Protein 7V8N (pdb70)

GO terms:
  GO:0005634 nucleus (C, TAS)
  GO:0003677 DNA binding (F, IDA)
  GO:0045892 negative regulation of DNA-templated transcription (P, IDA)
  GO:0005634 nucleus (C, IDA)
  GO:0017053 transcription repressor complex (C, IDA)
  GO:0005654 nucleoplasm (C, TAS)
  GO:0005654 nucleoplasm (C, IDA)
  GO:0005634 nucleus (C, EXP)

Foldseek 3Di:
DVVLVVLFQFFFWFQDPVDRVDIFTWGFFDPQLAPVDDEDPQWTWIATLPQRAIDIGHVVGGPGSHPPPDDPVVCPPPVSSVQSVCCVPPNDHDPNLFADLVVVPDPPDPCVVLLSVVVRNLQSSCVNSPNHDDDQDDALNHRQSLVLLLQLQVVCPHLVNDDDLVSQQVSLVVSVNDDDDPCRSVRSNVVCVRRPNSVVRGCVSNVNDTDPRPDHDPPD/DVVLVVLQQWWFWFADPPDRVDTAIWGFFDPQLAPPADEDPQWTWTQGPPQRAIDIDGVVRTDGTHCVPPVVVVQVVCCVPPVPHDPNLFDDLVVVPVDPCVVLLSVVVRNLQSSCVRSPNHDDDQDDALNHGDSVVLLVQLCVVCVHLVSDDDLVSQQVSLVVSVNPDDDPCRSVRSNVVCVRRPNSVVRGCVRNVNDTDVRPDHDD

Nearest PDB structures (foldseek):
  7v8n-assembly1_A  TM=1.005E+00  e=4.493E-43  Homo sapiens
  7v8n-assembly2_B  TM=9.840E-01  e=1.938E-36  Homo sapiens
  6l87-assembly1_A  TM=6.735E-01  e=9.938E-26  Homo sapiens
  2yrv-assembly1_A  TM=7.173E-01  e=3.276E-12  Homo sapiens
  5ciu-assembly2_B  TM=6.967E-01  e=3.796E-02  Homo sapiens

Organism: Homo sapiens (NCBI:txid9606)

InterPro domains:
  IPR000953 Chromo/chromo shadow domain [SM00298] (588-640)
  IPR001606 ARID DNA-binding domain [PF01388] (311-397)
  IPR001606 ARID DNA-binding domain [PS51011] (309-401)
  IPR001606 ARID DNA-binding domain [SM00501] (310-402)
  IPR002999 Tudor domain [SM00333] (58-114)
  IPR012603 ARID4A/B, PWWP domain [PF08169] (170-262)
  IPR016197 Chromo-like domain superfamily [SSF54160] (564-669)
  IPR025995 RNA binding activity-knot of a chromodomain [PF11717] (576-628)
  IPR036431 ARID DNA-binding domain superfamily [G3DSA:1.10.150.60] (290-410)
  IPR036431 ARID DNA-binding domain superfamily [SSF46774] (303-415)
  IPR047472 ARID4A, first Tudor domain [cd20459] (4-61)
  IPR047473 ARID4A, chromo barrel domain [cd18641] (577-635)
  IPR051232 AT-rich Interactive Domain/SWI1 Chromatin Remodeling [PTHR13964] (3-1253)

CATH classification: 2.30.30.140

Radius of gyration: 26.17 Å; Cα contacts (8 Å, |Δi|>4): 664; chains: 2; bounding box: 59×62×67 Å

Structure (mmCIF, N/CA/C/O backbone):
data_7V8N
#
_entry.id   7V8N
#
_cell.length_a   54.668
_cell.length_b   54.818
_cell.length_c   180.755
_cell.angle_alpha   90.000
_cell.angle_beta   90.000
_cell.angle_gamma   90.000
#
_symmetry.space_group_name_H-M   'P 21 21 21'
#
loop_
_entity.id
_entity.type
_entity.pdbx_description
1 polymer 'AT-rich interactive domain-containing protein 4A'
2 water water
#
loop_
_atom_site.group_PDB
_atom_site.id
_atom_site.type_symbol
_atom_site.label_atom_id
_atom_site.label_alt_id
_atom_site.label_comp_id
_atom_site.label_asym_id
_atom_site.label_entity_id
_atom_site.label_seq_id
_atom_site.pdbx_PDB_ins_code
_atom_site.Cartn_x
_atom_site.Cartn_y
_atom_site.Cartn_z
_atom_site.occupancy
_atom_site.B_iso_or_equiv
_atom_site.auth_seq_id
_atom_site.auth_comp_id
_atom_site.auth_asym_id
_atom_site.auth_atom_id
_atom_site.pdbx_PDB_model_num
ATOM 1 N N . SER A 1 4 ? 34.545 56.906 -9.204 1.00 48.27 168 SER A N 1
ATOM 2 C CA . SER A 1 4 ? 33.299 56.280 -9.643 1.00 50.90 168 SER A CA 1
ATOM 3 C C . SER A 1 4 ? 33.479 54.856 -10.227 1.00 49.70 168 SER A C 1
ATOM 4 O O . SER A 1 4 ? 32.659 53.988 -9.943 1.00 46.35 168 SER A O 1
ATOM 7 N N . ARG A 1 5 ? 34.505 54.592 -11.049 1.00 45.24 169 ARG A N 1
ATOM 8 C CA . ARG A 1 5 ? 34.980 53.209 -11.100 1.00 42.27 169 ARG A CA 1
ATOM 9 C C . ARG A 1 5 ? 35.687 52.868 -9.798 1.00 38.57 169 ARG A C 1
ATOM 10 O O . ARG A 1 5 ? 35.574 51.746 -9.290 1.00 41.24 169 ARG A O 1
ATOM 12 N N . LEU A 1 6 ? 36.398 53.847 -9.232 1.00 39.56 170 LEU A N 1
ATOM 13 C CA . LEU A 1 6 ? 36.839 53.742 -7.851 1.00 40.03 170 LEU A CA 1
ATOM 14 C C . LEU A 1 6 ? 35.649 53.514 -6.925 1.00 38.92 170 LEU A C 1
ATOM 15 O O . LEU A 1 6 ? 35.739 52.700 -5.995 1.00 33.05 170 LEU A O 1
ATOM 20 N N . ASN A 1 7 ? 34.549 54.238 -7.100 1.00 36.99 171 ASN A N 1
ATOM 21 C CA . ASN A 1 7 ? 33.351 54.020 -6.242 1.00 38.72 171 ASN A CA 1
ATOM 22 C C . ASN A 1 7 ? 32.893 52.558 -6.352 1.00 34.54 171 ASN A C 1
ATOM 23 O O . ASN A 1 7 ? 32.629 51.960 -5.333 1.00 34.88 171 ASN A O 1
ATOM 28 N N . ASP A 1 8 ? 32.817 52.025 -7.558 1.00 32.39 172 ASP A N 1
ATOM 29 C CA . ASP A 1 8 ? 32.390 50.639 -7.744 1.00 36.22 172 ASP A CA 1
ATOM 30 C C . ASP A 1 8 ? 33.352 49.650 -7.100 1.00 33.85 172 ASP A C 1
ATOM 31 O O . ASP A 1 8 ? 32.923 48.627 -6.550 1.00 35.86 172 ASP A O 1
ATOM 36 N N . GLU A 1 9 ? 34.659 49.911 -7.186 1.00 35.44 173 GLU A N 1
ATOM 37 C CA . GLU A 1 9 ? 35.617 48.970 -6.612 1.00 35.81 173 GLU A CA 1
ATOM 38 C C . GLU A 1 9 ? 35.462 48.894 -5.095 1.00 32.81 173 GLU A C 1
ATOM 39 O O . GLU A 1 9 ? 35.615 47.817 -4.503 1.00 31.80 173 GLU A O 1
ATOM 45 N N . LEU A 1 10 ? 35.153 50.025 -4.456 1.00 28.84 174 LEU A N 1
ATOM 46 C CA . LEU A 1 10 ? 35.137 50.138 -3.006 1.00 29.37 174 LEU A CA 1
ATOM 47 C C . LEU A 1 10 ? 33.735 50.044 -2.429 1.00 28.56 174 LEU A C 1
ATOM 48 O O . LEU A 1 10 ? 33.554 50.252 -1.226 1.00 25.94 174 LEU A O 1
ATOM 53 N N . LEU A 1 11 ? 32.749 49.699 -3.248 1.00 26.89 175 LEU A N 1
ATOM 54 C CA . LEU A 1 11 ? 31.363 49.742 -2.809 1.00 28.20 175 LEU A CA 1
ATOM 55 C C . LEU A 1 11 ? 31.159 48.872 -1.571 1.00 24.05 175 LEU A C 1
ATOM 56 O O . LEU A 1 11 ? 31.602 47.724 -1.533 1.00 23.47 175 LEU A O 1
ATOM 61 N N . GLY A 1 12 ? 30.511 49.431 -0.547 1.00 26.96 176 GLY A N 1
ATOM 62 C CA . GLY A 1 12 ? 30.201 48.700 0.680 1.00 21.97 176 GLY A CA 1
ATOM 63 C C . GLY A 1 12 ? 31.339 48.549 1.670 1.00 27.43 176 GLY A C 1
ATOM 64 O O . GLY A 1 12 ? 31.146 47.932 2.735 1.00 23.14 176 GLY A O 1
ATOM 65 N N . LYS A 1 13 ? 32.513 49.095 1.371 1.00 25.28 177 LYS A N 1
ATOM 66 C CA . LYS A 1 13 ? 33.637 49.006 2.290 1.00 27.40 177 LYS A CA 1
ATOM 67 C C . LYS A 1 13 ? 33.542 50.059 3.382 1.00 26.91 177 LYS A C 1
ATOM 68 O O . LYS A 1 13 ? 33.112 51.200 3.152 1.00 24.45 177 LYS A O 1
ATOM 74 N N . VAL A 1 14 ? 33.960 49.668 4.580 1.00 27.29 178 VAL A N 1
ATOM 75 C CA . VAL A 1 14 ? 34.139 50.600 5.680 1.00 25.49 178 VAL A CA 1
ATOM 76 C C . VAL A 1 14 ? 35.580 51.091 5.613 1.00 27.80 178 VAL A C 1
ATOM 77 O O . VAL A 1 14 ? 36.523 50.297 5.730 1.00 26.44 178 VAL A O 1
ATOM 81 N N . VAL A 1 15 ? 35.759 52.393 5.401 1.00 26.90 179 VAL A N 1
ATOM 82 C CA . VAL A 1 15 ? 37.066 52.932 5.067 1.00 29.54 179 VAL A CA 1
ATOM 83 C C . VAL A 1 15 ? 37.422 54.016 6.072 1.00 29.45 179 VAL A C 1
ATOM 84 O O . VAL A 1 15 ? 36.599 54.445 6.888 1.00 28.63 179 VAL A O 1
ATOM 88 N N . SER A 1 16 ? 38.686 54.431 6.012 1.00 28.03 180 SER A N 1
ATOM 89 C CA . SER A 1 16 ? 39.242 55.490 6.843 1.00 34.90 180 SER A CA 1
ATOM 90 C C . SER A 1 16 ? 39.461 56.694 5.943 1.00 33.17 180 SER A C 1
ATOM 91 O O . SER A 1 16 ? 40.158 56.578 4.930 1.00 31.40 180 SER A O 1
ATOM 94 N N . VAL A 1 17 ? 38.873 57.832 6.307 1.00 32.86 181 VAL A N 1
ATOM 95 C CA . VAL A 1 17 ? 38.877 59.032 5.476 1.00 34.36 181 VAL A CA 1
ATOM 96 C C . VAL A 1 17 ? 39.638 60.131 6.200 1.00 40.31 181 VAL A C 1
ATOM 97 O O . VAL A 1 17 ? 39.361 60.409 7.374 1.00 40.51 181 VAL A O 1
ATOM 101 N N . VAL A 1 18 ? 40.572 60.775 5.492 1.00 41.36 182 VAL A N 1
ATOM 102 C CA . VAL A 1 18 ? 41.267 61.933 6.047 1.00 41.59 182 VAL A CA 1
ATOM 103 C C . VAL A 1 18 ? 40.261 63.044 6.307 1.00 44.38 182 VAL A C 1
ATOM 104 O O . VAL A 1 18 ? 39.411 63.338 5.462 1.00 47.32 182 VAL A O 1
ATOM 108 N N . SER A 1 19 ? 40.341 63.657 7.483 1.00 45.48 183 SER A N 1
ATOM 109 C CA . SER A 1 19 ? 39.455 64.767 7.802 1.00 52.31 183 SER A CA 1
ATOM 110 C C . SER A 1 19 ? 39.765 65.971 6.920 1.00 57.87 183 SER A C 1
ATOM 111 O O . SER A 1 19 ? 40.923 66.239 6.591 1.00 57.04 183 SER A O 1
ATOM 114 N N . ALA A 1 20 ? 38.717 66.703 6.533 1.00 62.70 184 ALA A N 1
ATOM 115 C CA . ALA A 1 20 ? 38.914 67.904 5.729 1.00 64.93 184 ALA A CA 1
ATOM 116 C C . ALA A 1 20 ? 39.338 69.094 6.579 1.00 67.77 184 ALA A C 1
ATOM 117 O O . ALA A 1 20 ? 40.023 69.994 6.080 1.00 73.04 184 ALA A O 1
ATOM 119 N N . THR A 1 21 ? 38.951 69.113 7.855 1.00 68.89 185 THR A N 1
ATOM 120 C CA . THR A 1 21 ? 39.268 70.231 8.735 1.00 73.68 185 THR A CA 1
ATOM 121 C C . THR A 1 21 ? 40.591 70.057 9.466 1.00 73.42 185 THR A C 1
ATOM 122 O O . THR A 1 21 ? 41.174 71.051 9.910 1.00 72.85 185 THR A O 1
ATOM 126 N N . GLU A 1 22 ? 41.077 68.826 9.601 1.00 72.72 186 GLU A N 1
ATOM 127 C CA . GLU A 1 22 ? 42.347 68.562 10.271 1.00 72.05 186 GLU A CA 1
ATOM 128 C C . GLU A 1 22 ? 43.059 67.427 9.542 1.00 71.00 186 GLU A C 1
ATOM 129 O O . GLU A 1 22 ? 42.614 66.274 9.593 1.00 68.61 186 GLU A O 1
ATOM 135 N N . ARG A 1 23 ? 44.171 67.752 8.871 1.00 71.03 187 ARG A N 1
ATOM 136 C CA . ARG A 1 23 ? 44.869 66.804 8.008 1.00 68.05 187 ARG A CA 1
ATOM 137 C C . ARG A 1 23 ? 45.504 65.644 8.764 1.00 65.90 187 ARG A C 1
ATOM 138 O O . ARG A 1 23 ? 45.978 64.703 8.118 1.00 67.65 187 ARG A O 1
ATOM 140 N N . THR A 1 24 ? 45.543 65.690 10.099 1.00 67.32 188 THR A N 1
ATOM 141 C CA . THR A 1 24 ? 46.077 64.591 10.899 1.00 71.02 188 THR A CA 1
ATOM 142 C C . THR A 1 24 ? 44.998 63.701 11.506 1.00 68.05 188 THR A C 1
ATOM 143 O O . THR A 1 24 ? 45.300 62.565 11.890 1.00 67.04 188 THR A O 1
ATOM 147 N N . GLU A 1 25 ? 43.765 64.189 11.612 1.00 64.98 189 GLU A N 1
ATOM 148 C CA . GLU A 1 25 ? 42.642 63.394 12.079 1.00 59.33 189 GLU A CA 1
ATOM 149 C C . GLU A 1 25 ? 41.977 62.661 10.913 1.00 53.21 189 GLU A C 1
ATOM 150 O O . GLU A 1 25 ? 42.203 62.965 9.740 1.00 51.07 189 GLU A O 1
ATOM 156 N N . TRP A 1 26 ? 41.144 61.682 11.253 1.00 52.32 190 TRP A N 1
ATOM 157 C CA . TRP A 1 26 ? 40.472 60.880 10.243 1.00 45.53 190 TRP A CA 1
ATOM 158 C C . TRP A 1 26 ? 39.163 60.358 10.808 1.00 44.24 190 TRP A C 1
ATOM 159 O O . TRP A 1 26 ? 38.954 60.341 12.023 1.00 43.33 190 TRP A O 1
ATOM 170 N N . TYR A 1 27 ? 38.284 59.914 9.915 1.00 39.44 191 TYR A N 1
ATOM 171 C CA . TYR A 1 27 ? 37.006 59.405 10.381 1.00 36.38 191 TYR A CA 1
ATOM 172 C C . TYR A 1 27 ? 36.610 58.161 9.615 1.00 35.16 191 TYR A C 1
ATOM 173 O O . TYR A 1 27 ? 37.019 57.963 8.461 1.00 33.75 191 TYR A O 1
ATOM 182 N N . PRO A 1 28 ? 35.852 57.264 10.239 1.00 32.98 192 PRO A N 1
ATOM 183 C CA . PRO A 1 28 ? 35.401 56.062 9.532 1.00 27.50 192 PRO A CA 1
ATOM 184 C C . PRO A 1 28 ? 34.147 56.377 8.724 1.00 26.44 192 PRO A C 1
ATOM 185 O O . PRO A 1 28 ? 33.299 57.169 9.138 1.00 27.77 192 PRO A O 1
ATOM 189 N N . ALA A 1 29 ? 34.056 55.774 7.544 1.00 26.27 193 ALA A N 1
ATOM 190 C CA . ALA A 1 29 ? 32.993 56.090 6.610 1.00 23.27 193 ALA A CA 1
ATOM 191 C C . ALA A 1 29 ? 32.647 54.836 5.823 1.00 25.27 193 ALA A C 1
ATOM 192 O O . ALA A 1 29 ? 33.478 53.935 5.660 1.00 25.40 193 ALA A O 1
ATOM 194 N N . LEU A 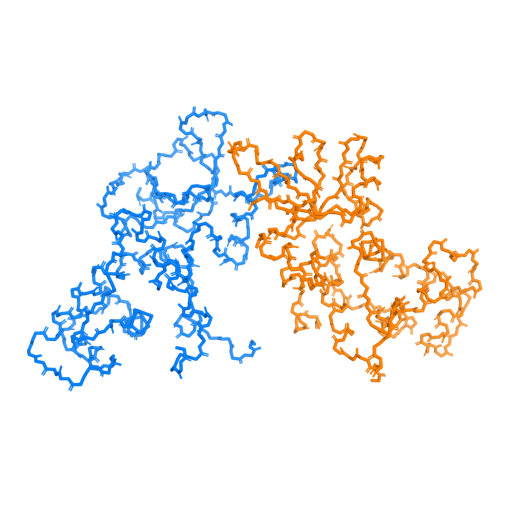1 30 ? 31.416 54.791 5.318 1.00 22.91 194 LEU A N 1
ATOM 195 C CA . LEU A 1 30 ? 30.930 53.670 4.520 1.00 20.75 194 LEU A CA 1
ATOM 196 C C . LEU A 1 30 ? 30.762 54.108 3.069 1.00 23.17 194 LEU A C 1
ATOM 197 O O . LEU A 1 30 ? 30.064 55.085 2.798 1.00 23.09 194 LEU A O 1
ATOM 202 N N . VAL A 1 31 ? 31.373 53.371 2.141 1.00 22.46 195 VAL A N 1
ATOM 203 C CA . VAL A 1 31 ? 31.249 53.660 0.712 1.00 22.22 195 VAL A CA 1
ATOM 204 C C . VAL A 1 31 ? 29.927 53.119 0.187 1.00 24.71 195 VAL A C 1
ATOM 205 O O . VAL A 1 31 ? 29.623 51.922 0.329 1.00 21.25 195 VAL A O 1
ATOM 209 N N . ILE A 1 32 ? 29.198 54.002 -0.473 1.00 21.04 196 ILE A N 1
ATOM 210 C CA . ILE A 1 32 ? 27.839 53.664 -0.954 1.00 24.41 196 ILE A CA 1
ATOM 211 C C . ILE A 1 32 ? 27.626 54.143 -2.397 1.00 27.92 196 ILE A C 1
ATOM 212 O O . ILE A 1 32 ? 28.448 54.901 -2.901 1.00 29.69 196 ILE A O 1
ATOM 217 N N . SER A 1 33 ? 26.529 53.716 -3.004 1.00 21.37 197 SER A N 1
ATOM 218 C CA . SER A 1 33 ? 26.259 54.051 -4.415 1.00 26.62 197 SER A CA 1
ATOM 219 C C . SER A 1 33 ? 25.863 55.517 -4.606 1.00 27.97 197 SER A C 1
ATOM 220 O O . SER A 1 33 ? 24.989 55.980 -3.900 1.00 27.92 197 SER A O 1
ATOM 223 N N . PRO A 1 34 ? 26.480 56.234 -5.568 1.00 28.03 198 PRO A N 1
ATOM 224 C CA . PRO A 1 34 ? 26.037 57.590 -5.925 1.00 29.77 198 PRO A CA 1
ATOM 225 C C . PRO A 1 34 ? 24.542 57.642 -6.290 1.00 30.23 198 PRO A C 1
ATOM 226 O O . PRO A 1 34 ? 23.959 58.660 -6.095 1.00 28.85 198 PRO A O 1
ATOM 230 N N . SER A 1 35 ? 23.966 56.530 -6.748 1.00 30.68 199 SER A N 1
ATOM 231 C CA . SER A 1 35 ? 22.522 56.405 -7.092 1.00 30.56 199 SER A CA 1
ATOM 232 C C . SER A 1 35 ? 21.579 56.614 -5.894 1.00 31.49 199 SER A C 1
ATOM 233 O O . SER A 1 35 ? 20.404 56.800 -6.130 1.00 34.96 199 SER A O 1
ATOM 236 N N . CYS A 1 36 ? 22.079 56.579 -4.665 1.00 29.92 200 CYS A N 1
ATOM 237 C CA . CYS A 1 36 ? 21.272 56.812 -3.439 1.00 29.70 200 CYS A CA 1
ATOM 238 C C . CYS A 1 36 ? 21.117 58.306 -3.104 1.00 32.39 200 CYS A C 1
ATOM 239 O O . CYS A 1 36 ? 20.332 58.596 -2.234 1.00 30.20 200 CYS A O 1
ATOM 242 N N . ASN A 1 37 ? 21.864 59.194 -3.754 1.00 32.63 201 ASN A N 1
ATOM 243 C CA . ASN A 1 37 ? 21.837 60.649 -3.451 1.00 35.58 201 ASN A CA 1
ATOM 244 C C . ASN A 1 37 ? 21.932 61.457 -4.745 1.00 42.05 201 ASN A C 1
ATOM 245 O O . ASN A 1 37 ? 22.988 61.479 -5.365 1.00 37.57 201 ASN A O 1
ATOM 250 N N . ASP A 1 38 ? 20.869 62.173 -5.066 1.00 48.29 202 ASP A N 1
ATOM 251 C CA . ASP A 1 38 ? 20.866 62.986 -6.280 1.00 52.83 202 ASP A CA 1
ATOM 252 C C . ASP A 1 38 ? 21.504 64.359 -6.091 1.00 52.32 202 ASP A C 1
ATOM 253 O O . ASP A 1 38 ? 21.850 65.006 -7.085 1.00 51.45 202 ASP A O 1
ATOM 258 N N . ASP A 1 39 ? 21.696 64.801 -4.855 1.00 53.21 203 ASP A N 1
ATOM 259 C CA . ASP A 1 39 ? 22.122 66.163 -4.571 1.00 53.44 203 ASP A CA 1
ATOM 260 C C . ASP A 1 39 ? 23.631 66.302 -4.409 1.00 56.97 203 ASP A C 1
ATOM 261 O O . ASP A 1 39 ? 24.108 67.402 -4.110 1.00 61.76 203 ASP A O 1
ATOM 266 N N . ILE A 1 40 ? 24.385 65.222 -4.599 1.00 49.49 204 ILE A N 1
ATOM 267 C CA . ILE A 1 40 ? 25.838 65.227 -4.509 1.00 47.88 204 ILE A CA 1
ATOM 268 C C . ILE A 1 40 ? 26.345 64.570 -5.778 1.00 52.25 204 ILE A C 1
ATOM 269 O O . ILE A 1 40 ? 25.902 63.468 -6.122 1.00 54.72 204 ILE A O 1
ATOM 274 N N . THR A 1 41 ? 27.246 65.236 -6.488 1.00 50.09 205 THR A N 1
ATOM 275 C CA . THR A 1 41 ? 27.823 64.644 -7.686 1.00 52.64 205 THR A CA 1
ATOM 276 C C . THR A 1 41 ? 29.159 63.987 -7.346 1.00 51.98 205 THR A C 1
ATOM 277 O O . THR A 1 41 ? 29.875 64.421 -6.437 1.00 51.62 205 THR A O 1
ATOM 281 N N . VAL A 1 42 ? 29.420 62.877 -8.031 1.00 48.82 206 VAL A N 1
ATOM 282 C CA . VAL A 1 42 ? 30.643 62.082 -7.787 1.00 50.46 206 VAL A CA 1
ATOM 283 C C . VAL A 1 42 ? 31.342 61.864 -9.130 1.00 52.30 206 VAL A C 1
ATOM 284 O O . VAL A 1 42 ? 30.739 61.267 -10.020 1.00 54.90 206 VAL A O 1
ATOM 288 N N . LYS A 1 43 ? 32.582 62.311 -9.242 1.00 54.28 207 LYS A N 1
ATOM 289 C CA . LYS A 1 43 ? 33.362 62.175 -10.457 1.00 54.57 207 LYS A CA 1
ATOM 290 C C . LYS A 1 43 ? 34.300 60.973 -10.351 1.00 56.93 207 LYS A C 1
ATOM 291 O O . LYS A 1 43 ? 34.308 60.229 -9.360 1.00 54.09 207 LYS A O 1
ATOM 297 N N . LYS A 1 44 ? 35.107 60.785 -11.392 1.00 56.54 208 LYS A N 1
ATOM 298 C CA . LYS A 1 44 ? 36.057 59.685 -11.406 1.00 56.03 208 LYS A CA 1
ATOM 299 C C . LYS A 1 44 ? 37.103 59.896 -10.319 1.00 52.96 208 LYS A C 1
ATOM 300 O O . LYS A 1 44 ? 37.507 61.027 -10.028 1.00 53.96 208 LYS A O 1
ATOM 302 N N . ASP A 1 45 ? 37.531 58.789 -9.715 1.00 53.99 209 ASP A N 1
ATOM 303 C CA . ASP A 1 45 ? 38.426 58.793 -8.558 1.00 54.95 209 ASP A CA 1
ATOM 304 C C . ASP A 1 45 ? 37.843 59.594 -7.403 1.00 47.22 209 ASP A C 1
ATOM 305 O O . ASP A 1 45 ? 38.583 60.164 -6.599 1.00 46.37 209 ASP A O 1
ATOM 310 N N . GLN A 1 46 ? 36.510 59.630 -7.330 1.00 44.36 210 GLN A N 1
ATOM 311 C CA . GLN A 1 46 ? 35.778 60.079 -6.158 1.00 41.83 210 GLN A CA 1
ATOM 312 C C . GLN A 1 46 ? 34.801 58.997 -5.707 1.00 44.65 210 GLN A C 1
ATOM 313 O O . GLN A 1 46 ? 34.280 58.224 -6.527 1.00 36.33 210 GLN A O 1
ATOM 319 N N . CYS A 1 47 ? 34.536 58.967 -4.393 1.00 36.69 211 CYS A N 1
ATOM 320 C CA . CYS A 1 47 ? 33.577 58.046 -3.796 1.00 36.45 211 CYS A CA 1
ATOM 321 C C . CYS A 1 47 ? 32.537 58.815 -3.003 1.00 31.85 211 CYS A C 1
ATOM 322 O O . CYS A 1 47 ? 32.851 59.826 -2.382 1.00 35.95 211 CYS A O 1
ATOM 325 N N . LEU A 1 48 ? 31.335 58.263 -2.951 1.00 27.81 212 LEU A N 1
ATOM 326 C CA . LEU A 1 48 ? 30.308 58.780 -2.034 1.00 27.42 212 LEU A CA 1
ATOM 327 C C . LEU A 1 48 ? 30.405 57.936 -0.754 1.00 25.91 212 LEU A C 1
ATOM 328 O O . LEU A 1 48 ? 30.401 56.719 -0.859 1.00 25.38 212 LEU A O 1
ATOM 333 N N . VAL A 1 49 ? 30.509 58.584 0.393 1.00 27.57 213 VAL A N 1
ATOM 334 C CA . VAL A 1 49 ? 30.573 57.851 1.651 1.00 27.50 213 VAL A CA 1
ATOM 335 C C . VAL A 1 49 ? 29.540 58.441 2.595 1.00 25.25 213 VAL A C 1
ATOM 336 O O . VAL A 1 49 ? 29.057 59.555 2.395 1.00 25.28 213 VAL A O 1
ATOM 340 N N . ARG A 1 50 ? 29.199 57.667 3.629 1.00 24.91 214 ARG A N 1
ATOM 341 C CA . ARG A 1 50 ? 28.429 58.167 4.761 1.00 26.15 214 ARG A CA 1
ATOM 342 C C . ARG A 1 50 ? 29.276 58.049 6.017 1.00 23.77 214 ARG A C 1
ATOM 343 O O . ARG A 1 50 ? 29.837 56.988 6.293 1.00 24.68 214 ARG A O 1
ATOM 351 N N . SER A 1 51 ? 29.349 59.129 6.781 1.00 26.63 215 SER A N 1
ATOM 352 C CA . SER A 1 51 ? 30.249 59.200 7.925 1.00 27.03 215 SER A CA 1
ATOM 353 C C . SER A 1 51 ? 29.673 58.468 9.141 1.00 27.15 215 SER A C 1
ATOM 354 O O . SER A 1 51 ? 28.502 58.636 9.492 1.00 25.91 215 SER A O 1
ATOM 357 N N . PHE A 1 52 ? 30.499 57.656 9.789 1.00 25.12 216 PHE A N 1
ATOM 358 C CA . PHE A 1 52 ? 30.040 57.065 11.038 1.00 25.04 216 PHE A CA 1
ATOM 359 C C . PHE A 1 52 ? 30.031 58.078 12.164 1.00 30.86 216 PHE A C 1
ATOM 360 O O . PHE A 1 52 ? 29.453 57.797 13.216 1.00 31.00 216 PHE A O 1
ATOM 368 N N . ILE A 1 53 ? 30.643 59.250 11.964 1.00 29.92 217 ILE A N 1
ATOM 369 C CA . ILE A 1 53 ? 30.688 60.278 12.995 1.00 30.97 217 ILE A CA 1
ATOM 370 C C . ILE A 1 53 ? 29.433 61.137 12.954 1.00 29.77 217 ILE A C 1
ATOM 371 O O . ILE A 1 53 ? 28.691 61.200 13.934 1.00 33.31 217 ILE A O 1
ATOM 376 N N . ASP A 1 54 ? 29.177 61.822 11.841 1.00 32.46 218 ASP A N 1
ATOM 377 C CA . ASP A 1 54 ? 28.065 62.760 11.830 1.00 29.43 218 ASP A CA 1
ATOM 378 C C . ASP A 1 54 ? 26.863 62.281 11.029 1.00 30.21 218 ASP A C 1
ATOM 379 O O . ASP A 1 54 ? 25.889 63.028 10.928 1.00 31.21 218 ASP A O 1
ATOM 384 N N . SER A 1 55 ? 26.906 61.077 10.444 1.00 31.27 219 SER A N 1
ATOM 385 C CA . SER A 1 55 ? 25.827 60.465 9.666 1.00 30.13 219 SER A CA 1
ATOM 386 C C . SER A 1 55 ? 25.637 61.105 8.284 1.00 30.22 219 SER A C 1
ATOM 387 O O . SER A 1 55 ? 24.750 60.669 7.535 1.00 28.29 219 SER A O 1
ATOM 390 N N . LYS A 1 56 ? 26.423 62.122 7.922 1.00 28.11 220 LYS A N 1
ATOM 391 C CA . LYS A 1 56 ? 26.222 62.868 6.683 1.00 28.10 220 LYS A CA 1
ATOM 392 C C . LYS A 1 56 ? 26.942 62.204 5.515 1.00 26.34 220 LYS A C 1
ATOM 393 O O . LYS A 1 56 ? 27.840 61.390 5.697 1.00 27.04 220 LYS A O 1
ATOM 399 N N . PHE A 1 57 ? 26.564 62.601 4.305 1.00 26.25 221 PHE A N 1
ATOM 400 C CA . PHE A 1 57 ? 27.154 62.083 3.077 1.00 30.46 221 PHE A CA 1
ATOM 401 C C . PHE A 1 57 ? 28.223 63.030 2.537 1.00 31.90 221 PHE A C 1
ATOM 402 O O . PHE A 1 57 ? 28.029 64.243 2.504 1.00 28.92 221 PHE A O 1
ATOM 410 N N . TYR A 1 58 ? 29.338 62.471 2.076 1.00 32.41 222 TYR A N 1
ATOM 411 C CA . TYR A 1 58 ? 30.418 63.280 1.537 1.00 32.30 222 TYR A CA 1
ATOM 412 C C . TYR A 1 58 ? 30.972 62.613 0.289 1.00 34.23 222 TYR A C 1
ATOM 413 O O . TYR A 1 58 ? 31.040 61.385 0.214 1.00 31.24 222 TYR A O 1
ATOM 422 N N . SER A 1 59 ? 31.335 63.434 -0.700 1.00 34.85 223 SER A N 1
ATOM 423 C CA . SER A 1 59 ? 32.061 62.985 -1.880 1.00 35.25 223 SER A CA 1
ATOM 424 C C . SER A 1 59 ? 33.542 63.233 -1.626 1.00 35.97 223 SER A C 1
ATOM 425 O O . SER A 1 59 ? 33.923 64.353 -1.301 1.00 36.18 223 SER A O 1
ATOM 428 N N . ILE A 1 60 ? 34.367 62.187 -1.740 1.00 37.63 224 ILE A N 1
ATOM 429 C CA . ILE A 1 60 ? 35.764 62.273 -1.335 1.00 36.56 224 ILE A CA 1
ATOM 430 C C . ILE A 1 60 ? 36.641 61.744 -2.463 1.00 38.75 224 ILE A C 1
ATOM 431 O O . ILE A 1 60 ? 36.261 60.816 -3.183 1.00 39.71 224 ILE A O 1
ATOM 436 N N . ALA A 1 61 ? 37.823 62.340 -2.611 1.00 35.94 225 ALA A N 1
ATOM 437 C CA . ALA A 1 61 ? 38.795 61.948 -3.625 1.00 39.54 225 ALA A CA 1
ATOM 438 C C . ALA A 1 61 ? 39.705 60.835 -3.104 1.00 36.34 225 ALA A C 1
ATOM 439 O O . ALA A 1 61 ? 39.804 60.598 -1.900 1.00 37.46 225 ALA A O 1
ATOM 441 N N . ARG A 1 62 ? 40.392 60.161 -4.031 1.00 36.91 226 ARG A N 1
ATOM 442 C CA . ARG A 1 62 ? 41.270 59.063 -3.623 1.00 43.60 226 ARG A CA 1
ATOM 443 C C . ARG A 1 62 ? 42.344 59.541 -2.654 1.00 40.61 226 ARG A C 1
ATOM 444 O O . ARG A 1 62 ? 42.775 58.781 -1.780 1.00 40.23 226 ARG A O 1
ATOM 452 N N . LYS A 1 63 ? 42.771 60.796 -2.776 1.00 40.88 227 LYS A N 1
ATOM 453 C CA . LYS A 1 63 ? 43.806 61.320 -1.893 1.00 43.85 227 LYS A CA 1
ATOM 454 C C . LYS A 1 63 ? 43.359 61.389 -0.440 1.00 41.47 227 LYS A C 1
ATOM 455 O O . LYS A 1 63 ? 44.215 61.450 0.451 1.00 44.08 227 LYS A O 1
ATOM 461 N N . ASP A 1 64 ? 42.052 61.377 -0.176 1.00 38.47 228 ASP A N 1
ATOM 462 C CA . ASP A 1 64 ? 41.532 61.451 1.185 1.00 38.30 228 ASP A CA 1
ATOM 463 C C . ASP A 1 64 ? 41.215 60.087 1.777 1.00 40.10 228 ASP A C 1
ATOM 464 O O . ASP A 1 64 ? 40.752 60.023 2.918 1.00 38.80 228 ASP A O 1
ATOM 469 N N . ILE A 1 65 ? 41.419 59.010 1.021 1.00 34.20 229 ILE A N 1
ATOM 470 C CA . ILE A 1 65 ? 41.195 57.654 1.516 1.00 38.96 229 ILE A CA 1
ATOM 471 C C . ILE A 1 65 ? 42.478 57.211 2.212 1.00 39.71 229 ILE A C 1
ATOM 472 O O . ILE A 1 65 ? 43.437 56.787 1.566 1.00 41.01 229 ILE A O 1
ATOM 477 N N . LYS A 1 66 ? 42.491 57.313 3.537 1.00 38.75 230 LYS A N 1
ATOM 478 C CA . LYS A 1 66 ? 43.655 56.912 4.315 1.00 37.77 230 LYS A CA 1
ATOM 479 C C . LYS A 1 66 ? 43.855 55.397 4.273 1.00 43.27 230 LYS A C 1
ATOM 480 O O . LYS A 1 66 ? 44.982 54.921 4.086 1.00 44.11 230 LYS A O 1
ATOM 486 N N . GLU A 1 67 ? 42.774 54.618 4.421 1.00 40.04 231 GLU A N 1
ATOM 487 C CA . GLU A 1 67 ? 42.822 53.163 4.264 1.00 32.86 231 GLU A CA 1
ATOM 488 C C . GLU A 1 67 ? 41.524 52.682 3.630 1.00 33.68 231 GLU A C 1
ATOM 489 O O . GLU A 1 67 ? 40.463 53.287 3.814 1.00 35.66 231 GLU A O 1
ATOM 495 N N . VAL A 1 68 ? 41.602 51.558 2.926 1.00 30.09 232 VAL A N 1
ATOM 496 C CA . VAL A 1 68 ? 40.411 50.935 2.350 1.00 32.86 232 VAL A CA 1
ATOM 497 C C . VAL A 1 68 ? 39.714 50.053 3.384 1.00 31.40 232 VAL A C 1
ATOM 498 O O . VAL A 1 68 ? 38.837 49.255 3.034 1.00 30.26 232 VAL A O 1
ATOM 502 N N . ASP A 1 69 ? 40.088 50.188 4.658 1.00 30.71 233 ASP A N 1
ATOM 503 C CA . ASP A 1 69 ? 39.526 49.347 5.712 1.00 32.19 233 ASP A CA 1
ATOM 504 C C . ASP A 1 69 ? 39.822 49.992 7.055 1.00 32.33 233 ASP A C 1
ATOM 505 O O . ASP A 1 69 ? 40.600 50.941 7.143 1.00 32.57 233 ASP A O 1
ATOM 510 N N . ILE A 1 70 ? 39.204 49.444 8.105 1.00 28.34 234 ILE A N 1
ATOM 511 C CA . ILE A 1 70 ? 39.476 49.836 9.485 1.00 32.12 234 ILE A CA 1
ATOM 512 C C . ILE A 1 70 ? 39.942 48.611 10.265 1.00 32.86 234 ILE A C 1
ATOM 513 O O . ILE A 1 70 ? 39.673 48.488 11.461 1.00 32.43 234 ILE A O 1
ATOM 518 N N . LEU A 1 71 ? 40.638 47.699 9.600 1.00 34.00 235 LEU A N 1
ATOM 519 C CA . LEU A 1 71 ? 41.022 46.448 10.231 1.00 36.94 235 LEU A CA 1
ATOM 520 C C . LEU A 1 71 ? 42.280 46.632 11.071 1.00 40.04 235 LEU A C 1
ATOM 521 O O . LEU A 1 71 ? 43.114 47.495 10.788 1.00 37.84 235 LEU A O 1
ATOM 526 N N . ASN A 1 72 ? 42.409 45.801 12.113 1.00 42.06 236 ASN A N 1
ATOM 527 C CA . ASN A 1 72 ? 43.658 45.672 12.880 1.00 48.46 236 ASN A CA 1
ATOM 528 C C . ASN A 1 72 ? 44.078 47.002 13.504 1.00 47.86 236 ASN A C 1
ATOM 529 O O . ASN A 1 72 ? 45.255 47.375 13.481 1.00 46.79 236 ASN A O 1
ATOM 534 N N . LEU A 1 73 ? 43.134 47.715 14.029 1.00 42.51 237 LEU A N 1
ATOM 535 C CA . LEU A 1 73 ? 43.621 48.936 14.642 1.00 48.14 237 LEU A CA 1
ATOM 536 C C . LEU A 1 73 ? 43.883 48.699 16.131 1.00 50.82 237 LEU A C 1
ATOM 537 O O . LEU A 1 73 ? 43.241 47.846 16.752 1.00 50.34 237 LEU A O 1
ATOM 542 N N . PRO A 1 74 ? 44.805 49.443 16.738 1.00 54.71 238 PRO A N 1
ATOM 543 C CA . PRO A 1 74 ? 45.161 49.180 18.137 1.00 51.42 238 PRO A CA 1
ATOM 544 C C . PRO A 1 74 ? 44.006 49.477 19.085 1.00 51.75 238 PRO A C 1
ATOM 545 O O . PRO A 1 74 ? 43.151 50.326 18.814 1.00 48.15 238 PRO A O 1
ATOM 549 N N . GLU A 1 75 ? 44.009 48.782 20.229 1.00 47.14 239 GLU A N 1
ATOM 550 C CA . GLU A 1 75 ? 42.956 48.980 21.218 1.00 43.82 239 GLU A CA 1
ATOM 551 C C . GLU A 1 75 ? 42.905 50.420 21.700 1.00 44.39 239 GLU A C 1
ATOM 552 O O . GLU A 1 75 ? 41.819 50.943 21.968 1.00 42.72 239 GLU A O 1
ATOM 554 N N . SER A 1 76 ? 44.063 51.077 21.809 1.00 44.25 240 SER A N 1
ATOM 555 C CA . SER A 1 76 ? 44.086 52.475 22.218 1.00 45.77 240 SER A CA 1
ATOM 556 C C . SER A 1 76 ? 43.363 53.360 21.216 1.00 46.65 240 SER A C 1
ATOM 557 O O . SER A 1 76 ? 42.786 54.386 21.593 1.00 46.38 240 SER A O 1
ATOM 560 N N . GLU A 1 77 ? 43.374 52.986 19.939 1.00 47.15 241 GLU A N 1
ATOM 561 C CA . GLU A 1 77 ? 42.660 53.789 18.959 1.00 41.35 241 GLU A CA 1
ATOM 562 C C . GLU A 1 77 ? 41.153 53.750 19.201 1.00 39.64 241 GLU A C 1
ATOM 563 O O . GLU A 1 77 ? 40.483 54.786 19.128 1.00 33.81 241 GLU A O 1
ATOM 569 N N . LEU A 1 78 ? 40.594 52.571 19.510 1.00 34.19 242 LEU A N 1
ATOM 570 C CA . LEU A 1 78 ? 39.144 52.496 19.667 1.00 28.01 242 LEU A CA 1
ATOM 571 C C . LEU A 1 78 ? 38.662 52.987 21.024 1.00 26.84 242 LEU A C 1
ATOM 572 O O . LEU A 1 78 ? 37.489 53.343 21.146 1.00 26.30 242 LEU A O 1
ATOM 577 N N . SER A 1 79 ? 39.529 53.010 22.041 1.00 26.08 243 SER A N 1
ATOM 578 C CA . SER A 1 79 ? 39.061 53.233 23.407 1.00 27.24 243 SER A CA 1
ATOM 579 C C . SER A 1 79 ? 38.334 54.568 23.565 1.00 28.49 243 SER A C 1
ATOM 580 O O . SER A 1 79 ? 37.370 54.655 24.335 1.00 27.69 243 SER A O 1
ATOM 583 N N . THR A 1 80 ? 38.742 55.608 22.828 1.00 26.64 244 THR A N 1
ATOM 584 C CA . THR A 1 80 ? 38.111 56.923 22.937 1.00 29.16 244 THR A CA 1
ATOM 585 C C . THR A 1 80 ? 37.497 57.381 21.618 1.00 32.45 244 THR A C 1
ATOM 586 O O . THR A 1 80 ? 37.463 58.574 21.317 1.00 34.31 244 THR A O 1
ATOM 590 N N . LYS A 1 81 ? 36.991 56.452 20.825 1.00 28.71 245 LYS A N 1
ATOM 591 C CA . LYS A 1 81 ? 36.476 56.761 19.496 1.00 26.39 245 LYS A CA 1
ATOM 592 C C . LYS A 1 81 ? 35.201 55.981 19.297 1.00 27.38 245 LYS A C 1
ATOM 593 O O . LYS A 1 81 ? 35.201 54.920 18.661 1.00 27.70 245 LYS A O 1
ATOM 599 N N . PRO A 1 82 ? 34.087 56.441 19.865 1.00 26.86 246 PRO A N 1
ATOM 600 C CA . PRO A 1 82 ? 32.858 55.643 19.751 1.00 26.81 246 PRO A CA 1
ATOM 601 C C . PRO A 1 82 ? 32.417 55.460 18.313 1.00 31.24 246 PRO A C 1
ATOM 602 O O . PRO A 1 82 ? 31.840 54.415 17.985 1.00 25.78 246 PRO A O 1
ATOM 606 N N . GLY A 1 83 ? 32.697 56.437 17.439 1.00 27.45 247 GLY A N 1
ATOM 607 C CA . GLY A 1 83 ? 32.362 56.271 16.037 1.00 24.79 247 GLY A CA 1
ATOM 608 C C . GLY A 1 8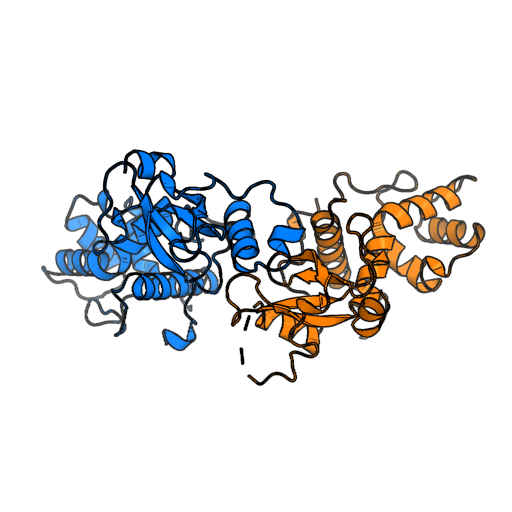3 ? 33.107 55.109 15.412 1.00 25.82 247 GLY A C 1
ATOM 609 O O . GLY A 1 83 ? 32.562 54.382 14.582 1.00 24.78 247 GLY A O 1
ATOM 610 N N . LEU A 1 84 ? 34.367 54.919 15.805 1.00 23.71 248 LEU A N 1
ATOM 611 C CA . LEU A 1 84 ? 35.147 53.830 15.261 1.00 23.16 248 LEU A CA 1
ATOM 612 C C . LEU A 1 84 ? 34.711 52.480 15.834 1.00 27.35 248 LEU A C 1
ATOM 613 O O . LEU A 1 84 ? 34.783 51.461 15.133 1.00 26.03 248 LEU A O 1
ATOM 618 N N . GLN A 1 85 ? 34.267 52.448 17.095 1.00 24.15 249 GLN A N 1
ATOM 619 C CA . GLN A 1 85 ? 33.664 51.226 17.631 1.00 23.16 249 GLN A CA 1
ATOM 620 C C . GLN A 1 85 ? 32.400 50.865 16.869 1.00 24.45 249 GLN A C 1
ATOM 621 O O . GLN A 1 85 ? 32.186 49.702 16.516 1.00 24.46 249 GLN A O 1
ATOM 627 N N . LYS A 1 86 ? 31.543 51.857 16.610 1.00 22.60 250 LYS A N 1
ATOM 628 C CA . LYS A 1 86 ? 30.318 51.590 15.868 1.00 23.72 250 LYS A CA 1
ATOM 629 C C . LYS A 1 86 ? 30.625 51.097 14.461 1.00 25.56 250 LYS A C 1
ATOM 630 O O . LYS A 1 86 ? 29.955 50.192 13.959 1.00 23.39 250 LYS A O 1
ATOM 636 N N . ALA A 1 87 ? 31.623 51.703 13.809 1.00 23.68 251 ALA A N 1
ATOM 637 C CA . ALA A 1 87 ? 31.991 51.299 12.459 1.00 25.31 251 ALA A CA 1
ATOM 638 C C . ALA A 1 87 ? 32.506 49.868 12.435 1.00 23.17 251 ALA A C 1
ATOM 639 O O . ALA A 1 87 ? 32.211 49.114 11.502 1.00 24.73 251 ALA A O 1
ATOM 641 N N . SER A 1 88 ? 33.310 49.491 13.434 1.00 22.06 252 SER A N 1
ATOM 642 C CA . SER A 1 88 ? 33.811 48.124 13.517 1.00 26.42 252 SER A CA 1
ATOM 643 C C . SER A 1 88 ? 32.662 47.135 13.703 1.00 23.91 252 SER A C 1
ATOM 644 O O . SER A 1 88 ? 32.644 46.075 13.080 1.00 26.12 252 SER A O 1
ATOM 647 N N . ILE A 1 89 ? 31.673 47.455 14.521 1.00 27.75 253 ILE A N 1
ATOM 648 C CA . ILE A 1 89 ? 30.456 46.604 14.711 1.00 27.75 253 ILE A CA 1
ATOM 649 C C . ILE A 1 89 ? 29.703 46.469 13.379 1.00 24.92 253 ILE A C 1
ATOM 650 O O . ILE A 1 89 ? 29.277 45.374 13.049 1.00 25.86 253 ILE A O 1
ATOM 655 N N . PHE A 1 90 ? 29.592 47.562 12.642 1.00 25.20 254 PHE A N 1
ATOM 656 C CA . PHE A 1 90 ? 28.943 47.528 11.307 1.00 24.53 254 PHE A CA 1
ATOM 657 C C . PHE A 1 90 ? 29.665 46.534 10.388 1.00 23.53 254 PHE A C 1
ATOM 658 O O . PHE A 1 90 ? 29.018 45.715 9.806 1.00 22.82 254 PHE A O 1
ATOM 666 N N . LEU A 1 91 ? 30.976 46.635 10.299 1.00 20.12 255 LEU A N 1
ATOM 667 C CA . LEU A 1 91 ? 31.749 45.735 9.422 1.00 22.42 255 LEU A CA 1
ATOM 668 C C . LEU A 1 91 ? 31.526 44.274 9.810 1.00 25.30 255 LEU A C 1
ATOM 669 O O . LEU A 1 91 ? 31.199 43.497 8.928 1.00 26.24 255 LEU A O 1
ATOM 674 N N . LYS A 1 92 ? 31.684 43.948 11.083 1.00 23.48 256 LYS A N 1
ATOM 675 C CA . LYS A 1 92 ? 31.664 42.535 11.527 1.00 24.07 256 LYS A CA 1
ATOM 676 C C . LYS A 1 92 ? 30.252 41.924 11.615 1.00 22.56 256 LYS A C 1
ATOM 677 O O . LYS A 1 92 ? 30.119 40.800 11.197 1.00 22.00 256 LYS A O 1
ATOM 683 N N . THR A 1 93 ? 29.254 42.667 12.074 1.00 23.71 257 THR A N 1
ATOM 684 C CA . THR A 1 93 ? 27.907 42.099 12.350 1.00 24.64 257 THR A CA 1
ATOM 685 C C . THR A 1 93 ? 26.765 42.877 11.676 1.00 26.38 257 THR A C 1
ATOM 686 O O . THR A 1 93 ? 25.626 42.476 11.863 1.00 27.95 257 THR A O 1
ATOM 690 N N . ARG A 1 94 ? 27.056 43.955 10.958 1.00 24.91 258 ARG A N 1
ATOM 691 C CA . ARG A 1 94 ? 26.058 44.788 10.233 1.00 26.55 258 ARG A CA 1
ATOM 692 C C . ARG A 1 94 ? 25.029 45.456 11.170 1.00 27.87 258 ARG A C 1
ATOM 693 O O . ARG A 1 94 ? 23.914 45.680 10.746 1.00 27.80 258 ARG A O 1
ATOM 701 N N . VAL A 1 95 ? 25.415 45.749 12.399 1.00 30.03 259 VAL A N 1
ATOM 702 C CA . VAL A 1 95 ? 24.513 46.533 13.283 1.00 29.41 259 VAL A CA 1
ATOM 703 C C . VAL A 1 95 ? 24.650 47.998 12.870 1.00 26.72 259 VAL A C 1
ATOM 704 O O . VAL A 1 95 ? 25.752 48.515 12.874 1.00 27.15 259 VAL A O 1
ATOM 708 N N . VAL A 1 96 ? 23.537 48.578 12.469 1.00 27.73 260 VAL A N 1
ATOM 709 C CA . VAL A 1 96 ? 23.514 49.996 12.044 1.00 28.34 260 VAL A CA 1
ATOM 710 C C . VAL A 1 96 ? 23.598 50.870 13.297 1.00 28.92 260 VAL A C 1
ATOM 711 O O . VAL A 1 96 ? 22.879 50.605 14.245 1.00 29.19 260 VAL A O 1
ATOM 715 N N . PRO A 1 97 ? 24.514 51.859 13.326 1.00 29.38 261 PRO A N 1
ATOM 716 C CA . PRO A 1 97 ? 24.653 52.721 14.510 1.00 28.98 261 PRO A CA 1
ATOM 717 C C . PRO A 1 97 ? 23.375 53.470 14.853 1.00 28.39 261 PRO A C 1
ATOM 718 O O . PRO A 1 97 ? 22.584 53.831 13.981 1.00 29.16 261 PRO A O 1
ATOM 722 N N . ASP A 1 98 ? 23.232 53.775 16.149 1.00 33.12 262 ASP A N 1
ATOM 723 C CA . ASP A 1 98 ? 22.102 54.566 16.638 1.00 33.74 262 ASP A CA 1
ATOM 724 C C . ASP A 1 98 ? 21.991 55.923 15.940 1.00 31.42 262 ASP A C 1
ATOM 725 O O . ASP A 1 98 ? 20.878 56.370 15.615 1.00 30.54 262 ASP A O 1
ATOM 730 N N . ASN A 1 99 ? 23.122 56.584 15.668 1.00 30.73 263 ASN A N 1
ATOM 731 C CA . ASN A 1 99 ? 23.031 57.914 15.054 1.00 29.40 263 ASN A CA 1
ATOM 732 C C . ASN A 1 99 ? 22.655 57.859 13.581 1.00 30.42 263 ASN A C 1
ATOM 733 O O . ASN A 1 99 ? 22.388 58.912 12.988 1.00 24.95 263 ASN A O 1
ATOM 738 N N . TRP A 1 100 ? 22.599 56.667 12.978 1.00 29.08 264 TRP A N 1
ATOM 739 C CA . TRP A 1 100 ? 22.021 56.513 11.650 1.00 28.70 264 TRP A CA 1
ATOM 740 C C . TRP A 1 100 ? 20.536 56.164 11.702 1.00 32.91 264 TRP A C 1
ATOM 741 O 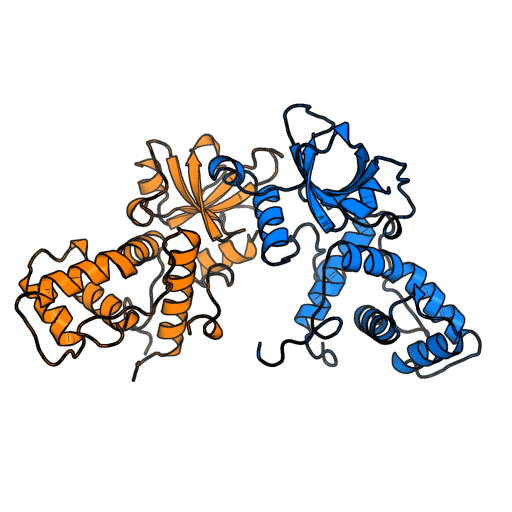O . TRP A 1 100 ? 19.963 55.769 10.678 1.00 30.16 264 TRP A O 1
ATOM 752 N N . LYS A 1 101 ? 19.912 56.279 12.877 1.00 29.65 265 LYS A N 1
ATOM 753 C CA . LYS A 1 101 ? 18.525 55.895 13.089 1.00 29.24 265 LYS A CA 1
ATOM 754 C C . LYS A 1 101 ? 17.760 57.022 13.776 1.00 35.63 265 LYS A C 1
ATOM 755 O O . LYS A 1 101 ? 18.275 57.659 14.696 1.00 32.64 265 LYS A O 1
ATOM 761 N N . MET A 1 102 ? 16.538 57.277 13.321 1.00 35.84 266 MET A N 1
ATOM 762 C CA . MET A 1 102 ? 15.685 58.274 13.958 1.00 39.60 266 MET A CA 1
ATOM 763 C C . MET A 1 102 ? 14.822 57.583 15.002 1.00 44.05 266 MET A C 1
ATOM 764 O O . MET A 1 102 ? 14.467 56.414 14.855 1.00 38.74 266 MET A O 1
ATOM 769 N N . ASP A 1 103 ? 14.508 58.297 16.078 1.00 46.83 267 ASP A N 1
ATOM 770 C CA . ASP A 1 103 ? 13.712 57.677 17.128 1.00 50.44 267 ASP A CA 1
ATOM 771 C C . ASP A 1 103 ? 12.319 57.358 16.609 1.00 50.12 267 ASP A C 1
ATOM 772 O O . ASP A 1 103 ? 11.730 58.134 15.855 1.00 48.46 267 ASP A O 1
ATOM 777 N N . ILE A 1 104 ? 11.810 56.182 16.988 1.00 52.77 268 ILE A N 1
ATOM 778 C CA . ILE A 1 104 ? 10.512 55.747 16.485 1.00 55.47 268 ILE A CA 1
ATOM 779 C C . ILE A 1 104 ? 9.418 56.714 16.923 1.00 62.22 268 ILE A C 1
ATOM 780 O O . ILE A 1 104 ? 8.377 56.823 16.260 1.00 64.18 268 ILE A O 1
ATOM 785 N N . SER A 1 105 ? 9.663 57.468 18.001 1.00 62.38 269 SER A N 1
ATOM 786 C CA . SER A 1 105 ? 8.723 58.479 18.467 1.00 64.01 269 SER A CA 1
ATOM 787 C C . SER A 1 105 ? 8.768 59.727 17.598 1.00 68.21 269 SER A C 1
ATOM 788 O O . SER A 1 105 ? 7.727 60.342 17.341 1.00 70.39 269 SER A O 1
ATOM 791 N N . GLU A 1 106 ? 9.964 60.128 17.155 1.00 66.72 270 GLU A N 1
ATOM 792 C CA . GLU A 1 106 ? 10.073 61.279 16.263 1.00 66.52 270 GLU A CA 1
ATOM 793 C C . GLU A 1 106 ? 9.398 61.017 14.924 1.00 65.22 270 GLU A C 1
ATOM 794 O O . GLU A 1 106 ? 8.978 61.961 14.245 1.00 70.15 270 GLU A O 1
ATOM 800 N N . ILE A 1 107 ? 9.287 59.750 14.524 1.00 65.47 271 ILE A N 1
ATOM 801 C CA . ILE A 1 107 ? 8.544 59.439 13.309 1.00 65.57 271 ILE A CA 1
ATOM 802 C C . ILE A 1 107 ? 7.044 59.575 13.562 1.00 71.31 271 ILE A C 1
ATOM 803 O O . ILE A 1 107 ? 6.283 59.952 12.659 1.00 74.43 271 ILE A O 1
ATOM 808 N N . LEU A 1 108 ? 6.600 59.314 14.792 1.00 72.61 272 LEU A N 1
ATOM 809 C CA . LEU A 1 108 ? 5.170 59.312 15.121 1.00 74.08 272 LEU A CA 1
ATOM 810 C C . LEU A 1 108 ? 4.805 60.394 16.142 1.00 75.21 272 LEU A C 1
ATOM 811 O O . LEU A 1 108 ? 4.662 61.570 15.794 1.00 77.49 272 LEU A O 1
ATOM 816 N N . PRO A 1 139 ? 2.103 46.764 13.365 1.00 66.76 303 PRO A N 1
ATOM 817 C CA . PRO A 1 139 ? 2.701 45.640 14.103 1.00 61.36 303 PRO A CA 1
ATOM 818 C C . PRO A 1 139 ? 1.730 44.469 14.263 1.00 67.45 303 PRO A C 1
ATOM 819 O O . PRO A 1 139 ? 2.149 43.361 14.617 1.00 63.44 303 PRO A O 1
ATOM 823 N N . GLU A 1 140 ? 0.439 44.725 14.015 1.00 69.88 304 GLU A N 1
ATOM 824 C CA . GLU A 1 140 ? -0.556 43.657 14.047 1.00 71.63 304 GLU A CA 1
ATOM 825 C C . GLU A 1 140 ? -0.443 42.736 12.837 1.00 67.78 304 GLU A C 1
ATOM 826 O O . GLU A 1 140 ? -0.861 41.576 12.913 1.00 68.00 304 GLU A O 1
ATOM 828 N N . GLU A 1 141 ? 0.122 43.225 11.727 1.00 63.91 305 GLU A N 1
ATOM 829 C CA . GLU A 1 141 ? 0.243 42.442 10.508 1.00 59.19 305 GLU A CA 1
ATOM 830 C C . GLU A 1 141 ? 1.668 42.013 10.188 1.00 54.49 305 GLU A C 1
ATOM 831 O O . GLU A 1 141 ? 1.846 41.014 9.483 1.00 52.84 305 GLU A O 1
ATOM 833 N N . GLU A 1 142 ? 2.679 42.723 10.689 1.00 49.47 306 GLU A N 1
ATOM 834 C CA . GLU A 1 142 ? 4.059 42.413 10.349 1.00 42.76 306 GLU A CA 1
ATOM 835 C C . GLU A 1 142 ? 4.538 41.215 11.155 1.00 45.72 306 GLU A C 1
ATOM 836 O O . GLU A 1 142 ? 4.310 41.129 12.361 1.00 48.46 306 GLU A O 1
ATOM 842 N N . LEU A 1 143 ? 5.218 40.292 10.484 1.00 40.11 307 LEU A N 1
ATOM 843 C CA . LEU A 1 143 ? 5.744 39.121 11.168 1.00 42.85 307 LEU A CA 1
ATOM 844 C C . LEU A 1 143 ? 6.911 39.473 12.087 1.00 44.57 307 LEU A C 1
ATOM 845 O O . LEU A 1 143 ? 7.176 38.737 13.049 1.00 40.62 307 LEU A O 1
ATOM 850 N N . ASP A 1 144 ? 7.596 40.588 11.824 1.00 42.75 308 ASP A N 1
ATOM 851 C CA . ASP A 1 144 ? 8.745 41.025 12.621 1.00 39.81 308 ASP A CA 1
ATOM 852 C C . ASP A 1 144 ? 8.600 42.523 12.859 1.00 38.90 308 ASP A C 1
ATOM 853 O O . ASP A 1 144 ? 9.187 43.352 12.149 1.00 37.44 308 ASP A O 1
ATOM 858 N N . PRO A 1 145 ? 7.779 42.914 13.844 1.00 41.64 309 PRO A N 1
ATOM 859 C CA . PRO A 1 145 ? 7.506 44.351 14.033 1.00 40.54 309 PRO A CA 1
ATOM 860 C C . PRO A 1 145 ? 8.727 45.135 14.473 1.00 34.96 309 PRO A C 1
ATOM 861 O O . PRO A 1 145 ? 8.838 46.327 14.161 1.00 35.78 309 PRO A O 1
ATOM 865 N N . GLU A 1 146 ? 9.654 44.487 15.167 1.00 34.57 310 GLU A N 1
ATOM 866 C CA . GLU A 1 146 ? 10.937 45.103 15.471 1.00 39.75 310 GLU A CA 1
ATOM 867 C C . GLU A 1 146 ? 11.738 45.411 14.204 1.00 34.77 310 GLU A C 1
ATOM 868 O O . GLU A 1 146 ? 12.317 46.505 14.089 1.00 30.92 310 GLU A O 1
ATOM 874 N N . GLU A 1 147 ? 11.822 44.449 13.253 1.00 30.75 311 GLU A N 1
ATOM 875 C CA . GLU A 1 147 ? 12.571 44.757 12.037 1.00 29.77 311 GLU A CA 1
ATOM 876 C C . GLU A 1 147 ? 11.896 45.905 11.297 1.00 29.03 311 GLU A C 1
ATOM 877 O O . GLU A 1 147 ? 12.568 46.761 10.722 1.00 29.30 311 GLU A O 1
ATOM 883 N N . ARG A 1 148 ? 10.554 45.918 11.271 1.00 30.73 312 ARG A N 1
ATOM 884 C CA . ARG A 1 148 ? 9.827 47.019 10.639 1.00 28.69 312 ARG A CA 1
ATOM 885 C C . ARG A 1 148 ? 10.207 48.363 11.249 1.00 31.23 312 ARG A C 1
ATOM 886 O O . ARG A 1 148 ? 10.394 49.347 10.529 1.00 27.81 312 ARG A O 1
ATOM 894 N N . ASP A 1 149 ? 10.297 48.438 12.578 1.00 31.81 313 ASP A N 1
ATOM 895 C CA . ASP A 1 149 ? 10.692 49.695 13.212 1.00 31.43 313 ASP A CA 1
ATOM 896 C C . ASP A 1 149 ? 12.115 50.071 12.825 1.00 27.95 313 ASP A C 1
ATOM 897 O O . ASP A 1 149 ? 12.389 51.221 12.465 1.00 28.74 313 ASP A O 1
ATOM 902 N N . ASN A 1 150 ? 13.038 49.109 12.934 1.00 29.44 314 ASN A N 1
ATOM 903 C CA . ASN A 1 150 ? 14.411 49.292 12.466 1.00 30.36 314 ASN A CA 1
ATOM 904 C C . ASN A 1 150 ? 14.444 49.880 11.054 1.00 25.65 314 ASN A C 1
ATOM 905 O O . ASN A 1 150 ? 15.061 50.925 10.816 1.00 27.56 314 ASN A O 1
ATOM 910 N N . PHE A 1 151 ? 13.746 49.233 10.113 1.00 27.56 315 PHE A N 1
ATOM 911 C CA . PHE A 1 151 ? 13.660 49.741 8.745 1.00 28.75 315 PHE A CA 1
ATOM 912 C C . PHE A 1 151 ? 13.241 51.205 8.717 1.00 27.08 315 PHE A C 1
ATOM 913 O O . PHE A 1 151 ? 13.883 52.038 8.062 1.00 27.47 315 PHE A O 1
ATOM 921 N N . LEU A 1 152 ? 12.172 51.548 9.443 1.00 27.60 316 LEU A N 1
ATOM 922 C CA . LEU A 1 152 ? 11.630 52.908 9.354 1.00 28.57 316 LEU A CA 1
ATOM 923 C C . LEU A 1 152 ? 12.588 53.924 9.969 1.00 26.46 316 LEU A C 1
ATOM 924 O O . LEU A 1 152 ? 12.777 55.021 9.432 1.00 28.29 316 LEU A O 1
ATOM 929 N N . GLN A 1 153 ? 13.207 53.563 11.085 1.00 27.14 317 GLN A N 1
ATOM 930 C CA . GLN A 1 153 ? 14.147 54.468 11.729 1.00 33.09 317 GLN A CA 1
ATOM 931 C C . GLN A 1 153 ? 15.331 54.770 10.827 1.00 29.62 317 GLN A C 1
ATOM 932 O O . GLN A 1 153 ? 15.802 55.917 10.765 1.00 27.41 317 GLN A O 1
ATOM 938 N N . GLN A 1 154 ? 15.815 53.749 10.110 1.00 26.95 318 GLN A N 1
ATOM 939 C CA . GLN A 1 154 ? 16.935 53.947 9.202 1.00 23.59 318 GLN A CA 1
ATOM 940 C C . GLN A 1 154 ? 16.511 54.752 7.985 1.00 28.49 318 GLN A C 1
ATOM 941 O O . GLN A 1 154 ? 17.248 55.638 7.533 1.00 27.86 318 GLN A O 1
ATOM 947 N N . LEU A 1 155 ? 15.329 54.452 7.428 1.00 27.88 319 LEU A N 1
ATOM 948 C CA . LEU A 1 155 ? 14.862 55.187 6.258 1.00 24.57 319 LEU A CA 1
ATOM 949 C C . LEU A 1 155 ? 14.688 56.670 6.577 1.00 29.34 319 LEU A C 1
ATOM 950 O O . LEU A 1 155 ? 15.120 57.540 5.808 1.00 27.51 319 LEU A O 1
ATOM 955 N N . TYR A 1 156 ? 14.055 56.979 7.715 1.00 28.37 320 TYR A N 1
ATOM 956 C CA . TYR A 1 156 ? 13.809 58.384 8.052 1.00 32.42 320 TYR A CA 1
ATOM 957 C C . TYR A 1 156 ? 15.110 59.139 8.314 1.00 30.38 320 TYR A C 1
ATOM 958 O O . TYR A 1 156 ? 15.276 60.273 7.849 1.00 31.92 320 TYR A O 1
ATOM 967 N N . LYS A 1 157 ? 16.048 58.544 9.059 1.00 29.21 321 LYS A N 1
ATOM 968 C CA . LYS A 1 157 ? 17.332 59.223 9.247 1.00 30.52 321 LYS A CA 1
ATOM 969 C C . LYS A 1 157 ? 18.069 59.386 7.922 1.00 31.99 321 LYS A C 1
ATOM 970 O O . LYS A 1 157 ? 18.629 60.451 7.642 1.00 29.71 321 LYS A O 1
ATOM 976 N N . PHE A 1 158 ? 18.081 58.338 7.088 1.00 28.38 322 PHE A N 1
ATOM 977 C CA . PHE A 1 158 ? 18.707 58.457 5.771 1.00 28.40 322 PHE A CA 1
ATOM 978 C C . PHE A 1 158 ? 18.132 59.629 4.991 1.00 29.72 322 PHE A C 1
ATOM 979 O O . PHE A 1 158 ? 18.874 60.412 4.387 1.00 28.87 322 PHE A O 1
ATOM 987 N N . MET A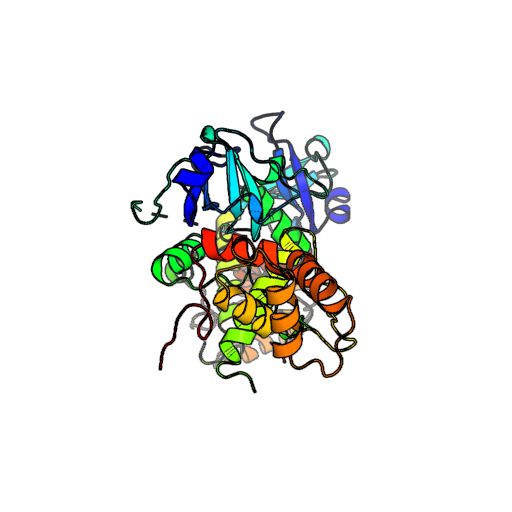 1 159 ? 16.795 59.712 4.933 1.00 26.87 323 MET A N 1
ATOM 988 C CA . MET A 1 159 ? 16.122 60.761 4.176 1.00 30.32 323 MET A CA 1
ATOM 989 C C . MET A 1 159 ? 16.485 62.145 4.716 1.00 29.28 323 MET A C 1
ATOM 990 O O . MET A 1 159 ? 16.752 63.068 3.947 1.00 30.67 323 MET A O 1
ATOM 995 N N . GLU A 1 160 ? 16.545 62.286 6.036 1.00 28.69 324 GLU A N 1
ATOM 996 C CA . GLU A 1 160 ? 16.955 63.550 6.644 1.00 35.82 324 GLU A CA 1
ATOM 997 C C . GLU A 1 160 ? 18.386 63.911 6.255 1.00 37.42 324 GLU A C 1
ATOM 998 O O . GLU A 1 160 ? 18.654 65.007 5.737 1.00 32.83 324 GLU A O 1
ATOM 1004 N N . ASP A 1 161 ? 19.317 62.975 6.466 1.00 33.85 325 ASP A N 1
ATOM 1005 C CA . ASP A 1 161 ? 20.729 63.238 6.223 1.00 31.92 325 ASP A CA 1
ATOM 1006 C C . ASP A 1 161 ? 21.007 63.510 4.759 1.00 33.39 325 ASP A C 1
ATOM 1007 O O . ASP A 1 161 ? 21.944 64.243 4.427 1.00 33.91 325 ASP A O 1
ATOM 1012 N N . ARG A 1 162 ? 20.211 62.935 3.872 1.00 29.23 326 ARG A N 1
ATOM 1013 C CA . ARG A 1 162 ? 20.360 63.199 2.451 1.00 32.33 326 ARG A CA 1
ATOM 1014 C C . ARG A 1 162 ? 19.819 64.577 2.054 1.00 32.92 326 ARG A C 1
ATOM 1015 O O . ARG A 1 162 ? 20.195 65.115 1.004 1.00 32.56 326 ARG A O 1
ATOM 1023 N N . GLY A 1 163 ? 18.936 65.148 2.851 1.00 31.27 327 GLY A N 1
ATOM 1024 C CA . GLY A 1 163 ? 18.333 66.420 2.509 1.00 37.06 327 GLY A CA 1
ATOM 1025 C C . GLY A 1 163 ? 16.977 66.335 1.849 1.00 39.49 327 GLY A C 1
ATOM 1026 O O . GLY A 1 163 ? 16.477 67.362 1.380 1.00 40.41 327 GLY A O 1
ATOM 1027 N N . THR A 1 164 ? 16.358 65.153 1.805 1.00 35.72 328 THR A N 1
ATOM 1028 C CA . THR A 1 164 ? 14.980 64.995 1.343 1.00 31.19 328 THR A CA 1
ATOM 1029 C C . THR A 1 164 ? 14.131 64.441 2.481 1.00 33.04 328 THR A C 1
ATOM 1030 O O . THR A 1 164 ? 13.540 63.361 2.356 1.00 34.58 328 THR A O 1
ATOM 1034 N N . PRO A 1 165 ? 14.047 65.155 3.602 1.00 33.66 329 PRO A N 1
ATOM 1035 C CA . PRO A 1 165 ? 13.428 64.562 4.790 1.00 35.85 329 PRO A CA 1
ATOM 1036 C C . PRO A 1 165 ? 11.953 64.281 4.556 1.00 37.98 329 PRO A C 1
ATOM 1037 O O . PRO A 1 165 ? 11.301 64.910 3.717 1.00 39.29 329 PRO A O 1
ATOM 1041 N N . ILE A 1 166 ? 11.441 63.287 5.276 1.00 36.75 330 ILE A N 1
ATOM 1042 C CA . ILE A 1 166 ? 10.019 62.959 5.249 1.00 40.65 330 ILE A CA 1
ATOM 1043 C C . ILE A 1 166 ? 9.362 63.822 6.323 1.00 44.34 330 ILE A C 1
ATOM 1044 O O . ILE A 1 166 ? 9.498 63.551 7.515 1.00 44.43 330 ILE A O 1
ATOM 1049 N N . ASN A 1 167 ? 8.656 64.874 5.896 1.00 45.01 331 ASN A N 1
ATOM 1050 C CA . ASN A 1 167 ? 7.984 65.781 6.826 1.00 50.40 331 ASN A CA 1
ATOM 1051 C C . ASN A 1 167 ? 6.573 65.317 7.168 1.00 55.24 331 ASN A C 1
ATOM 1052 O O . ASN A 1 167 ? 6.176 65.335 8.338 1.00 59.54 331 ASN A O 1
ATOM 1057 N N . LYS A 1 168 ? 5.806 64.908 6.162 1.00 50.53 332 LYS A N 1
ATOM 1058 C CA . LYS A 1 168 ? 4.443 64.452 6.369 1.00 52.37 332 LYS A CA 1
ATOM 1059 C C . LYS A 1 168 ? 4.349 62.951 6.122 1.00 49.37 332 LYS A C 1
ATOM 1060 O O . LYS A 1 168 ? 5.020 62.439 5.220 1.00 47.45 332 LYS A O 1
ATOM 1062 N N . PRO A 1 169 ? 3.540 62.224 6.889 1.00 48.57 333 PRO A N 1
ATOM 1063 C CA . PRO A 1 169 ? 3.371 60.782 6.635 1.00 49.64 333 PRO A CA 1
ATOM 1064 C C . PRO A 1 169 ? 2.987 60.540 5.192 1.00 42.90 333 PRO A C 1
ATOM 1065 O O . PRO A 1 169 ? 2.023 61.134 4.687 1.00 40.99 333 PRO A O 1
ATOM 1069 N N . PRO A 1 170 ? 3.752 59.729 4.470 1.00 41.35 334 PRO A N 1
ATOM 1070 C CA . PRO A 1 170 ? 3.445 59.481 3.059 1.00 37.31 334 PRO A CA 1
ATOM 1071 C C . PRO A 1 170 ? 2.094 58.803 2.891 1.00 32.95 334 PRO A C 1
ATOM 1072 O O . PRO A 1 170 ? 1.634 58.057 3.750 1.00 32.71 334 PRO A O 1
ATOM 1076 N N . VAL A 1 171 ? 1.428 59.114 1.783 1.00 34.49 335 VAL A N 1
ATOM 1077 C CA . VAL A 1 171 ? 0.079 58.621 1.537 1.00 34.11 335 VAL A CA 1
ATOM 1078 C C . VAL A 1 171 ? -0.005 58.075 0.124 1.00 30.61 335 VAL A C 1
ATOM 1079 O O . VAL A 1 171 ? 0.635 58.583 -0.800 1.00 33.18 335 VAL A O 1
ATOM 1083 N N . LEU A 1 172 ? -0.808 57.030 -0.034 1.00 27.44 336 LEU A N 1
ATOM 1084 C CA . LEU A 1 172 ? -1.042 56.411 -1.331 1.00 32.44 336 LEU A CA 1
ATOM 1085 C C . LEU A 1 172 ? -2.434 55.805 -1.310 1.00 32.11 336 LEU A C 1
ATOM 1086 O O . LEU A 1 172 ? -2.777 55.076 -0.374 1.00 32.25 336 LEU A O 1
ATOM 1091 N N . GLY A 1 173 ? -3.230 56.099 -2.332 1.00 35.05 337 GLY A N 1
ATOM 1092 C CA . GLY A 1 173 ? -4.608 55.643 -2.292 1.00 39.78 337 GLY A CA 1
ATOM 1093 C C . GLY A 1 173 ? -5.369 56.215 -1.118 1.00 37.86 337 GLY A C 1
ATOM 1094 O O . GLY A 1 173 ? -6.189 55.515 -0.518 1.00 35.65 337 GLY A O 1
ATOM 1095 N N . TYR A 1 174 ? -5.089 57.470 -0.761 1.00 34.89 338 TYR A N 1
ATOM 1096 C CA . TYR A 1 174 ? -5.810 58.198 0.292 1.00 43.50 338 TYR A CA 1
ATOM 1097 C C . TYR A 1 174 ? -5.777 57.431 1.612 1.00 42.99 338 TYR A C 1
ATOM 1098 O O . TYR A 1 174 ? -6.748 57.403 2.373 1.00 40.36 338 TYR A O 1
ATOM 1107 N N . LYS A 1 175 ? -4.623 56.825 1.888 1.00 40.71 339 LYS A N 1
ATOM 1108 C CA . LYS A 1 175 ? -4.357 56.097 3.117 1.00 39.18 339 LYS A CA 1
ATOM 1109 C C . LYS A 1 175 ? -2.852 56.149 3.363 1.00 37.27 339 LYS A C 1
ATOM 1110 O O . LYS A 1 175 ? -2.058 56.240 2.415 1.00 32.38 339 LYS A O 1
ATOM 1116 N N . ASP A 1 176 ? -2.463 56.142 4.637 1.00 35.74 340 ASP A N 1
ATOM 1117 C CA . ASP A 1 176 ? -1.046 56.153 4.975 1.00 37.11 340 ASP A CA 1
ATOM 1118 C C . ASP A 1 176 ? -0.328 55.020 4.244 1.00 32.93 340 ASP A C 1
ATOM 1119 O O . ASP A 1 176 ? -0.810 53.887 4.210 1.00 32.45 340 ASP A O 1
ATOM 1124 N N . LEU A 1 177 ? 0.800 55.347 3.616 1.00 31.94 341 LEU A N 1
ATOM 1125 C CA . LEU A 1 177 ? 1.583 54.373 2.858 1.00 31.04 341 LEU A CA 1
ATOM 1126 C C . LEU A 1 177 ? 2.392 53.474 3.799 1.00 29.50 341 LEU A C 1
ATOM 1127 O O . LEU A 1 177 ? 3.161 53.961 4.629 1.00 30.13 341 LEU A O 1
ATOM 1132 N N . ASN A 1 178 ? 2.221 52.158 3.673 1.00 28.40 342 ASN A N 1
ATOM 1133 C CA . ASN A 1 178 ? 3.002 51.183 4.430 1.00 26.98 342 ASN A CA 1
ATOM 1134 C C . ASN A 1 178 ? 4.359 51.014 3.742 1.00 27.37 342 ASN A C 1
ATOM 1135 O O . ASN A 1 178 ? 4.524 50.200 2.834 1.00 23.96 342 ASN A O 1
ATOM 1140 N N . LEU A 1 179 ? 5.353 51.774 4.210 1.00 28.22 343 LEU A N 1
ATOM 1141 C CA . LEU A 1 179 ? 6.625 51.867 3.492 1.00 25.96 343 LEU A CA 1
ATOM 1142 C C . LEU A 1 179 ? 7.372 50.539 3.488 1.00 25.76 343 LEU A C 1
ATOM 1143 O O . LEU A 1 179 ? 7.914 50.137 2.449 1.00 23.35 343 LEU A O 1
ATOM 1148 N N . PHE A 1 180 ? 7.409 49.848 4.636 1.00 22.88 344 PHE A N 1
ATOM 1149 C CA . PHE A 1 180 ? 8.105 48.569 4.729 1.00 25.17 344 PHE A CA 1
ATOM 1150 C C . PHE A 1 180 ? 7.475 47.545 3.790 1.00 25.18 344 PHE A C 1
ATOM 1151 O O . PHE A 1 180 ? 8.181 46.840 3.068 1.00 24.92 344 PHE A O 1
ATOM 1159 N N . LYS A 1 181 ? 6.134 47.479 3.763 1.00 24.71 345 LYS A N 1
ATOM 1160 C CA . LYS A 1 181 ? 5.456 46.526 2.879 1.00 24.98 345 LYS A CA 1
ATOM 1161 C C . LYS A 1 181 ? 5.743 46.828 1.412 1.00 22.70 345 LYS A C 1
ATOM 1162 O O . LYS A 1 181 ? 5.998 45.908 0.624 1.00 21.93 345 LYS A O 1
ATOM 1168 N N . LEU A 1 182 ? 5.680 48.111 1.019 1.00 19.76 346 LEU A N 1
ATOM 1169 C CA . LEU A 1 182 ? 6.018 48.490 -0.356 1.00 20.30 346 LEU A CA 1
ATOM 1170 C C . LEU A 1 182 ? 7.445 48.073 -0.707 1.00 21.67 346 LEU A C 1
ATOM 1171 O O . LEU A 1 182 ? 7.705 47.513 -1.782 1.00 21.70 346 LEU A O 1
ATOM 1176 N N . PHE A 1 183 ? 8.389 48.371 0.178 1.00 24.15 347 PHE A N 1
ATOM 1177 C CA . PHE A 1 183 ? 9.775 47.961 -0.032 1.00 22.21 347 PHE A CA 1
ATOM 1178 C C . PHE A 1 183 ? 9.860 46.454 -0.271 1.00 21.82 347 PHE A C 1
ATOM 1179 O O . PHE A 1 183 ? 10.513 45.997 -1.219 1.00 22.10 347 PHE A O 1
ATOM 1187 N N . ARG A 1 184 ? 9.163 45.669 0.559 1.00 21.65 348 ARG A N 1
ATOM 1188 C CA . ARG A 1 184 ? 9.168 44.212 0.403 1.00 21.97 348 ARG A CA 1
ATOM 1189 C C . ARG A 1 184 ? 8.576 43.789 -0.933 1.00 22.63 348 ARG A C 1
ATOM 1190 O O . ARG A 1 184 ? 9.139 42.924 -1.628 1.00 19.94 348 ARG A O 1
ATOM 1198 N N . LEU A 1 185 ? 7.417 44.365 -1.294 1.00 21.48 349 LEU A N 1
ATOM 1199 C CA . LEU A 1 185 ? 6.776 44.032 -2.567 1.00 23.37 349 LEU A CA 1
ATOM 1200 C C . LEU A 1 185 ? 7.708 44.301 -3.746 1.00 20.65 349 LEU A C 1
ATOM 1201 O O . LEU A 1 185 ? 7.808 43.482 -4.670 1.00 22.39 349 LEU A O 1
ATOM 1206 N N . VAL A 1 186 ? 8.379 45.452 -3.744 1.00 21.45 350 VAL A N 1
ATOM 1207 C CA . VAL A 1 186 ? 9.277 45.796 -4.853 1.00 19.66 350 VAL A CA 1
ATOM 1208 C C . VAL A 1 186 ? 10.503 44.884 -4.845 1.00 22.29 350 VAL A C 1
ATOM 1209 O O . VAL A 1 186 ? 10.996 44.473 -5.900 1.00 20.70 350 VAL A O 1
ATOM 1213 N N . TYR A 1 187 ? 10.991 44.510 -3.662 1.00 21.43 351 TYR A N 1
ATOM 1214 C CA . TYR A 1 187 ? 12.119 43.580 -3.626 1.00 22.47 351 TYR A CA 1
ATOM 1215 C C . TYR A 1 187 ? 11.747 42.242 -4.270 1.00 23.75 351 TYR A C 1
ATOM 1216 O O . TYR A 1 187 ? 12.494 41.712 -5.101 1.00 24.68 351 TYR A O 1
ATOM 1225 N N . HIS A 1 188 ? 10.572 41.699 -3.933 1.00 19.88 352 HIS A N 1
ATOM 1226 C CA . HIS A 1 188 ? 10.162 40.402 -4.469 1.00 21.06 352 HIS A CA 1
ATOM 1227 C C . HIS A 1 188 ? 9.915 40.419 -5.971 1.00 22.59 352 HIS A C 1
ATOM 1228 O O . HIS A 1 188 ? 9.794 39.344 -6.571 1.00 22.06 352 HIS A O 1
ATOM 1235 N N . GLN A 1 189 ? 9.783 41.596 -6.576 1.00 23.10 353 GLN A N 1
ATOM 1236 C CA . GLN A 1 189 ? 9.711 41.744 -8.026 1.00 25.29 353 GLN A CA 1
ATOM 1237 C C . GLN A 1 189 ? 11.082 41.947 -8.655 1.00 28.59 353 GLN A C 1
ATOM 1238 O O . GLN A 1 189 ? 11.160 42.192 -9.865 1.00 30.01 353 GLN A O 1
ATOM 1244 N N . GLY A 1 190 ? 12.159 41.879 -7.865 1.00 29.31 354 GLY A N 1
ATOM 1245 C CA . GLY A 1 190 ? 13.506 42.046 -8.375 1.00 25.19 354 GLY A CA 1
ATOM 1246 C C . GLY A 1 190 ? 14.138 43.400 -8.145 1.00 28.40 354 GLY A C 1
ATOM 1247 O O . GLY A 1 190 ? 15.249 43.635 -8.637 1.00 27.10 354 GLY A O 1
ATOM 1248 N N . GLY A 1 191 ? 13.496 44.287 -7.390 1.00 26.37 355 GLY A N 1
ATOM 1249 C CA . GLY A 1 191 ? 14.015 45.625 -7.208 1.00 24.87 355 GLY A CA 1
ATOM 1250 C C . GLY A 1 191 ? 13.472 46.578 -8.254 1.00 26.57 355 GLY A C 1
ATOM 1251 O O . GLY A 1 191 ? 13.032 46.179 -9.331 1.00 27.63 355 GLY A O 1
ATOM 1252 N N . CYS A 1 192 ? 13.501 47.874 -7.908 1.00 26.08 356 CYS A N 1
ATOM 1253 C CA . CYS A 1 192 ? 12.817 48.882 -8.717 1.00 29.21 356 CYS A CA 1
ATOM 1254 C C . CYS A 1 192 ? 13.272 48.853 -10.168 1.00 34.28 356 CYS A C 1
ATOM 1255 O O . CYS A 1 192 ? 12.455 48.984 -11.085 1.00 33.78 356 CYS A O 1
ATOM 1258 N N . ASP A 1 193 ? 14.573 48.690 -10.399 1.00 35.68 357 ASP A N 1
ATOM 1259 C CA . ASP A 1 193 ? 15.099 48.751 -11.756 1.00 32.41 357 ASP A CA 1
ATOM 1260 C C . ASP A 1 193 ? 14.796 47.501 -12.570 1.00 33.16 357 ASP A C 1
ATOM 1261 O O . ASP A 1 193 ? 14.921 47.548 -13.792 1.00 35.05 357 ASP A O 1
ATOM 1266 N N . ASN A 1 194 ? 14.406 46.395 -11.937 1.00 31.98 358 ASN A N 1
ATOM 1267 C CA . ASN A 1 194 ? 13.979 45.187 -12.638 1.00 33.07 358 ASN A CA 1
ATOM 1268 C C . ASN A 1 194 ? 12.523 45.226 -13.068 1.00 33.90 358 ASN A C 1
ATOM 1269 O O . ASN A 1 194 ? 12.066 44.290 -13.732 1.00 38.33 358 ASN A O 1
ATOM 1274 N N . ILE A 1 195 ? 11.771 46.249 -12.677 1.00 33.16 359 ILE A N 1
ATOM 1275 C CA . ILE A 1 195 ? 10.345 46.320 -12.978 1.00 34.98 359 ILE A CA 1
ATOM 1276 C C . ILE A 1 195 ? 10.178 46.972 -14.342 1.00 37.27 359 ILE A C 1
ATOM 1277 O O . ILE A 1 195 ? 10.490 48.151 -14.525 1.00 35.27 359 ILE A O 1
ATOM 1282 N N . ASP A 1 196 ? 9.663 46.202 -15.296 1.00 43.59 360 ASP A N 1
ATOM 1283 C CA . ASP A 1 196 ? 9.590 46.645 -16.679 1.00 50.75 360 ASP A CA 1
ATOM 1284 C C . ASP A 1 196 ? 8.171 46.903 -17.168 1.00 48.56 360 ASP A C 1
ATOM 1285 O O . ASP A 1 196 ? 7.998 47.247 -18.340 1.00 53.10 360 ASP A O 1
ATOM 1290 N N . SER A 1 197 ? 7.157 46.764 -16.314 1.00 40.52 361 SER A N 1
ATOM 1291 C CA . SER A 1 197 ? 5.770 46.806 -16.759 1.00 37.65 361 SER A CA 1
ATOM 1292 C C . SER A 1 197 ? 4.928 47.622 -15.794 1.00 34.95 361 SER A C 1
ATOM 1293 O O . SER A 1 197 ? 5.061 47.474 -14.579 1.00 30.89 361 SER A O 1
ATOM 1296 N N . GLY A 1 198 ? 4.050 48.472 -16.336 1.00 33.38 362 GLY A N 1
ATOM 1297 C CA . GLY A 1 198 ? 3.088 49.156 -15.484 1.00 29.68 362 GLY A CA 1
ATOM 1298 C C . GLY A 1 198 ? 2.148 48.192 -14.785 1.00 29.17 362 GLY A C 1
ATOM 1299 O O . GLY A 1 198 ? 1.660 48.476 -13.687 1.00 30.72 362 GLY A O 1
ATOM 1300 N N . ALA A 1 199 ? 1.922 47.019 -15.383 1.00 27.85 363 ALA A N 1
ATOM 1301 C CA . ALA A 1 199 ? 1.033 46.044 -14.770 1.00 27.81 363 ALA A CA 1
ATOM 1302 C C . ALA A 1 199 ? 1.658 45.418 -13.524 1.00 27.47 363 ALA A C 1
ATOM 1303 O O . ALA A 1 199 ? 0.940 45.050 -12.588 1.00 25.10 363 ALA A O 1
ATOM 1305 N N . VAL A 1 200 ? 2.984 45.283 -13.487 1.00 25.39 364 VAL A N 1
ATOM 1306 C CA . VAL A 1 200 ? 3.637 44.888 -12.245 1.00 24.53 364 VAL A CA 1
ATOM 1307 C C . VAL A 1 200 ? 3.382 45.930 -11.162 1.00 25.89 364 VAL A C 1
ATOM 1308 O O . VAL A 1 200 ? 3.008 45.595 -10.030 1.00 21.37 364 VAL A O 1
ATOM 1312 N N . TRP A 1 201 ? 3.545 47.218 -11.502 1.00 24.39 365 TRP A N 1
ATOM 1313 C CA . TRP A 1 201 ? 3.300 48.258 -10.506 1.00 23.77 365 TRP A CA 1
ATOM 1314 C C . TRP A 1 201 ? 1.830 48.288 -10.078 1.00 22.57 365 TRP A C 1
ATOM 1315 O O . TRP A 1 201 ? 1.520 48.549 -8.910 1.00 21.80 365 TRP A O 1
ATOM 1326 N N . LYS A 1 202 ? 0.907 48.038 -11.006 1.00 24.14 366 LYS A N 1
ATOM 1327 C CA . LYS A 1 202 ? -0.507 48.043 -10.626 1.00 21.15 366 LYS A CA 1
ATOM 1328 C C . LYS A 1 202 ? -0.798 46.955 -9.611 1.00 21.28 366 LYS A C 1
ATOM 1329 O O . LYS A 1 202 ? -1.568 47.167 -8.669 1.00 22.27 366 LYS A O 1
ATOM 1335 N N . GLN A 1 203 ? -0.180 45.776 -9.787 1.00 21.51 367 GLN A N 1
ATOM 1336 C CA . GLN A 1 203 ? -0.410 44.669 -8.869 1.00 23.32 367 GLN A CA 1
ATOM 1337 C C . GLN A 1 203 ? 0.260 44.905 -7.520 1.00 23.07 367 GLN A C 1
ATOM 1338 O O . GLN A 1 203 ? -0.257 44.446 -6.495 1.00 24.00 367 GLN A O 1
ATOM 1344 N N . ILE A 1 204 ? 1.415 45.581 -7.497 1.00 22.51 368 ILE A N 1
ATOM 1345 C CA . ILE A 1 204 ? 1.999 46.031 -6.227 1.00 20.18 368 ILE A CA 1
ATOM 1346 C C . ILE A 1 204 ? 1.029 46.949 -5.492 1.00 21.96 368 ILE A C 1
ATOM 1347 O O . ILE A 1 204 ? 0.855 46.859 -4.267 1.00 20.24 368 ILE A O 1
ATOM 1352 N N . TYR A 1 205 ? 0.398 47.867 -6.225 1.00 22.61 369 TYR A N 1
ATOM 1353 C CA . TYR A 1 205 ? -0.603 48.746 -5.627 1.00 23.14 369 TYR A CA 1
ATOM 1354 C C . TYR A 1 205 ? -1.738 47.922 -5.022 1.00 22.81 369 TYR A C 1
ATOM 1355 O O . TYR A 1 205 ? -2.146 48.138 -3.877 1.00 24.47 369 TYR A O 1
ATOM 1364 N N . MET A 1 206 ? -2.227 46.931 -5.765 1.00 20.26 370 MET A N 1
ATOM 1365 C CA . MET A 1 206 ? -3.234 46.032 -5.205 1.00 23.47 370 MET A CA 1
ATOM 1366 C C . MET A 1 206 ? -2.679 45.221 -4.035 1.00 24.09 370 MET A C 1
ATOM 1367 O O . MET A 1 206 ? -3.383 44.984 -3.047 1.00 23.20 370 MET A O 1
ATOM 1372 N N . ASP A 1 207 ? -1.428 44.768 -4.129 1.00 23.90 371 ASP A N 1
ATOM 1373 C CA . ASP A 1 207 ? -0.872 43.954 -3.045 1.00 21.99 371 ASP A CA 1
ATOM 1374 C C . ASP A 1 207 ? -0.669 44.759 -1.765 1.00 25.24 371 ASP A C 1
ATOM 1375 O O . ASP A 1 207 ? -0.490 44.165 -0.699 1.00 25.09 371 ASP A O 1
ATOM 1380 N N . LEU A 1 208 ? -0.717 46.094 -1.838 1.00 23.62 372 LEU A N 1
ATOM 1381 C CA . LEU A 1 208 ? -0.668 46.926 -0.641 1.00 23.50 372 LEU A CA 1
ATOM 1382 C C . LEU A 1 208 ? -1.969 46.910 0.140 1.00 26.42 372 LEU A C 1
ATOM 1383 O O . LEU A 1 208 ? -1.996 47.429 1.259 1.00 32.17 372 LEU A O 1
ATOM 1388 N N . GLY A 1 209 ? -3.047 46.359 -0.418 1.00 26.36 373 GLY A N 1
ATOM 1389 C CA . GLY A 1 209 ? -4.342 46.383 0.247 1.00 25.58 373 GLY A CA 1
ATOM 1390 C C . GLY A 1 209 ? -5.169 47.636 -0.001 1.00 30.77 373 GLY A C 1
ATOM 1391 O O . GLY A 1 209 ? -6.210 47.811 0.644 1.00 30.40 373 GLY A O 1
ATOM 1392 N N . ILE A 1 210 ? -4.756 48.503 -0.920 1.00 26.95 374 ILE A N 1
ATOM 1393 C CA . ILE A 1 210 ? -5.580 49.643 -1.316 1.00 28.45 374 ILE A CA 1
ATOM 1394 C C . ILE A 1 210 ? -6.806 49.108 -2.052 1.00 29.95 374 ILE A C 1
ATOM 1395 O O . ILE A 1 210 ? -6.673 48.369 -3.044 1.00 29.04 374 ILE A O 1
ATOM 1400 N N . PRO A 1 211 ? -8.019 49.435 -1.600 1.00 29.93 375 PRO A N 1
ATOM 1401 C CA . PRO A 1 211 ? -9.201 48.722 -2.115 1.00 31.05 375 PRO A CA 1
ATOM 1402 C C . PRO A 1 211 ? -9.756 49.263 -3.429 1.00 28.24 375 PRO A C 1
ATOM 1403 O O . PRO A 1 211 ? -10.553 48.566 -4.069 1.00 29.77 375 PRO A O 1
ATOM 1407 N N . ILE A 1 212 ? -9.391 50.468 -3.855 1.00 28.23 376 ILE A N 1
ATOM 1408 C CA . ILE A 1 212 ? -9.925 51.049 -5.080 1.00 28.37 376 ILE A CA 1
ATOM 1409 C C . ILE A 1 212 ? -8.759 51.335 -6.020 1.00 31.43 376 ILE A C 1
ATOM 1410 O O . ILE A 1 212 ? -7.827 52.060 -5.652 1.00 31.66 376 ILE A O 1
ATOM 1415 N N . LEU A 1 213 ? -8.822 50.777 -7.229 1.00 29.37 377 LEU A N 1
ATOM 1416 C CA . LEU A 1 213 ? -7.805 50.966 -8.261 1.00 34.27 377 LEU A CA 1
ATOM 1417 C C . LEU A 1 213 ? -8.402 51.716 -9.455 1.00 34.84 377 LEU A C 1
ATOM 1418 O O . LEU A 1 213 ? -9.366 51.247 -10.070 1.00 35.10 377 LEU A O 1
ATOM 1423 N N . ASN A 1 214 ? -7.833 52.871 -9.780 1.00 38.28 378 ASN A N 1
ATOM 1424 C CA . ASN A 1 214 ? -8.157 53.592 -11.005 1.00 36.24 378 ASN A CA 1
ATOM 1425 C C . ASN A 1 214 ? -6.992 53.462 -11.985 1.00 38.49 378 ASN A C 1
ATOM 1426 O O . ASN A 1 214 ? -6.014 52.741 -11.737 1.00 35.71 378 ASN A O 1
ATOM 1431 N N . SER A 1 215 ? -7.089 54.169 -13.112 1.00 37.30 379 SER A N 1
ATOM 1432 C CA . SER A 1 215 ? -6.084 53.987 -14.149 1.00 39.45 379 SER A CA 1
ATOM 1433 C C . SER A 1 215 ? -4.755 54.632 -13.782 1.00 35.64 379 SER A C 1
ATOM 1434 O O . SER A 1 215 ? -3.728 54.268 -14.355 1.00 35.88 379 SER A O 1
ATOM 1437 N N . ALA A 1 216 ? -4.740 55.566 -12.841 1.00 30.71 380 ALA A N 1
ATOM 1438 C CA . ALA A 1 216 ? -3.484 56.178 -12.434 1.00 33.48 380 ALA A CA 1
ATOM 1439 C C . ALA A 1 216 ? -2.752 55.400 -11.348 1.00 31.26 380 ALA A C 1
ATOM 1440 O O . ALA A 1 216 ? -1.664 55.828 -10.945 1.00 30.28 380 ALA A O 1
ATOM 1442 N N . ALA A 1 217 ? -3.314 54.284 -10.860 1.00 30.09 381 ALA A N 1
ATOM 1443 C CA . ALA A 1 217 ? -2.722 53.587 -9.712 1.00 31.78 381 ALA A CA 1
ATOM 1444 C C . ALA A 1 217 ? -1.276 53.182 -9.993 1.00 27.79 381 ALA A C 1
ATOM 1445 O O . ALA A 1 217 ? -0.384 53.421 -9.175 1.00 24.03 381 ALA A O 1
ATOM 1447 N N . SER A 1 218 ? -1.033 52.563 -11.148 1.00 27.72 382 SER A N 1
ATOM 1448 C CA . SER A 1 218 ? 0.322 52.151 -11.513 1.00 29.41 382 SER A CA 1
ATOM 1449 C C . SER A 1 218 ? 1.319 53.305 -11.423 1.00 30.41 382 SER A C 1
ATOM 1450 O O . SER A 1 218 ? 2.357 53.192 -10.765 1.00 27.11 382 SER A O 1
ATOM 1453 N N . TYR A 1 219 ? 1.025 54.420 -12.103 1.00 28.88 383 TYR A N 1
ATOM 1454 C CA . TYR A 1 219 ? 1.902 55.588 -12.066 1.00 29.20 383 TYR A CA 1
ATOM 1455 C C . TYR A 1 219 ? 2.055 56.137 -10.649 1.00 27.15 383 TYR A C 1
ATOM 1456 O O . TYR A 1 219 ? 3.130 56.614 -10.272 1.00 30.32 383 TYR A O 1
ATOM 1465 N N . ASN A 1 220 ? 0.990 56.092 -9.849 1.00 25.84 384 ASN A N 1
ATOM 1466 C CA . ASN A 1 220 ? 1.059 56.670 -8.509 1.00 25.93 384 ASN A CA 1
ATOM 1467 C C . ASN A 1 220 ? 2.003 55.891 -7.586 1.00 27.59 384 ASN A C 1
ATOM 1468 O O . ASN A 1 220 ? 2.747 56.496 -6.808 1.00 27.39 384 ASN A O 1
ATOM 1473 N N . VAL A 1 221 ? 1.992 54.557 -7.638 1.00 23.69 385 VAL A N 1
ATOM 1474 C CA . VAL A 1 221 ? 2.864 53.825 -6.718 1.00 23.29 385 VAL A CA 1
ATOM 1475 C C . VAL A 1 221 ? 4.313 53.893 -7.200 1.00 24.66 385 VAL A C 1
ATOM 1476 O O . VAL A 1 221 ? 5.233 54.065 -6.396 1.00 27.18 385 VAL A O 1
ATOM 1480 N N . LYS A 1 222 ? 4.536 53.812 -8.514 1.00 23.81 386 LYS A N 1
ATOM 1481 C CA . LYS A 1 222 ? 5.884 54.014 -9.047 1.00 25.12 386 LYS A CA 1
ATOM 1482 C C . LYS A 1 222 ? 6.468 55.339 -8.579 1.00 27.97 386 LYS A C 1
ATOM 1483 O O . LYS A 1 222 ? 7.617 55.400 -8.130 1.00 26.18 386 LYS A O 1
ATOM 1489 N N . THR A 1 223 ? 5.706 56.427 -8.736 1.00 28.56 387 THR A N 1
ATOM 1490 C CA . THR A 1 223 ? 6.173 57.750 -8.324 1.00 27.69 387 THR A CA 1
ATOM 1491 C C . THR A 1 223 ? 6.428 57.813 -6.823 1.00 27.94 387 THR A C 1
ATOM 1492 O O . THR A 1 223 ? 7.462 58.325 -6.382 1.00 25.29 387 THR A O 1
ATOM 1496 N N . ALA A 1 224 ? 5.492 57.299 -6.015 1.00 24.64 388 ALA A N 1
ATOM 1497 C CA . ALA A 1 224 ? 5.710 57.261 -4.572 1.00 23.90 388 ALA A CA 1
ATOM 1498 C C . ALA A 1 224 ? 6.957 56.446 -4.210 1.00 27.51 388 ALA A C 1
ATOM 1499 O O . ALA A 1 224 ? 7.711 56.812 -3.297 1.00 26.61 388 ALA A O 1
ATOM 1501 N N . TYR A 1 225 ? 7.178 55.317 -4.892 1.00 28.36 389 TYR A N 1
ATOM 1502 C CA . TYR A 1 225 ? 8.378 54.531 -4.598 1.00 28.09 389 TYR A CA 1
ATOM 1503 C C . TYR A 1 225 ? 9.636 55.331 -4.923 1.00 28.72 389 TYR A C 1
ATOM 1504 O O . TYR A 1 225 ? 10.587 55.362 -4.138 1.00 26.85 389 TYR A O 1
ATOM 1513 N N . ARG A 1 226 ? 9.662 55.963 -6.104 1.00 29.65 390 ARG A N 1
ATOM 1514 C CA . ARG A 1 226 ? 10.826 56.746 -6.512 1.00 28.86 390 ARG A CA 1
ATOM 1515 C C . ARG A 1 226 ? 11.118 57.841 -5.511 1.00 32.15 390 ARG A C 1
ATOM 1516 O O . ARG A 1 226 ? 12.280 58.134 -5.206 1.00 33.46 390 ARG A O 1
ATOM 1524 N N . LYS A 1 227 ? 10.066 58.446 -4.971 1.00 34.07 391 LYS A N 1
ATOM 1525 C CA . LYS A 1 227 ? 10.245 59.551 -4.048 1.00 29.04 391 LYS A CA 1
ATOM 1526 C C . LYS A 1 227 ? 10.731 59.074 -2.684 1.00 29.23 391 LYS A C 1
ATOM 1527 O O . LYS A 1 227 ? 11.648 59.669 -2.103 1.00 30.35 391 LYS A O 1
ATOM 1533 N N . TYR A 1 228 ? 10.108 58.029 -2.130 1.00 28.26 392 TYR A N 1
ATOM 1534 C CA . TYR A 1 228 ? 10.355 57.706 -0.725 1.00 28.66 392 TYR A CA 1
ATOM 1535 C C . TYR A 1 228 ? 11.343 56.573 -0.509 1.00 25.68 392 TYR A C 1
ATOM 1536 O O . TYR A 1 228 ? 11.945 56.510 0.560 1.00 25.14 392 TYR A O 1
ATOM 1545 N N . LEU A 1 229 ? 11.514 55.668 -1.474 1.00 26.19 393 LEU A N 1
ATOM 1546 C CA . LEU A 1 229 ? 12.214 54.426 -1.169 1.00 26.10 393 LEU A CA 1
ATOM 1547 C C . LEU A 1 229 ? 13.365 54.104 -2.118 1.00 25.24 393 LEU A C 1
ATOM 1548 O O . LEU A 1 229 ? 14.296 53.402 -1.716 1.00 26.80 393 LEU A O 1
ATOM 1553 N N . TYR A 1 230 ? 13.322 54.577 -3.369 1.00 26.51 394 TYR A N 1
ATOM 1554 C CA . TYR A 1 230 ? 14.333 54.162 -4.346 1.00 27.43 394 TYR A CA 1
ATOM 1555 C C . TYR A 1 230 ? 15.752 54.479 -3.877 1.00 28.03 394 TYR A C 1
ATOM 1556 O O . TYR A 1 230 ? 16.651 53.630 -3.958 1.00 25.55 394 TYR A O 1
ATOM 1565 N N . GLY A 1 231 ? 15.988 55.709 -3.427 1.00 26.30 395 GLY A N 1
ATOM 1566 C CA . GLY A 1 231 ? 17.295 56.047 -2.879 1.00 26.48 395 GLY A CA 1
ATOM 1567 C C . GLY A 1 231 ? 17.704 55.120 -1.744 1.00 27.60 395 GLY A C 1
ATOM 1568 O O . GLY A 1 231 ? 18.843 54.660 -1.683 1.00 27.45 395 GLY A O 1
ATOM 1569 N N . PHE A 1 232 ? 16.771 54.818 -0.842 1.00 24.23 396 PHE A N 1
ATOM 1570 C CA . PHE A 1 232 ? 17.095 53.932 0.274 1.00 24.33 396 PHE A CA 1
ATOM 1571 C C . PHE A 1 232 ? 17.378 52.509 -0.210 1.00 24.21 396 PHE A C 1
ATOM 1572 O O . PHE A 1 232 ? 18.244 51.825 0.343 1.00 26.14 396 PHE A O 1
ATOM 1580 N N . GLU A 1 233 ? 16.673 52.049 -1.242 1.00 22.57 397 GLU A N 1
ATOM 1581 C CA . GLU A 1 233 ? 16.978 50.742 -1.826 1.00 23.99 397 GLU A CA 1
ATOM 1582 C C . GLU A 1 233 ? 18.427 50.679 -2.318 1.00 26.52 397 GLU A C 1
ATOM 1583 O O . GLU A 1 233 ? 19.182 49.767 -1.965 1.00 25.66 397 GLU A O 1
ATOM 1589 N N . GLU A 1 234 ? 18.824 51.643 -3.144 1.00 25.64 398 GLU A N 1
ATOM 1590 C CA . GLU A 1 234 ? 20.199 51.724 -3.636 1.00 25.81 398 GLU A CA 1
ATOM 1591 C C . GLU A 1 234 ? 21.195 51.805 -2.491 1.00 24.30 398 GLU A C 1
ATOM 1592 O O . GLU A 1 234 ? 22.261 51.181 -2.532 1.00 25.50 398 GLU A O 1
ATOM 1598 N N . TYR A 1 235 ? 20.890 52.619 -1.484 1.00 22.81 399 TYR A N 1
ATOM 1599 C CA . TYR A 1 235 ? 21.784 52.750 -0.337 1.00 22.43 399 TYR A CA 1
ATOM 1600 C C . TYR A 1 235 ? 21.944 51.417 0.384 1.00 23.74 399 TYR A C 1
ATOM 1601 O O . TYR A 1 235 ? 23.065 50.965 0.639 1.00 22.70 399 TYR A O 1
ATOM 1610 N N . CYS A 1 236 ? 20.830 50.771 0.727 1.00 22.49 400 CYS A N 1
ATOM 1611 C CA . CYS A 1 236 ? 20.926 49.554 1.531 1.00 21.56 400 CYS A CA 1
ATOM 1612 C C . CYS A 1 236 ? 21.660 48.460 0.768 1.00 23.90 400 CYS A C 1
ATOM 1613 O O . CYS A 1 236 ? 22.469 47.719 1.348 1.00 21.87 400 CYS A O 1
ATOM 1616 N N . ARG A 1 237 ? 21.387 48.333 -0.533 1.00 22.24 401 ARG A N 1
ATOM 1617 C CA . ARG A 1 237 ? 22.047 47.284 -1.308 1.00 23.25 401 ARG A CA 1
ATOM 1618 C C . ARG A 1 237 ? 23.552 47.511 -1.355 1.00 25.02 401 ARG A C 1
ATOM 1619 O O . ARG A 1 237 ? 24.342 46.582 -1.130 1.00 25.53 401 ARG A O 1
ATOM 1627 N N . SER A 1 238 ? 23.970 48.747 -1.649 1.00 22.05 402 SER A N 1
ATOM 1628 C CA . SER A 1 238 ? 25.400 49.038 -1.741 1.00 24.09 402 SER A CA 1
ATOM 1629 C C . SER A 1 238 ? 26.063 49.034 -0.369 1.00 25.38 402 SER A C 1
ATOM 1630 O O . SER A 1 238 ? 27.256 48.722 -0.266 1.00 26.57 402 SER A O 1
ATOM 1633 N N . ALA A 1 239 ? 25.315 49.350 0.694 1.00 21.52 403 ALA A N 1
ATOM 1634 C CA . ALA A 1 239 ? 25.824 49.240 2.062 1.00 22.51 403 ALA A CA 1
ATOM 1635 C C . ALA A 1 239 ? 25.862 47.803 2.595 1.00 24.25 403 ALA A C 1
ATOM 1636 O O . ALA A 1 239 ? 26.428 47.582 3.676 1.00 24.13 403 ALA A O 1
ATOM 1638 N N . ASN A 1 240 ? 25.234 46.860 1.905 1.00 21.94 404 ASN A N 1
ATOM 1639 C CA . ASN A 1 240 ? 25.096 45.464 2.401 1.00 23.37 404 ASN A CA 1
ATOM 1640 C C . ASN A 1 240 ? 24.192 45.446 3.655 1.00 26.57 404 ASN A C 1
ATOM 1641 O O . ASN A 1 240 ? 24.501 44.705 4.567 1.00 20.82 404 ASN A O 1
ATOM 1646 N N . ILE A 1 241 ? 23.133 46.257 3.666 1.00 22.59 405 ILE A N 1
ATOM 1647 C CA . ILE A 1 241 ? 22.154 46.253 4.754 1.00 22.71 405 ILE A CA 1
ATOM 1648 C C . ILE A 1 241 ? 20.926 45.469 4.293 1.00 21.42 405 ILE A C 1
ATOM 1649 O O . ILE A 1 241 ? 20.341 45.779 3.251 1.00 23.22 405 ILE A O 1
ATOM 1654 N N . GLN A 1 242 ? 20.538 44.451 5.056 1.00 21.30 406 GLN A N 1
ATOM 1655 C CA . GLN A 1 242 ? 19.414 43.594 4.715 1.00 25.87 406 GLN A CA 1
ATOM 1656 C C . GLN A 1 242 ? 18.400 43.583 5.853 1.00 24.50 406 GLN A C 1
ATOM 1657 O O . GLN A 1 242 ? 18.755 43.762 7.018 1.00 27.54 406 GLN A O 1
ATOM 1663 N N . PHE A 1 243 ? 17.133 43.335 5.529 1.00 23.43 407 PHE A N 1
ATOM 1664 C CA . PHE A 1 243 ? 16.101 43.266 6.555 1.00 22.41 407 PHE A CA 1
ATOM 1665 C C . PHE A 1 243 ? 15.464 41.876 6.617 1.00 24.88 407 PHE A C 1
ATOM 1666 O O . PHE A 1 243 ? 15.178 41.264 5.584 1.00 23.17 407 PHE A O 1
ATOM 1674 N N . ARG A 1 244 ? 15.282 41.359 7.832 1.00 23.55 408 ARG A N 1
ATOM 1675 C CA . ARG A 1 244 ? 14.500 40.146 8.003 1.00 27.13 408 ARG A CA 1
ATOM 1676 C C . ARG A 1 244 ? 13.098 40.341 7.442 1.00 25.12 408 ARG A C 1
ATOM 1677 O O . ARG A 1 244 ? 12.519 41.425 7.532 1.00 23.72 408 ARG A O 1
ATOM 1685 N N . THR A 1 245 ? 12.562 39.266 6.860 1.00 26.43 409 THR A N 1
ATOM 1686 C CA . THR A 1 245 ? 11.286 39.171 6.146 1.00 26.73 409 THR A CA 1
ATOM 1687 C C . THR A 1 245 ? 11.298 39.897 4.804 1.00 28.15 409 THR A C 1
ATOM 1688 O O . THR A 1 245 ? 10.288 39.865 4.098 1.00 30.17 409 THR A O 1
ATOM 1692 N N . VAL A 1 246 ? 12.400 40.539 4.417 1.00 22.19 410 VAL A N 1
ATOM 1693 C CA . VAL A 1 246 ? 12.539 41.024 3.049 1.00 23.02 410 VAL A CA 1
ATOM 1694 C C . VAL A 1 246 ? 13.633 40.232 2.349 1.00 25.76 410 VAL A C 1
ATOM 1695 O O . VAL A 1 246 ? 13.354 39.392 1.477 1.00 26.27 410 VAL A O 1
ATOM 1699 N N . HIS A 1 247 ? 14.887 40.478 2.753 1.00 24.88 411 HIS A N 1
ATOM 1700 C CA . HIS A 1 247 ? 16.044 39.888 2.080 1.00 24.20 411 HIS A CA 1
ATOM 1701 C C . HIS A 1 247 ? 16.367 38.480 2.556 1.00 24.93 411 HIS A C 1
ATOM 1702 O O . HIS A 1 247 ? 16.952 37.700 1.795 1.00 21.65 411 HIS A O 1
ATOM 1709 N N . HIS A 1 248 ? 16.035 38.153 3.802 1.00 23.42 412 HIS A N 1
ATOM 1710 C CA . HIS A 1 248 ? 16.363 36.841 4.352 1.00 27.63 412 HIS A CA 1
ATOM 1711 C C . HIS A 1 248 ? 15.405 36.535 5.495 1.00 27.36 412 HIS A C 1
ATOM 1712 O O . HIS A 1 248 ? 14.594 37.368 5.901 1.00 26.33 412 HIS A O 1
ATOM 1719 N N . HIS A 1 249 ? 15.547 35.334 6.040 1.00 28.49 413 HIS A N 1
ATOM 1720 C CA . HIS A 1 249 ? 14.583 34.792 6.988 1.00 29.92 413 HIS A CA 1
ATOM 1721 C C . HIS A 1 249 ? 15.343 34.044 8.070 1.00 31.26 413 HIS A C 1
ATOM 1722 O O . HIS A 1 249 ? 16.284 33.307 7.767 1.00 29.48 413 HIS A O 1
ATOM 1729 N N . GLU A 1 250 ? 14.958 34.266 9.326 1.00 29.62 414 GLU A N 1
ATOM 1730 C CA . GLU A 1 250 ? 15.582 33.625 10.476 1.00 37.45 414 GLU A CA 1
ATOM 1731 C C . GLU A 1 250 ? 14.494 32.885 11.248 1.00 40.27 414 GLU A C 1
ATOM 1732 O O . GLU A 1 250 ? 14.061 33.327 12.317 1.00 38.87 414 GLU A O 1
ATOM 1738 N N . PRO A 1 251 ? 14.027 31.754 10.715 1.00 41.43 415 PRO A N 1
ATOM 1739 C CA . PRO A 1 251 ? 12.880 31.074 11.341 1.00 48.03 415 PRO A CA 1
ATOM 1740 C C . PRO A 1 251 ? 13.136 30.619 12.773 1.00 46.68 415 PRO A C 1
ATOM 1741 O O . PRO A 1 251 ? 12.183 30.545 13.560 1.00 51.62 415 PRO A O 1
ATOM 1745 N N . LYS A 1 252 ? 14.389 30.349 13.148 1.00 44.55 416 LYS A N 1
ATOM 1746 C CA . LYS A 1 252 ? 14.727 29.861 14.483 1.00 54.13 416 LYS A CA 1
ATOM 1747 C C . LYS A 1 252 ? 15.304 30.955 15.389 1.00 58.71 416 LYS A C 1
ATOM 1748 O O . LYS A 1 252 ? 16.121 30.660 16.266 1.00 65.27 416 LYS A O 1
ATOM 1750 N N . VAL A 1 253 ? 14.893 32.211 15.210 1.00 54.78 417 VAL A N 1
ATOM 1751 C CA . VAL A 1 253 ? 15.462 33.298 16.009 1.00 54.80 417 VAL A CA 1
ATOM 1752 C C . VAL A 1 253 ? 14.604 33.574 17.240 1.00 58.40 417 VAL A C 1
ATOM 1753 O O . VAL A 1 253 ? 13.685 34.396 17.200 1.00 58.50 417 VAL A O 1
ATOM 1755 N N . SER B 1 4 ? 44.690 52.590 38.759 1.00 38.07 168 SER B N 1
ATOM 1756 C CA . SER B 1 4 ? 44.739 51.490 39.765 1.00 50.43 168 SER B CA 1
ATOM 1757 C C . SER B 1 4 ? 44.013 51.934 41.039 1.00 44.04 168 SER B C 1
ATOM 1758 O O . SER B 1 4 ? 43.019 51.327 41.332 1.00 43.57 168 SER B O 1
ATOM 1761 N N . ARG B 1 5 ? 44.513 52.930 41.764 1.00 44.89 169 ARG B N 1
ATOM 1762 C CA . ARG B 1 5 ? 43.708 53.514 42.870 1.00 42.63 169 ARG B CA 1
ATOM 1763 C C . ARG B 1 5 ? 42.436 54.118 42.245 1.00 40.58 169 ARG B C 1
ATOM 1764 O O . ARG B 1 5 ? 41.386 53.901 42.800 1.00 36.00 169 ARG B O 1
ATOM 1772 N N . LEU B 1 6 ? 42.562 54.814 41.107 1.00 32.89 170 LEU B N 1
ATOM 1773 C CA . LEU B 1 6 ? 41.371 55.334 40.383 1.00 36.71 170 LEU B CA 1
ATOM 1774 C C . LEU B 1 6 ? 40.453 54.170 39.999 1.00 35.12 170 LEU B C 1
ATOM 1775 O O . LEU B 1 6 ? 39.261 54.289 40.191 1.00 32.42 170 LEU B O 1
ATOM 1780 N N . ASN B 1 7 ? 41.028 53.098 39.468 1.00 35.90 171 ASN B N 1
ATOM 1781 C CA . ASN B 1 7 ? 40.251 51.883 39.102 1.00 35.68 171 ASN B CA 1
ATOM 1782 C C . ASN B 1 7 ? 39.544 51.334 40.348 1.00 32.89 171 ASN B C 1
ATOM 1783 O O . ASN B 1 7 ? 38.383 50.986 40.234 1.00 30.66 171 ASN B O 1
ATOM 1788 N N . ASP B 1 8 ? 40.242 51.275 41.475 1.00 29.76 172 ASP B N 1
ATOM 1789 C CA . ASP B 1 8 ? 39.643 50.790 42.738 1.00 34.58 172 ASP B CA 1
ATOM 1790 C C . ASP B 1 8 ? 38.471 51.695 43.142 1.00 35.45 172 ASP B C 1
ATOM 1791 O O . ASP B 1 8 ? 37.438 51.168 43.520 1.00 34.89 172 ASP B O 1
ATOM 1796 N N . GLU B 1 9 ? 38.642 53.006 43.029 1.00 33.06 173 GLU B N 1
ATOM 1797 C CA . GLU B 1 9 ? 37.582 53.963 43.428 1.00 36.05 173 GLU B CA 1
ATOM 1798 C C . GLU B 1 9 ? 36.359 53.872 42.510 1.00 35.90 173 GLU B C 1
ATOM 1799 O O . GLU B 1 9 ? 35.265 54.030 43.018 1.00 36.72 173 GLU B O 1
ATOM 1805 N N . LEU B 1 10 ? 36.550 53.637 41.218 1.00 29.01 174 LEU B N 1
ATOM 1806 C CA . LEU B 1 10 ? 35.433 53.675 40.247 1.00 29.32 174 LEU B CA 1
ATOM 1807 C C . LEU B 1 10 ? 34.895 52.276 39.903 1.00 28.52 174 LEU B C 1
ATOM 1808 O O . LEU B 1 10 ? 33.982 52.206 39.113 1.00 24.40 174 LEU B O 1
ATOM 1813 N N . LEU B 1 11 ? 35.432 51.233 40.526 1.00 26.48 175 LEU B N 1
ATOM 1814 C CA . LEU B 1 11 ? 35.053 49.830 40.238 1.00 28.16 17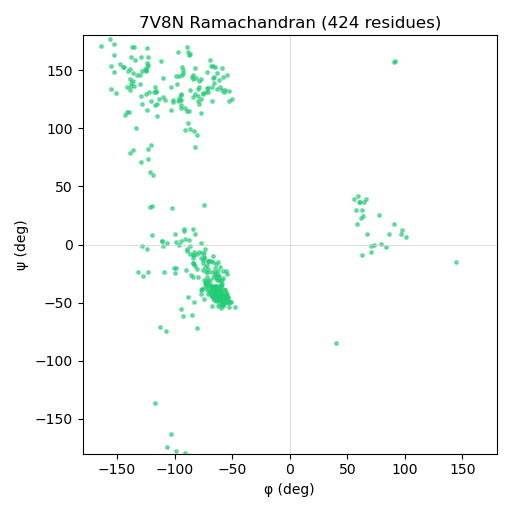5 LEU B CA 1
ATOM 1815 C C . LEU B 1 11 ? 33.540 49.672 40.267 1.00 25.93 175 LEU B C 1
ATOM 1816 O O . LEU B 1 11 ? 32.912 50.042 41.253 1.00 25.67 175 LEU B O 1
ATOM 1821 N N . GLY B 1 12 ? 33.010 49.158 39.176 1.00 23.73 176 GLY B N 1
ATOM 1822 C CA . GLY B 1 12 ? 31.584 48.908 39.073 1.00 23.82 176 GLY B CA 1
ATOM 1823 C C . GLY B 1 12 ? 30.735 50.097 38.666 1.00 29.24 176 GLY B C 1
ATOM 1824 O O . GLY B 1 12 ? 29.510 49.948 38.521 1.00 25.91 176 GLY B O 1
ATOM 1825 N N . LYS B 1 13 ? 31.325 51.267 38.482 1.00 21.99 177 LYS B N 1
ATOM 1826 C CA . LYS B 1 13 ? 30.542 52.432 38.090 1.00 28.59 177 LYS B CA 1
ATOM 1827 C C . LYS B 1 13 ? 30.524 52.557 36.573 1.00 23.30 177 LYS B C 1
ATOM 1828 O O . LYS B 1 13 ? 31.452 52.121 35.889 1.00 22.86 177 LYS B O 1
ATOM 1834 N N . VAL B 1 14 ? 29.438 53.114 36.044 1.00 23.56 178 VAL B N 1
ATOM 1835 C CA . VAL B 1 14 ? 29.340 53.396 34.617 1.00 23.45 178 VAL B CA 1
ATOM 1836 C C . VAL B 1 14 ? 29.777 54.838 34.392 1.00 28.35 178 VAL B C 1
ATOM 1837 O O . VAL B 1 14 ? 29.210 55.766 34.977 1.00 29.85 178 VAL B O 1
ATOM 1841 N N . VAL B 1 15 ? 30.824 55.019 33.599 1.00 26.56 179 VAL B N 1
ATOM 1842 C CA . VAL B 1 15 ? 31.419 56.329 33.391 1.00 27.71 179 VAL B CA 1
ATOM 1843 C C . VAL B 1 15 ? 31.168 56.759 31.954 1.00 28.08 179 VAL B C 1
ATOM 1844 O O . VAL B 1 15 ? 30.910 55.939 31.063 1.00 24.41 179 VAL B O 1
ATOM 1848 N N . SER B 1 16 ? 31.240 58.079 31.744 1.00 26.57 180 SER B N 1
ATOM 1849 C CA . SER B 1 16 ? 31.208 58.704 30.417 1.00 29.77 180 SER B CA 1
ATOM 1850 C C . SER B 1 16 ? 32.629 58.819 29.877 1.00 29.38 180 SER B C 1
ATOM 1851 O O . SER B 1 16 ? 33.428 59.595 30.409 1.00 30.65 180 SER B O 1
ATOM 1854 N N . VAL B 1 17 ? 32.936 58.104 28.796 1.00 25.28 181 VAL B N 1
ATOM 1855 C CA . VAL B 1 17 ? 34.251 58.189 28.170 1.00 26.84 181 VAL B CA 1
ATOM 1856 C C . VAL B 1 17 ? 34.205 59.214 27.037 1.00 34.21 181 VAL B C 1
ATOM 1857 O O . VAL B 1 17 ? 33.409 59.072 26.105 1.00 30.54 181 VAL B O 1
ATOM 1861 N N . VAL B 1 18 ? 35.097 60.217 27.097 1.00 31.76 182 VAL B N 1
ATOM 1862 C CA . VAL B 1 18 ? 35.022 61.382 26.214 1.00 37.73 182 VAL B CA 1
ATOM 1863 C C . VAL B 1 18 ? 35.657 61.051 24.879 1.00 37.28 182 VAL B C 1
ATOM 1864 O O . VAL B 1 18 ? 36.800 60.578 24.820 1.00 36.17 182 VAL B O 1
ATOM 1868 N N . SER B 1 19 ? 34.928 61.345 23.806 1.00 43.55 183 SER B N 1
ATOM 1869 C CA . SER B 1 19 ? 35.407 61.088 22.458 1.00 43.76 183 SER B CA 1
ATOM 1870 C C . SER B 1 19 ? 36.593 61.989 22.133 1.00 52.35 183 SER B C 1
ATOM 1871 O O . SER B 1 19 ? 36.586 63.191 22.424 1.00 52.86 183 SER B O 1
ATOM 1874 N N . ALA B 1 20 ? 37.623 61.398 21.533 1.00 48.98 184 ALA B N 1
ATOM 1875 C CA . ALA B 1 20 ? 38.791 62.161 21.114 1.00 59.21 184 ALA B CA 1
ATOM 1876 C C . ALA B 1 20 ? 38.542 62.993 19.853 1.00 66.31 184 ALA B C 1
ATOM 1877 O O . ALA B 1 20 ? 39.351 63.876 19.542 1.00 67.42 184 ALA B O 1
ATOM 1879 N N . THR B 1 21 ? 37.442 62.747 19.134 1.00 69.38 185 THR B N 1
ATOM 1880 C CA . THR B 1 21 ? 37.125 63.420 17.875 1.00 70.10 185 THR B CA 1
ATOM 1881 C C . THR B 1 21 ? 36.225 64.639 18.067 1.00 70.05 185 THR B C 1
ATOM 1882 O O . THR B 1 21 ? 36.559 65.738 17.614 1.00 72.22 185 THR B O 1
ATOM 1886 N N . GLU B 1 22 ? 35.071 64.455 18.709 1.00 69.62 186 GLU B N 1
ATOM 1887 C CA . GLU B 1 22 ? 34.113 65.528 18.959 1.00 69.08 186 GLU B CA 1
ATOM 1888 C C . GLU B 1 22 ? 34.028 65.734 20.464 1.00 68.01 186 GLU B C 1
ATOM 1889 O O . GLU B 1 22 ? 33.507 64.873 21.185 1.00 67.75 186 GLU B O 1
ATOM 1891 N N . ARG B 1 23 ? 34.545 66.872 20.935 1.00 68.17 187 ARG B N 1
ATOM 1892 C CA . ARG B 1 23 ? 34.592 67.155 22.365 1.00 71.45 187 ARG B CA 1
ATOM 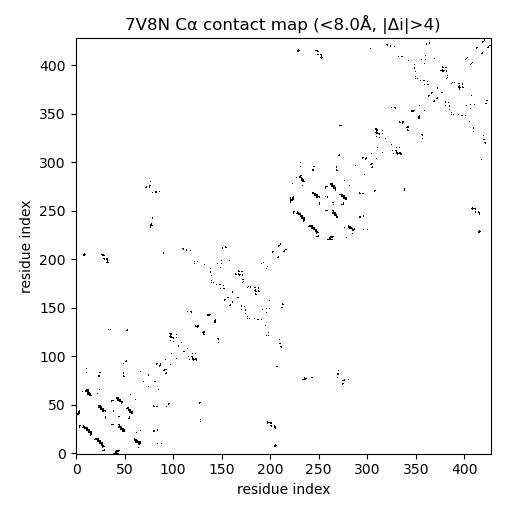1893 C C . ARG B 1 23 ? 33.225 67.055 23.025 1.00 70.17 187 ARG B C 1
ATOM 1894 O O . ARG B 1 23 ? 33.152 66.853 24.244 1.00 70.56 187 ARG B O 1
ATOM 1896 N N . THR B 1 24 ? 32.145 67.191 22.250 1.00 69.19 188 THR B N 1
ATOM 1897 C CA . THR B 1 24 ? 30.792 67.141 22.787 1.00 72.90 188 THR B CA 1
ATOM 1898 C C . THR B 1 24 ? 30.268 65.719 22.965 1.00 67.98 188 THR B C 1
ATOM 1899 O O . THR B 1 24 ? 29.288 65.529 23.695 1.00 66.75 188 THR B O 1
ATOM 1901 N N . GLU B 1 25 ? 30.895 64.728 22.336 1.00 66.22 189 GLU B N 1
ATOM 1902 C CA . GLU B 1 25 ? 30.386 63.363 22.302 1.00 58.21 189 GLU B CA 1
ATOM 1903 C C . GLU B 1 25 ? 31.086 62.489 23.345 1.00 57.33 189 GLU B C 1
ATOM 1904 O O . GLU B 1 25 ? 32.276 62.672 23.630 1.00 54.84 189 GLU B O 1
ATOM 1906 N N . TRP B 1 26 ? 30.339 61.544 23.924 1.00 52.47 190 TRP B N 1
ATOM 1907 C CA . TRP B 1 26 ? 30.893 60.601 24.891 1.00 41.54 190 TRP B CA 1
ATOM 1908 C C . TRP B 1 26 ? 30.048 59.335 24.910 1.00 40.07 190 TRP B C 1
ATOM 1909 O O . TRP B 1 26 ? 28.853 59.372 24.612 1.00 38.50 190 TRP B O 1
ATOM 1920 N N . TYR B 1 27 ? 30.672 58.215 25.295 1.00 33.10 191 TYR B N 1
ATOM 1921 C CA . TYR B 1 27 ? 29.982 56.934 25.374 1.00 31.37 191 TYR B CA 1
ATOM 1922 C C . TYR B 1 27 ? 30.146 56.300 26.749 1.00 30.89 191 TYR B C 1
ATOM 1923 O O . TYR B 1 27 ? 31.163 56.505 27.419 1.00 28.31 191 TYR B O 1
ATOM 1932 N N . PRO B 1 28 ? 29.172 55.499 27.184 1.00 29.31 192 PRO B N 1
ATOM 1933 C CA . PRO B 1 28 ? 29.258 54.907 28.520 1.00 27.99 192 PRO B CA 1
ATOM 1934 C C . PRO B 1 28 ? 30.074 53.620 28.527 1.00 26.10 192 PRO B C 1
ATOM 1935 O O . PRO B 1 28 ? 30.059 52.827 27.575 1.00 25.90 192 PRO B O 1
ATOM 1939 N N . ALA B 1 29 ? 30.816 53.430 29.614 1.00 25.76 193 ALA B N 1
ATOM 1940 C CA . ALA B 1 29 ? 31.600 52.219 29.810 1.00 22.64 193 ALA B CA 1
ATOM 1941 C C . ALA B 1 29 ? 31.589 51.842 31.285 1.00 25.09 193 ALA B C 1
ATOM 1942 O O . ALA B 1 29 ? 31.454 52.695 32.172 1.00 23.85 193 ALA B O 1
ATOM 1944 N N . LEU B 1 30 ? 31.740 50.550 31.536 1.00 24.10 194 LEU B N 1
ATOM 1945 C CA . LEU B 1 30 ? 31.656 49.994 32.877 1.00 21.87 194 LEU B CA 1
ATOM 1946 C C . LEU B 1 30 ? 33.066 49.747 33.386 1.00 20.68 194 LEU B C 1
ATOM 1947 O O . LEU B 1 30 ? 33.841 49.045 32.734 1.00 20.37 194 LEU B O 1
ATOM 1952 N N . VAL B 1 31 ? 33.384 50.349 34.521 1.00 22.40 195 VAL B N 1
ATOM 1953 C CA . VAL B 1 31 ? 34.709 50.142 35.166 1.00 21.70 195 VAL B CA 1
ATOM 1954 C C . VAL B 1 31 ? 34.733 48.767 35.841 1.00 26.38 195 VAL B C 1
ATOM 1955 O O . VAL B 1 31 ? 33.833 48.464 36.614 1.00 23.20 195 VAL B O 1
ATOM 1959 N N . ILE B 1 32 ? 35.766 47.999 35.552 1.00 23.75 196 ILE B N 1
ATOM 1960 C CA . ILE B 1 32 ? 35.896 46.631 36.108 1.00 24.81 196 ILE B CA 1
ATOM 1961 C C . ILE B 1 32 ? 37.332 46.375 36.578 1.00 27.53 196 ILE B C 1
ATOM 1962 O O . ILE B 1 32 ? 38.213 47.161 36.278 1.00 22.40 196 ILE B O 1
ATOM 1967 N N . SER B 1 33 ? 37.514 45.269 37.285 1.00 27.24 197 SER B N 1
ATOM 1968 C CA . SER B 1 33 ? 38.828 44.931 37.865 1.00 27.12 197 SER B CA 1
ATOM 1969 C C . SER B 1 33 ? 39.826 44.518 36.803 1.00 28.02 197 SER B C 1
ATOM 1970 O O . SER B 1 33 ? 39.505 43.685 35.979 1.00 34.57 197 SER B O 1
ATOM 1973 N N . PRO B 1 34 ? 41.034 45.089 36.830 1.00 30.47 198 PRO B N 1
ATOM 1974 C CA . PRO B 1 34 ? 42.088 44.648 35.938 1.00 30.84 198 PRO B CA 1
ATOM 1975 C C . PRO B 1 34 ? 42.400 43.150 36.115 1.00 33.94 198 PRO B C 1
ATOM 1976 O O . PRO B 1 34 ? 42.877 42.570 35.189 1.00 31.98 198 PRO B O 1
ATOM 1980 N N . SER B 1 35 ? 42.079 42.575 37.271 1.00 30.21 199 SER B N 1
ATOM 1981 C CA . SER B 1 35 ? 42.324 41.153 37.501 1.00 36.14 199 SER B CA 1
ATOM 1982 C C . SER B 1 35 ? 41.505 40.247 36.578 1.00 32.97 199 SER B C 1
ATOM 1983 O O . SER B 1 35 ? 41.829 39.062 36.445 1.00 39.44 199 SER B O 1
ATOM 1986 N N . CYS B 1 36 ? 40.455 40.763 35.940 1.00 30.30 200 CYS B N 1
ATOM 1987 C CA . CYS B 1 36 ? 39.662 39.942 35.036 1.00 28.61 200 CYS B CA 1
ATOM 1988 C C . CYS B 1 36 ? 40.249 39.849 33.633 1.00 33.62 200 CYS B C 1
ATOM 1989 O O . CYS B 1 36 ? 39.765 39.029 32.847 1.00 32.10 200 CYS B O 1
ATOM 1992 N N . ASN B 1 37 ? 41.279 40.634 33.299 1.00 31.46 201 ASN B N 1
ATOM 1993 C CA . ASN B 1 37 ? 41.805 40.681 31.930 1.00 36.90 201 ASN B CA 1
ATOM 1994 C C . ASN B 1 37 ? 43.326 40.742 31.992 1.00 43.78 201 ASN B C 1
ATOM 1995 O O . ASN B 1 37 ? 43.895 41.745 32.431 1.00 46.38 201 ASN B O 1
ATOM 2000 N N . ASP B 1 38 ? 43.987 39.695 31.516 1.00 47.29 202 ASP B N 1
ATOM 2001 C CA . ASP B 1 38 ? 45.437 39.599 31.599 1.00 49.59 202 ASP B CA 1
ATOM 2002 C C . ASP B 1 38 ? 46.153 40.272 30.439 1.00 53.81 202 ASP B C 1
ATOM 2003 O O . ASP B 1 38 ? 47.383 40.383 30.478 1.00 57.96 202 ASP B O 1
ATOM 2008 N N . ASP B 1 39 ? 45.429 40.720 29.416 1.00 47.69 203 ASP B N 1
ATOM 2009 C CA . ASP B 1 39 ? 46.044 41.162 28.175 1.00 49.59 203 ASP B CA 1
ATOM 2010 C C . ASP B 1 39 ? 45.955 42.666 27.949 1.00 54.46 203 ASP B C 1
ATOM 2011 O O . ASP B 1 39 ? 46.476 43.156 26.942 1.00 55.83 203 ASP B O 1
ATOM 2016 N N . ILE B 1 40 ? 45.323 43.413 28.848 1.00 51.79 204 ILE B N 1
ATOM 2017 C CA . ILE B 1 40 ? 45.320 44.869 28.793 1.00 49.09 204 ILE B CA 1
ATOM 2018 C C . ILE B 1 40 ? 46.030 45.383 30.034 1.00 52.09 204 ILE B C 1
ATOM 2019 O O . ILE B 1 40 ? 45.756 44.928 31.151 1.00 50.92 204 ILE B O 1
ATOM 2024 N N . THR B 1 41 ? 46.948 46.320 29.834 1.00 54.50 205 THR B N 1
ATOM 2025 C CA . THR B 1 41 ? 47.782 46.820 30.916 1.00 55.67 205 THR B CA 1
ATOM 2026 C C . THR B 1 41 ? 47.139 48.078 31.484 1.00 51.79 205 THR B C 1
ATOM 2027 O O . THR B 1 41 ? 46.756 48.982 30.731 1.00 53.04 205 THR B O 1
ATOM 2031 N N . VAL B 1 42 ? 46.985 48.117 32.803 1.00 51.92 206 VAL B N 1
ATOM 2032 C CA . VAL B 1 42 ? 46.325 49.223 33.482 1.00 51.44 206 VAL B CA 1
ATOM 2033 C C . VAL B 1 42 ? 47.297 49.779 34.516 1.00 55.17 206 VAL B C 1
ATOM 2034 O O . VAL B 1 42 ? 47.669 49.081 35.470 1.00 50.51 206 VAL B O 1
ATOM 2038 N N . LYS B 1 43 ? 47.701 51.032 34.326 1.00 52.77 207 LYS B N 1
ATOM 2039 C CA . LYS B 1 43 ? 48.682 51.672 35.178 1.00 53.45 207 LYS B CA 1
ATOM 2040 C C . LYS B 1 43 ? 47.966 52.623 36.135 1.00 57.16 207 LYS B C 1
ATOM 2041 O O . LYS B 1 43 ? 46.749 52.522 36.333 1.00 59.22 207 LYS B O 1
ATOM 2047 N N . LYS B 1 44 ? 48.714 53.548 36.737 1.00 57.62 208 LYS B N 1
ATOM 2048 C CA . LYS B 1 44 ? 48.144 54.498 37.680 1.00 54.33 208 LYS B CA 1
ATOM 2049 C C . LYS B 1 44 ? 47.393 55.597 36.937 1.00 51.17 208 LYS B C 1
ATOM 2050 O O . LYS B 1 44 ? 47.821 56.056 35.874 1.00 50.77 208 LYS B O 1
ATOM 2052 N N . ASP B 1 45 ? 46.268 56.021 37.514 1.00 49.49 209 ASP B N 1
ATOM 2053 C CA . ASP B 1 45 ? 45.354 56.965 36.871 1.00 52.55 209 ASP B CA 1
ATOM 2054 C C . ASP B 1 45 ? 44.785 56.389 35.575 1.00 46.22 209 ASP B C 1
ATOM 2055 O O . ASP B 1 45 ? 44.410 57.140 34.664 1.00 46.55 209 ASP B O 1
ATOM 2057 N N . GLN B 1 46 ? 44.796 55.057 35.482 1.00 43.36 210 GLN B N 1
ATOM 2058 C CA . GLN B 1 46 ? 44.158 54.362 34.340 1.00 38.74 210 GLN B CA 1
ATOM 2059 C C . GLN B 1 46 ? 43.109 53.374 34.864 1.00 40.79 210 GLN B C 1
ATOM 2060 O O . GLN B 1 46 ? 43.241 52.919 36.002 1.00 37.77 210 GLN B O 1
ATOM 2066 N N . CYS B 1 47 ? 42.109 53.069 34.047 1.00 35.17 211 CYS B N 1
ATOM 2067 C CA . CYS B 1 47 ? 40.989 52.191 34.437 1.00 31.54 211 CYS B CA 1
ATOM 2068 C C . CYS B 1 47 ? 40.663 51.200 33.319 1.00 30.35 211 CYS B C 1
ATOM 2069 O O . CYS B 1 47 ? 40.761 51.585 32.165 1.00 27.55 211 CYS B O 1
ATOM 2072 N N . LEU B 1 48 ? 40.357 49.958 33.674 1.00 26.13 212 LEU B N 1
ATOM 2073 C CA . LEU B 1 48 ? 39.846 48.977 32.695 1.00 25.72 212 LEU B CA 1
ATOM 2074 C C . LEU B 1 48 ? 38.332 49.148 32.608 1.00 23.81 212 LEU B C 1
ATOM 2075 O O . LEU B 1 48 ? 37.683 49.201 33.647 1.00 23.96 212 LEU B O 1
ATOM 2080 N N . VAL B 1 49 ? 37.829 49.206 31.389 1.00 22.18 213 VAL B N 1
ATOM 2081 C CA . VAL B 1 49 ? 36.395 49.364 31.209 1.00 20.18 213 VAL B CA 1
ATOM 2082 C C . VAL B 1 49 ? 35.923 48.380 30.149 1.00 23.49 213 VAL B C 1
ATOM 2083 O O . VAL B 1 49 ? 36.697 47.895 29.325 1.00 24.87 213 VAL B O 1
ATOM 2087 N N . ARG B 1 50 ? 34.629 48.085 30.176 1.00 22.07 214 ARG B N 1
ATOM 2088 C CA . ARG B 1 50 ? 33.978 47.382 29.078 1.00 23.72 214 ARG B CA 1
ATOM 2089 C C . ARG B 1 50 ? 32.988 48.328 28.411 1.00 21.62 214 ARG B C 1
ATOM 2090 O O . ARG B 1 50 ? 32.103 48.872 29.072 1.00 22.39 214 ARG B O 1
ATOM 2098 N N . SER B 1 51 ? 33.134 48.508 27.106 1.00 23.22 215 SER B N 1
ATOM 2099 C CA . SER B 1 51 ? 32.303 49.453 26.371 1.00 22.92 215 SER B CA 1
ATOM 2100 C C . SER B 1 51 ? 30.874 48.955 26.216 1.00 24.31 215 SER B C 1
ATOM 2101 O O . SER B 1 51 ? 30.643 47.809 25.829 1.00 25.14 215 SER B O 1
ATOM 2104 N N . PHE B 1 52 ? 29.905 49.827 26.465 1.00 27.85 216 PHE B N 1
ATOM 2105 C CA . PHE B 1 52 ? 28.530 49.451 26.167 1.00 27.22 216 PHE B CA 1
ATOM 2106 C C . PHE B 1 52 ? 28.217 49.532 24.683 1.00 29.53 216 PHE B C 1
ATOM 2107 O O . PHE B 1 52 ? 27.080 49.238 24.293 1.00 30.94 216 PHE B O 1
ATOM 2115 N N . ILE B 1 53 ? 29.193 49.900 23.855 1.00 25.62 217 ILE B N 1
ATOM 2116 C CA . ILE B 1 53 ? 28.980 50.005 22.415 1.00 29.02 217 ILE B CA 1
ATOM 2117 C C . ILE B 1 53 ? 29.349 48.698 21.744 1.00 28.51 217 ILE B C 1
ATOM 2118 O O . ILE B 1 53 ? 28.506 48.074 21.093 1.00 26.49 217 ILE B O 1
ATOM 2123 N N . ASP B 1 54 ? 30.614 48.295 21.866 1.00 25.85 218 ASP B N 1
ATOM 2124 C CA . ASP B 1 54 ? 31.106 47.123 21.165 1.00 28.00 218 ASP B CA 1
ATOM 2125 C C . ASP B 1 54 ? 31.432 45.946 22.081 1.00 25.15 218 ASP B C 1
ATOM 2126 O O . ASP B 1 54 ? 31.984 44.966 21.602 1.00 24.91 218 ASP B O 1
ATOM 2131 N N . SER B 1 55 ? 31.192 46.065 23.391 1.00 29.63 219 SER B N 1
ATOM 2132 C CA . SER B 1 55 ? 31.391 45.042 24.421 1.00 27.28 219 SER B CA 1
ATOM 2133 C C . SER B 1 55 ? 32.853 44.677 24.655 1.00 27.81 219 SER B C 1
ATOM 2134 O O . SER B 1 55 ? 33.129 43.676 25.350 1.00 27.67 219 SER B O 1
ATOM 2137 N N . LYS B 1 56 ? 33.792 45.417 24.081 1.00 21.52 220 LYS B N 1
ATOM 2138 C CA . LYS B 1 56 ? 35.205 45.113 24.210 1.00 24.61 220 LYS B CA 1
ATOM 2139 C C . LYS B 1 56 ? 35.805 45.807 25.429 1.00 26.78 220 LYS B C 1
ATOM 2140 O O . LYS B 1 56 ? 35.207 46.705 26.035 1.00 27.81 220 LYS B O 1
ATOM 2146 N N . PHE B 1 57 ? 37.038 45.427 25.739 1.00 25.32 221 PHE B N 1
ATOM 2147 C CA . PHE B 1 57 ? 37.741 45.924 26.910 1.00 29.99 221 PHE B CA 1
ATOM 2148 C C . PHE B 1 57 ? 38.775 46.976 26.520 1.00 30.58 221 PHE B C 1
ATOM 2149 O O . PHE B 1 57 ? 39.532 46.780 25.567 1.00 27.82 221 PHE B O 1
ATOM 2157 N N . TYR B 1 58 ? 38.819 48.076 27.275 1.00 27.00 222 TYR B N 1
ATOM 2158 C CA . TYR B 1 58 ? 39.737 49.173 26.977 1.00 29.63 222 TYR B CA 1
ATOM 2159 C C . TYR B 1 58 ? 40.315 49.752 28.263 1.00 28.77 222 TYR B C 1
ATOM 2160 O O . TYR B 1 58 ? 39.679 49.753 29.322 1.00 27.35 222 TYR B O 1
ATOM 2169 N N . SER B 1 59 ? 41.532 50.239 28.144 1.00 30.93 223 SER B N 1
ATOM 2170 C CA . SER B 1 59 ? 42.193 51.002 29.188 1.00 35.58 223 SER B CA 1
ATOM 2171 C C . SER B 1 59 ? 42.025 52.488 28.877 1.00 37.42 223 SER B C 1
ATOM 2172 O O . SER B 1 59 ? 42.392 52.934 27.787 1.00 37.35 223 SER B O 1
ATOM 2175 N N . ILE B 1 60 ? 41.456 53.248 29.821 1.00 32.56 224 ILE B N 1
ATOM 2176 C CA . ILE B 1 60 ? 41.235 54.677 29.647 1.00 32.06 224 ILE B CA 1
ATOM 2177 C C . ILE B 1 60 ? 41.803 55.428 30.850 1.00 37.48 224 ILE B C 1
ATOM 2178 O O . ILE B 1 60 ? 41.837 54.913 31.976 1.00 34.67 224 ILE B O 1
ATOM 2183 N N . ALA B 1 61 ? 42.262 56.650 30.601 1.00 32.87 225 ALA B N 1
ATOM 2184 C CA . ALA B 1 61 ? 42.891 57.497 31.605 1.00 35.13 225 ALA B CA 1
ATOM 2185 C C . ALA B 1 61 ? 41.880 58.474 32.195 1.00 34.35 225 ALA B C 1
ATOM 2186 O O . ALA B 1 61 ? 40.792 58.684 31.651 1.00 32.55 225 ALA B O 1
ATOM 2188 N N . ARG B 1 62 ? 42.259 59.093 33.323 1.00 33.68 226 ARG B N 1
ATOM 2189 C CA . ARG B 1 62 ? 41.353 60.032 33.985 1.00 30.55 226 ARG B CA 1
ATOM 2190 C C . ARG B 1 62 ? 40.923 61.152 33.041 1.00 30.94 226 ARG B C 1
ATOM 2191 O O . ARG B 1 62 ? 39.762 61.583 33.071 1.00 29.38 226 ARG B O 1
ATOM 2199 N N . LYS B 1 63 ? 41.844 61.642 32.204 1.00 30.69 227 LYS B N 1
ATOM 2200 C CA . LYS B 1 63 ? 41.519 62.719 31.267 1.00 33.86 227 LYS B CA 1
ATOM 2201 C C . LYS B 1 63 ? 40.416 62.328 30.290 1.00 35.67 227 LYS B C 1
ATOM 2202 O O . LYS B 1 63 ? 39.776 63.216 29.710 1.00 32.32 227 LYS B O 1
ATOM 2208 N N . ASP B 1 64 ? 40.164 61.028 30.119 1.00 30.33 228 ASP B N 1
ATOM 2209 C CA . ASP B 1 64 ? 39.122 60.535 29.228 1.00 32.99 228 ASP B CA 1
ATOM 2210 C C . ASP B 1 64 ? 37.771 60.382 29.901 1.00 33.69 228 ASP B C 1
ATOM 2211 O O . ASP B 1 64 ? 36.804 60.023 29.217 1.00 33.20 228 ASP B O 1
ATOM 2216 N N . ILE B 1 65 ? 37.675 60.595 31.209 1.00 28.50 229 ILE B N 1
ATOM 2217 C CA . ILE B 1 65 ? 36.430 60.387 31.942 1.00 28.97 229 ILE B CA 1
ATOM 2218 C C . ILE B 1 65 ? 35.790 61.744 32.215 1.00 33.38 229 ILE B C 1
ATOM 2219 O O . ILE B 1 65 ? 36.347 62.564 32.948 1.00 37.24 229 ILE B O 1
ATOM 2224 N N . LYS B 1 66 ? 34.610 61.974 31.646 1.00 31.50 230 LYS B N 1
ATOM 2225 C CA . LYS B 1 66 ? 33.882 63.219 31.860 1.00 32.08 230 LYS B CA 1
ATOM 2226 C C . LYS B 1 66 ? 33.079 63.175 33.150 1.00 31.53 230 LYS B C 1
ATOM 2227 O O . LYS B 1 66 ? 33.126 64.112 33.956 1.00 37.76 230 LYS B O 1
ATOM 2233 N N . GLU B 1 67 ? 32.304 62.108 33.336 1.00 33.90 231 GLU B N 1
ATOM 2234 C CA . GLU B 1 67 ? 31.411 61.939 34.475 1.00 35.17 231 GLU B CA 1
ATOM 2235 C C . GLU B 1 67 ? 31.527 60.502 34.951 1.00 34.25 231 GLU B C 1
ATOM 2236 O O . GLU B 1 67 ? 31.962 59.625 34.201 1.00 30.25 231 GLU B O 1
ATOM 2242 N N . VAL B 1 68 ? 31.104 60.248 36.187 1.00 29.87 232 VAL B N 1
ATOM 2243 C CA . VAL B 1 68 ? 31.213 58.902 36.739 1.00 34.23 232 VAL B CA 1
ATOM 2244 C C . VAL B 1 68 ? 29.886 58.327 37.208 1.00 37.76 232 VAL B C 1
ATOM 2245 O O . VAL B 1 68 ? 29.761 57.097 37.301 1.00 41.69 232 VAL B O 1
ATOM 2249 N N . ASP B 1 69 ? 28.884 59.127 37.538 1.00 42.44 233 ASP B N 1
ATOM 2250 C CA . ASP B 1 69 ? 27.611 58.540 37.957 1.00 45.90 233 ASP B CA 1
ATOM 2251 C C . ASP B 1 69 ? 26.559 59.050 36.986 1.00 39.25 233 ASP B C 1
ATOM 2252 O O . ASP B 1 69 ? 25.890 60.049 37.246 1.00 44.36 233 ASP B O 1
ATOM 2257 N N . ILE B 1 70 ? 26.410 58.350 35.860 1.00 38.94 234 ILE B N 1
ATOM 2258 C CA . ILE B 1 70 ? 25.678 58.929 34.742 1.00 40.70 234 ILE B CA 1
ATOM 2259 C C . ILE B 1 70 ? 24.195 59.094 35.035 1.00 41.52 234 ILE B C 1
ATOM 2260 O O . ILE B 1 70 ? 23.543 59.933 34.411 1.00 44.62 234 ILE B O 1
ATOM 2265 N N . LEU B 1 71 ? 23.622 58.323 35.963 1.00 41.42 235 LEU B N 1
ATOM 2266 C CA . LEU B 1 71 ? 22.204 58.528 36.231 1.00 37.24 235 LEU B CA 1
ATOM 2267 C C . LEU B 1 71 ? 21.967 59.846 36.946 1.00 42.38 235 LEU B C 1
ATOM 2268 O O . LEU B 1 71 ? 20.823 60.310 37.003 1.00 42.04 235 LEU B O 1
ATOM 2273 N N . ASN B 1 72 ? 23.023 60.460 37.481 1.00 44.83 236 ASN B N 1
ATOM 2274 C CA . ASN B 1 72 ? 22.949 61.811 38.014 1.00 44.29 236 ASN B CA 1
ATOM 2275 C C . ASN B 1 72 ? 23.082 62.868 36.935 1.00 45.97 236 ASN B C 1
ATOM 2276 O O . ASN B 1 72 ? 23.225 64.045 37.272 1.00 45.38 236 ASN B O 1
ATOM 2281 N N . LEU B 1 73 ? 23.053 62.469 35.634 1.00 50.46 237 LEU B N 1
ATOM 2282 C CA . LEU B 1 73 ? 23.198 63.401 34.521 1.00 53.22 237 LEU B CA 1
ATOM 2283 C C . LEU B 1 73 ? 21.835 63.862 34.021 1.00 57.58 237 LEU B C 1
ATOM 2284 O O . LEU B 1 73 ? 20.865 63.092 34.040 1.00 53.24 237 LEU B O 1
ATOM 2289 N N . PRO B 1 74 ? 21.744 65.122 33.560 1.00 65.94 238 PRO B N 1
ATOM 2290 C CA . PRO B 1 74 ? 20.493 65.645 32.999 1.00 66.05 238 PRO B CA 1
ATOM 2291 C C . PRO B 1 74 ? 20.216 65.099 31.601 1.00 61.60 238 PRO B C 1
ATOM 2292 O O . PRO B 1 74 ? 19.065 64.767 31.314 1.00 62.81 238 PRO B O 1
ATOM 2296 N N . GLY B 1 83 ? 22.583 51.937 23.920 1.00 37.17 247 GLY B N 1
ATOM 2297 C CA . GLY B 1 83 ? 23.843 52.596 24.250 1.00 39.77 247 GLY B CA 1
ATOM 2298 C C . GLY B 1 83 ? 23.736 53.157 25.657 1.00 38.56 247 GLY B C 1
ATOM 2299 O O . GLY B 1 83 ? 24.103 52.500 26.641 1.00 36.09 247 GLY B O 1
ATOM 2300 N N . LEU B 1 84 ? 23.166 54.353 25.765 1.00 31.03 248 LEU B N 1
ATOM 2301 C CA . LEU B 1 84 ? 22.852 54.882 27.083 1.00 29.99 248 LEU B CA 1
ATOM 2302 C C . LEU B 1 84 ? 21.662 54.152 27.672 1.00 33.68 248 LEU B C 1
ATOM 2303 O O . LEU B 1 84 ? 21.568 53.976 28.893 1.00 32.82 248 LEU B O 1
ATOM 2308 N N . GLN B 1 85 ? 20.708 53.758 26.820 1.00 33.17 249 GLN B N 1
ATOM 2309 C CA . GLN B 1 85 ? 19.615 52.910 27.305 1.00 39.53 249 GLN B CA 1
ATOM 2310 C C . GLN B 1 85 ? 20.144 51.630 27.934 1.00 34.05 249 GLN B C 1
ATOM 2311 O O . GLN B 1 85 ? 19.732 51.253 29.042 1.00 38.14 249 GLN B O 1
ATOM 2317 N N . LYS B 1 86 ? 21.082 50.969 27.249 1.00 29.00 250 LYS B N 1
ATOM 2318 C CA . LYS B 1 86 ? 21.668 49.732 27.749 1.00 32.66 250 LYS B CA 1
ATOM 2319 C C . LYS B 1 86 ? 22.368 49.953 29.084 1.00 31.43 250 LYS B C 1
ATOM 2320 O O . LYS B 1 86 ? 22.155 49.189 30.029 1.00 29.43 250 LYS B O 1
ATOM 2326 N N . ALA B 1 87 ? 23.204 50.995 29.175 1.00 29.37 251 ALA B N 1
ATOM 2327 C CA . ALA B 1 87 ? 23.921 51.283 30.416 1.00 27.75 251 ALA B CA 1
ATOM 2328 C C . ALA B 1 87 ? 22.952 51.626 31.541 1.00 30.43 251 ALA B C 1
ATOM 2329 O O . ALA B 1 87 ? 23.108 51.146 32.669 1.00 28.04 251 ALA B O 1
ATOM 2331 N N . SER B 1 88 ? 21.933 52.436 31.236 1.00 27.98 252 SER B N 1
ATOM 2332 C CA . SER B 1 88 ? 20.938 52.813 32.229 1.00 31.23 252 SER B CA 1
ATOM 2333 C C . SER B 1 88 ? 20.163 51.605 32.735 1.00 32.15 252 SER B C 1
ATOM 2334 O O . SER B 1 88 ? 19.918 51.466 33.941 1.00 29.19 252 SER B O 1
ATOM 2337 N N . ILE B 1 89 ? 19.796 50.684 31.860 1.00 33.44 253 ILE B N 1
ATOM 2338 C CA . ILE B 1 89 ? 19.120 49.446 32.343 1.00 30.93 253 ILE B CA 1
ATOM 2339 C C . ILE B 1 89 ? 20.087 48.636 33.224 1.00 28.32 253 ILE B C 1
ATOM 2340 O O . ILE B 1 89 ? 19.664 48.181 34.264 1.00 29.31 253 ILE B O 1
ATOM 2345 N N . PHE B 1 90 ? 21.344 48.525 32.824 1.00 27.62 254 PHE B N 1
ATOM 2346 C CA . PHE B 1 90 ? 22.349 47.780 33.617 1.00 26.36 254 PHE B CA 1
ATOM 2347 C C . PHE B 1 90 ? 22.438 48.382 35.030 1.00 28.25 254 PHE B C 1
ATOM 2348 O O . PHE B 1 90 ? 22.403 47.652 35.975 1.00 25.00 254 PHE B O 1
ATOM 2356 N N . LEU B 1 91 ? 22.571 49.695 35.133 1.00 24.81 255 LEU B N 1
ATOM 2357 C CA . LEU B 1 91 ? 22.734 50.358 36.444 1.00 24.23 255 LEU B CA 1
ATOM 2358 C C . LEU B 1 91 ? 21.503 50.152 37.329 1.00 26.22 255 LEU B C 1
ATOM 2359 O O . LEU B 1 91 ? 21.686 49.822 38.478 1.00 26.17 255 LEU B O 1
ATOM 2364 N N . LYS B 1 92 ? 20.307 50.335 36.780 1.00 25.95 256 LYS B N 1
ATOM 2365 C CA . LYS B 1 92 ? 19.058 50.288 37.569 1.00 27.01 256 LYS B CA 1
ATOM 2366 C C . LYS B 1 92 ? 18.612 48.863 37.915 1.00 29.79 256 LYS B C 1
ATOM 2367 O O . LYS B 1 92 ? 18.227 48.668 39.052 1.00 28.30 256 LYS B O 1
ATOM 2373 N N . THR B 1 93 ? 18.681 47.929 36.975 1.00 28.11 257 THR B N 1
ATOM 2374 C CA . THR B 1 93 ? 18.136 46.562 37.166 1.00 29.20 257 THR B CA 1
ATOM 2375 C C . THR B 1 93 ? 19.171 45.440 36.947 1.00 30.79 257 THR B C 1
ATOM 2376 O O . THR B 1 93 ? 18.793 44.290 37.140 1.00 27.30 257 THR B O 1
ATOM 2380 N N . ARG B 1 94 ? 20.399 45.756 36.544 1.00 26.53 258 ARG B N 1
ATOM 2381 C CA . ARG B 1 94 ? 21.488 44.756 36.321 1.00 29.28 258 ARG B CA 1
ATOM 2382 C C . ARG B 1 94 ? 21.125 43.781 35.189 1.00 29.95 258 ARG B C 1
ATOM 2383 O O . ARG B 1 94 ? 21.622 42.676 35.192 1.00 28.68 258 ARG B O 1
ATOM 2391 N N . VAL B 1 95 ? 20.255 44.200 34.280 1.00 33.37 259 VAL B N 1
ATOM 2392 C CA . VAL B 1 95 ? 20.004 43.399 33.060 1.00 31.21 259 VAL B CA 1
ATOM 2393 C C . VAL B 1 95 ? 21.198 43.657 32.149 1.00 29.28 259 VAL B C 1
ATOM 2394 O O . VAL B 1 95 ? 21.389 44.790 31.729 1.00 28.28 259 VAL B O 1
ATOM 2398 N N . VAL B 1 96 ? 21.986 42.627 31.926 1.00 28.43 260 VAL B N 1
ATOM 2399 C CA . VAL B 1 96 ? 23.191 42.705 31.070 1.00 27.51 260 VAL B CA 1
ATOM 2400 C C . VAL B 1 96 ? 22.722 42.856 29.626 1.00 32.97 260 VAL B C 1
ATOM 2401 O O . VAL B 1 96 ? 21.804 42.149 29.232 1.00 35.93 260 VAL B O 1
ATOM 2405 N N . PRO B 1 97 ? 23.303 43.760 28.820 1.00 30.45 261 PRO B N 1
ATOM 2406 C CA . PRO B 1 97 ? 22.786 44.005 27.466 1.00 32.77 261 PRO B CA 1
ATOM 2407 C C . PRO B 1 97 ? 23.036 42.823 26.536 1.00 29.86 261 PRO B C 1
ATOM 2408 O O . PRO B 1 97 ? 23.925 41.998 26.750 1.00 29.35 261 PRO B O 1
ATOM 2412 N N . ASP B 1 98 ? 22.242 42.764 25.466 1.00 33.17 262 ASP B N 1
ATOM 2413 C CA . ASP B 1 98 ? 22.312 41.613 24.560 1.00 33.63 262 ASP B CA 1
ATOM 2414 C C . ASP B 1 98 ? 23.687 41.463 23.951 1.00 31.08 262 ASP B C 1
ATOM 2415 O O . ASP B 1 98 ? 24.155 40.341 23.727 1.00 29.08 262 ASP B O 1
ATOM 2420 N N . ASN B 1 99 ? 24.355 42.581 23.662 1.00 28.49 263 ASN B N 1
ATOM 2421 C CA . ASN B 1 99 ? 25.626 42.439 22.970 1.00 31.27 263 ASN B CA 1
ATOM 2422 C C . ASN B 1 99 ? 26.731 41.969 23.896 1.00 26.59 263 ASN B C 1
ATOM 2423 O O . ASN B 1 99 ? 27.828 41.673 23.419 1.00 24.52 263 ASN B O 1
ATOM 2428 N N . TRP B 1 100 ? 26.466 41.889 25.204 1.00 26.55 264 TRP B N 1
ATOM 2429 C CA . TRP B 1 100 ? 27.382 41.261 26.140 1.00 23.82 264 TRP B CA 1
ATOM 2430 C C . TRP B 1 100 ? 27.066 39.778 26.340 1.00 27.90 264 TRP B C 1
ATOM 2431 O O . TRP B 1 100 ? 27.587 39.167 27.286 1.00 26.94 264 TRP B O 1
ATOM 2442 N N . LYS B 1 101 ? 26.218 39.201 25.474 1.00 27.27 265 LYS B N 1
ATOM 2443 C CA . LYS B 1 101 ? 25.748 37.824 25.581 1.00 29.22 265 LYS B CA 1
ATOM 2444 C C . LYS B 1 101 ? 25.789 37.129 24.224 1.00 31.24 265 LYS B C 1
ATOM 2445 O O . LYS B 1 101 ? 25.390 37.705 23.204 1.00 33.70 265 LYS B O 1
ATOM 2451 N N . MET B 1 102 ? 26.273 35.892 24.231 1.00 28.83 266 MET B N 1
ATOM 2452 C CA . MET B 1 102 ? 26.259 34.987 23.091 1.00 31.01 266 MET B CA 1
ATOM 2453 C C . MET B 1 102 ? 24.924 34.261 22.988 1.00 36.83 266 MET B C 1
ATOM 2454 O O . MET B 1 102 ? 24.298 33.927 23.995 1.00 40.21 266 MET B O 1
ATOM 2459 N N . ASP B 1 103 ? 24.495 34.003 21.757 1.00 41.04 267 ASP B N 1
ATOM 2460 C CA . ASP B 1 103 ? 23.307 33.188 21.546 1.00 42.46 267 ASP B CA 1
ATOM 2461 C C . ASP B 1 103 ? 23.518 31.824 22.179 1.00 37.14 267 ASP B C 1
ATOM 2462 O O . ASP B 1 103 ? 24.567 31.200 21.995 1.00 34.77 267 ASP B O 1
ATOM 2467 N N . ILE B 1 104 ? 22.523 31.359 22.932 1.00 40.52 268 ILE B N 1
ATOM 2468 C CA . ILE B 1 104 ? 22.667 30.034 23.529 1.00 43.21 268 ILE B CA 1
ATOM 2469 C C . ILE B 1 104 ? 22.853 28.991 22.430 1.00 44.80 268 ILE B C 1
ATOM 2470 O O . ILE B 1 104 ? 23.618 28.032 22.593 1.00 48.37 268 ILE B O 1
ATOM 2475 N N . SER B 1 105 ? 22.221 29.194 21.277 1.00 49.39 269 SER B N 1
ATOM 2476 C CA . SER B 1 105 ? 22.370 28.294 20.105 1.00 51.99 269 SER B CA 1
ATOM 2477 C C . SER B 1 105 ? 23.840 28.146 19.764 1.00 54.59 269 SER B C 1
ATOM 2478 O O . SER B 1 105 ? 24.266 27.034 19.499 1.00 56.01 269 SER B O 1
ATOM 2481 N N . GLU B 1 106 ? 24.580 29.248 19.807 1.00 53.62 270 GLU B N 1
ATOM 2482 C CA . GLU B 1 106 ? 26.015 29.240 19.444 1.00 50.27 270 GLU B CA 1
ATOM 2483 C C . GLU B 1 106 ? 26.838 28.538 20.506 1.00 52.98 270 GLU B C 1
ATOM 2484 O O . GLU B 1 106 ? 27.996 28.222 20.205 1.00 58.61 270 GLU B O 1
ATOM 2490 N N . ILE B 1 107 ? 26.302 28.357 21.710 1.00 47.81 271 ILE B N 1
ATOM 2491 C CA . ILE B 1 107 ? 27.065 27.538 22.690 1.00 50.92 271 ILE B CA 1
ATOM 2492 C C . ILE B 1 107 ? 26.724 26.086 22.332 1.00 54.56 271 ILE B C 1
ATOM 2493 O O . ILE B 1 107 ? 25.763 25.544 22.886 1.00 55.22 271 ILE B O 1
ATOM 2498 N N . LEU B 1 108 ? 27.442 25.539 21.352 1.00 61.91 272 LEU B N 1
ATOM 2499 C CA . LEU B 1 108 ? 27.201 24.170 20.826 1.00 64.34 272 LEU B CA 1
ATOM 2500 C C . LEU B 1 108 ? 28.544 23.459 20.711 1.00 63.98 272 LEU B C 1
ATOM 2501 O O . LEU B 1 108 ? 29.390 23.968 19.958 1.00 65.10 272 LEU B O 1
ATOM 2506 N N . GLU B 1 141 ? 18.606 19.221 35.330 1.00 52.91 305 GLU B N 1
ATOM 2507 C CA . GLU B 1 141 ? 18.714 19.069 36.777 1.00 58.74 305 GLU B CA 1
ATOM 2508 C C . GLU B 1 141 ? 19.085 20.394 37.457 1.00 56.64 305 GLU B C 1
ATOM 2509 O O . GLU B 1 141 ? 19.047 20.509 38.686 1.00 53.53 305 GLU B O 1
ATOM 2515 N N . GLU B 1 142 ? 19.426 21.412 36.671 1.00 50.44 306 GLU B N 1
ATOM 2516 C CA . GLU B 1 142 ? 19.624 22.716 37.275 1.00 41.73 306 GLU B CA 1
ATOM 2517 C C . GLU B 1 142 ? 18.324 23.161 37.909 1.00 44.78 306 GLU B C 1
ATOM 2518 O O . GLU B 1 142 ? 17.236 22.905 37.381 1.00 42.00 306 GLU B O 1
ATOM 2524 N N . LEU B 1 143 ? 18.446 23.805 39.067 1.00 41.67 307 LEU B N 1
ATOM 2525 C CA . LEU B 1 143 ? 17.283 24.397 39.703 1.00 43.60 307 LEU B CA 1
ATOM 2526 C C . LEU B 1 143 ? 16.723 25.536 38.857 1.00 43.71 307 LEU B C 1
ATOM 2527 O O . LEU B 1 143 ? 15.506 25.641 38.662 1.00 43.66 307 LEU B O 1
ATOM 2532 N N . ASP B 1 144 ? 17.601 26.402 38.347 1.00 39.71 308 ASP B N 1
ATOM 2533 C CA . ASP B 1 144 ? 17.224 27.547 37.526 1.00 36.60 308 ASP B CA 1
ATOM 2534 C C . ASP B 1 144 ? 17.975 27.414 36.202 1.00 35.13 308 ASP B C 1
ATOM 2535 O O . ASP B 1 144 ? 19.043 28.019 36.022 1.00 32.71 308 ASP B O 1
ATOM 2540 N N . PRO B 1 145 ? 17.458 26.613 35.260 1.00 36.67 309 PRO B N 1
ATOM 2541 C CA . PRO B 1 145 ? 18.136 26.502 33.953 1.00 33.97 309 PRO B CA 1
ATOM 2542 C C . PRO B 1 145 ? 18.161 27.808 33.179 1.00 29.11 309 PRO B C 1
ATOM 2543 O O . PRO B 1 145 ? 19.067 28.006 32.363 1.00 33.06 309 PRO B O 1
ATOM 2547 N N . GLU B 1 146 ? 17.190 28.699 33.394 1.00 32.49 310 GLU B N 1
ATOM 2548 C CA . GLU B 1 146 ? 17.228 29.980 32.697 1.00 34.15 310 GLU B CA 1
ATOM 2549 C C . GLU B 1 146 ? 18.397 30.836 33.174 1.00 36.04 310 GLU B C 1
ATOM 2550 O O . GLU B 1 146 ? 19.026 31.526 32.358 1.00 32.88 310 GLU B O 1
ATOM 2552 N N . GLU B 1 147 ? 18.726 30.788 34.478 1.00 30.61 311 GLU B N 1
ATOM 2553 C CA . GLU B 1 147 ? 19.891 31.525 34.966 1.00 27.59 311 GLU B CA 1
ATOM 2554 C C . GLU B 1 147 ? 21.185 30.861 34.546 1.00 27.35 311 GLU B C 1
ATOM 2555 O O . GLU B 1 147 ? 22.168 31.550 34.258 1.00 25.98 311 GLU B O 1
ATOM 2561 N N . ARG B 1 148 ? 21.207 29.526 34.515 1.00 27.74 312 ARG B N 1
ATOM 2562 C CA . ARG B 1 148 ? 22.357 28.816 33.972 1.00 28.27 312 ARG B CA 1
ATOM 2563 C C . ARG B 1 148 ? 22.654 29.257 32.537 1.00 26.49 312 ARG B C 1
ATOM 2564 O O . ARG B 1 148 ? 23.812 29.483 32.175 1.00 26.53 312 ARG B O 1
ATOM 2572 N N . ASP B 1 149 ? 21.623 29.335 31.694 1.00 26.17 313 ASP B N 1
ATOM 2573 C CA . ASP B 1 149 ? 21.820 29.801 30.320 1.00 29.43 313 ASP B CA 1
ATOM 2574 C C . ASP B 1 149 ? 22.353 31.233 30.298 1.00 27.55 313 ASP B C 1
ATOM 2575 O O . ASP B 1 149 ? 23.310 31.540 29.579 1.00 26.06 313 ASP B O 1
ATOM 2580 N N . ASN B 1 150 ? 21.731 32.121 31.085 1.00 26.85 314 ASN B N 1
ATOM 2581 C CA . ASN B 1 150 ? 22.213 33.503 31.203 1.00 29.16 314 ASN B CA 1
ATOM 2582 C C . ASN B 1 150 ? 23.687 33.527 31.575 1.00 25.69 314 ASN B C 1
ATOM 2583 O O . ASN B 1 150 ? 24.495 34.199 30.925 1.00 26.18 314 ASN B O 1
ATOM 2588 N N . PHE B 1 151 ? 24.066 32.714 32.567 1.00 26.90 315 PHE B N 1
ATOM 2589 C CA . PHE B 1 151 ? 25.454 32.640 33.003 1.00 22.30 315 PHE B CA 1
ATOM 2590 C C . PHE B 1 151 ? 26.373 32.227 31.857 1.00 26.98 315 PHE B C 1
ATOM 2591 O O . PHE B 1 151 ? 27.397 32.875 31.586 1.00 24.48 315 PHE B O 1
ATOM 2599 N N . LEU B 1 152 ? 26.040 31.121 31.191 1.00 24.78 316 LEU B N 1
ATOM 2600 C CA . LEU B 1 152 ? 26.878 30.652 30.091 1.00 26.43 316 LEU B CA 1
ATOM 2601 C C . LEU B 1 152 ? 26.951 31.690 28.966 1.00 21.58 316 LEU B C 1
ATOM 2602 O O . LEU B 1 152 ? 28.023 31.932 28.403 1.00 24.05 316 LEU B O 1
ATOM 2607 N N . GLN B 1 153 ? 25.814 32.273 28.590 1.00 22.92 317 GLN B N 1
ATOM 2608 C CA . GLN B 1 153 ? 25.837 33.261 27.508 1.00 27.53 317 GLN B CA 1
ATOM 2609 C C . GLN B 1 153 ? 26.779 34.418 27.833 1.00 28.68 317 GLN B C 1
ATOM 2610 O O . GLN B 1 153 ? 27.586 34.828 26.990 1.00 23.31 317 GLN B O 1
ATOM 2616 N N . GLN B 1 154 ? 26.712 34.933 29.069 1.00 26.60 318 GLN B N 1
ATOM 2617 C CA . GLN B 1 154 ? 27.608 36.014 29.479 1.00 25.52 318 GLN B CA 1
ATOM 2618 C C . GLN B 1 154 ? 29.056 35.555 29.535 1.00 25.52 318 GLN B C 1
ATOM 2619 O O . GLN B 1 154 ? 29.965 36.299 29.141 1.00 22.81 318 GLN B O 1
ATOM 2625 N N . LEU B 1 155 ? 29.289 34.339 30.042 1.00 22.03 319 LEU B N 1
ATOM 2626 C CA . LEU B 1 155 ? 30.651 33.835 30.212 1.00 24.81 319 LEU B CA 1
ATOM 2627 C C . LEU B 1 155 ? 31.346 33.644 28.874 1.00 26.16 319 LEU B C 1
ATOM 2628 O O . LEU B 1 155 ? 32.523 33.995 28.713 1.00 27.60 319 LEU B O 1
ATOM 2633 N N . TYR B 1 156 ? 30.662 32.997 27.934 1.00 28.68 320 TYR B N 1
ATOM 2634 C CA . TYR B 1 156 ? 31.258 32.752 26.624 1.00 31.72 320 TYR B CA 1
ATOM 2635 C C . TYR B 1 156 ? 31.543 34.076 25.895 1.00 26.93 320 TYR B C 1
ATOM 2636 O O . TYR B 1 156 ? 32.630 34.259 25.332 1.00 28.08 320 TYR B O 1
ATOM 2645 N N . LYS B 1 157 ? 30.583 35.012 25.910 1.00 23.80 321 LYS B N 1
ATOM 2646 C CA . LYS B 1 157 ? 30.815 36.316 25.272 1.00 25.30 321 LYS B CA 1
ATOM 2647 C C . LYS B 1 157 ? 31.968 37.069 25.929 1.00 30.26 321 LYS B C 1
ATOM 2648 O O . LYS B 1 157 ? 32.777 37.706 25.238 1.00 29.63 321 LYS B O 1
ATOM 2654 N N . PHE B 1 158 ? 32.059 37.005 27.264 1.00 25.94 322 PHE B N 1
ATOM 2655 C CA . PHE B 1 158 ? 33.170 37.620 27.987 1.00 25.18 322 PHE B CA 1
ATOM 2656 C C . PHE B 1 158 ? 34.504 37.051 27.523 1.00 30.91 322 PHE B C 1
ATOM 2657 O O . PHE B 1 158 ? 35.472 37.793 27.298 1.00 26.78 322 PHE B O 1
ATO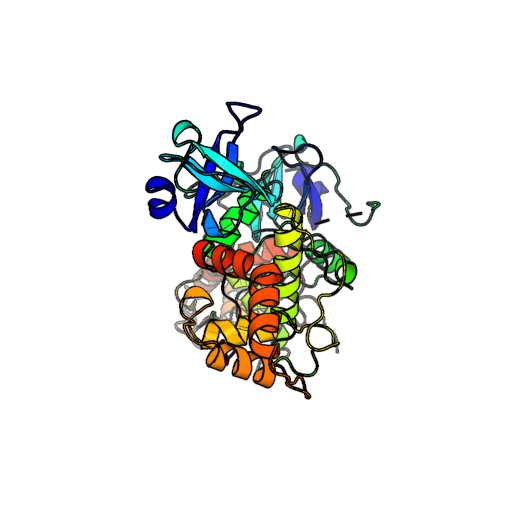M 2665 N N . MET B 1 159 ? 34.590 35.716 27.441 1.00 25.95 323 MET B N 1
ATOM 2666 C CA . MET B 1 159 ? 35.843 35.053 27.074 1.00 29.90 323 MET B CA 1
ATOM 2667 C C . MET B 1 159 ? 36.253 35.391 25.642 1.00 28.84 323 MET B C 1
ATOM 2668 O O . MET B 1 159 ? 37.444 35.560 25.339 1.00 30.54 323 MET B O 1
ATOM 2673 N N . GLU B 1 160 ? 35.272 35.439 24.748 1.00 25.92 324 GLU B N 1
ATOM 2674 C CA . GLU B 1 160 ? 35.496 35.868 23.374 1.00 33.80 324 GLU B CA 1
ATOM 2675 C C . GLU B 1 160 ? 36.028 37.299 23.343 1.00 32.48 324 GLU B C 1
ATOM 2676 O O . GLU B 1 160 ? 37.126 37.560 22.834 1.00 33.24 324 GLU B O 1
ATOM 2682 N N . ASP B 1 161 ? 35.295 38.225 23.979 1.00 33.30 325 ASP B N 1
ATOM 2683 C CA . ASP B 1 161 ? 35.636 39.647 23.909 1.00 30.09 325 ASP B CA 1
ATOM 2684 C C . ASP B 1 161 ? 37.020 39.949 24.470 1.00 30.70 325 ASP B C 1
ATOM 2685 O O . ASP B 1 161 ? 37.670 40.900 24.021 1.00 36.75 325 ASP B O 1
ATOM 2690 N N . ARG B 1 162 ? 37.495 39.189 25.443 1.00 29.50 326 ARG B N 1
ATOM 2691 C CA . ARG B 1 162 ? 38.836 39.453 25.963 1.00 28.43 326 ARG B CA 1
ATOM 2692 C C . ARG B 1 162 ? 39.920 38.693 25.210 1.00 31.45 326 ARG B C 1
ATOM 2693 O O . ARG B 1 162 ? 41.112 38.879 25.495 1.00 32.32 326 ARG B O 1
ATOM 2701 N N . GLY B 1 163 ? 39.535 37.845 24.266 1.00 27.69 327 GLY B N 1
ATOM 2702 C CA . GLY B 1 163 ? 40.498 37.159 23.437 1.00 35.60 327 GLY B CA 1
ATOM 2703 C C . GLY B 1 163 ? 40.966 35.819 23.953 1.00 38.68 327 GLY B C 1
ATOM 2704 O O . GLY B 1 163 ? 42.009 35.339 23.500 1.00 42.38 327 GLY B O 1
ATOM 2705 N N . THR B 1 164 ? 40.247 35.201 24.897 1.00 36.03 328 THR B N 1
ATOM 2706 C CA . THR B 1 164 ? 40.506 33.823 25.313 1.00 35.54 328 THR B CA 1
ATOM 2707 C C . THR B 1 164 ? 39.248 32.997 25.089 1.00 31.11 328 THR B C 1
ATOM 2708 O O . THR B 1 164 ? 38.649 32.496 26.044 1.00 30.85 328 THR B O 1
ATOM 2712 N N . PRO B 1 165 ? 38.798 32.863 23.851 1.00 31.16 329 PRO B N 1
ATOM 2713 C CA . PRO B 1 165 ? 37.492 32.251 23.625 1.00 33.87 329 PRO B CA 1
ATOM 2714 C C . PRO B 1 165 ? 37.519 30.770 23.990 1.00 35.22 329 PRO B C 1
ATOM 2715 O O . PRO B 1 165 ? 38.575 30.131 24.015 1.00 36.84 329 PRO B O 1
ATOM 2719 N N . ILE B 1 166 ? 36.349 30.247 24.345 1.00 33.02 330 ILE B N 1
ATOM 2720 C CA . ILE B 1 166 ? 36.206 28.827 24.650 1.00 40.13 330 ILE B CA 1
ATOM 2721 C C . ILE B 1 166 ? 35.839 28.151 23.336 1.00 38.09 330 ILE B C 1
ATOM 2722 O O . ILE B 1 166 ? 34.687 28.183 22.897 1.00 34.01 330 ILE B O 1
ATOM 2727 N N . ASN B 1 167 ? 36.842 27.573 22.682 1.00 38.81 331 ASN B N 1
ATOM 2728 C CA . ASN B 1 167 ? 36.597 26.850 21.435 1.00 45.73 331 ASN B CA 1
ATOM 2729 C C . ASN B 1 167 ? 36.066 25.450 21.729 1.00 53.21 331 ASN B C 1
ATOM 2730 O O . ASN B 1 167 ? 34.883 25.158 21.516 1.00 55.74 331 ASN B O 1
ATOM 2735 N N . LYS B 1 168 ? 36.931 24.579 22.232 1.00 52.59 332 LYS B N 1
ATOM 2736 C CA . LYS B 1 168 ? 36.499 23.221 22.529 1.00 52.41 332 LYS B CA 1
ATOM 2737 C C . LYS B 1 168 ? 35.733 23.197 23.856 1.00 51.26 332 LYS B C 1
ATOM 2738 O O . LYS B 1 168 ? 36.101 23.916 24.798 1.00 45.65 332 LYS B O 1
ATOM 2744 N N . PRO B 1 169 ? 34.661 22.411 23.953 1.00 52.04 333 PRO B N 1
ATOM 2745 C CA . PRO B 1 169 ? 33.939 22.288 25.233 1.00 46.41 333 PRO B CA 1
ATOM 2746 C C . PRO B 1 169 ? 34.890 21.834 26.333 1.00 42.77 333 PRO B C 1
ATOM 2747 O O . PRO B 1 169 ? 35.739 20.956 26.126 1.00 39.88 333 PRO B O 1
ATOM 2751 N N . PRO B 1 170 ? 34.832 22.495 27.480 1.00 39.67 334 PRO B N 1
ATOM 2752 C CA . PRO B 1 170 ? 35.796 22.196 28.544 1.00 36.13 334 PRO B CA 1
ATOM 2753 C C . PRO B 1 170 ? 35.500 20.849 29.163 1.00 34.34 334 PRO B C 1
ATOM 2754 O O . PRO B 1 170 ? 34.353 20.405 29.227 1.00 32.92 334 PRO B O 1
ATOM 2758 N N . VAL B 1 171 ? 36.558 20.185 29.608 1.00 35.48 335 VAL B N 1
ATOM 2759 C CA . VAL B 1 171 ? 36.441 18.828 30.118 1.00 33.39 335 VAL B CA 1
ATOM 2760 C C . VAL B 1 171 ? 37.255 18.725 31.392 1.00 34.88 335 VAL B C 1
ATOM 2761 O O . VAL B 1 171 ? 38.267 19.411 31.566 1.00 37.51 335 VAL B O 1
ATOM 2765 N N . LEU B 1 172 ? 36.777 17.888 32.305 1.00 32.51 336 LEU B N 1
ATOM 2766 C CA . LEU B 1 172 ? 37.462 17.648 33.564 1.00 37.23 336 LEU B CA 1
ATOM 2767 C C . LEU B 1 172 ? 37.038 16.273 34.062 1.00 29.73 336 LEU B C 1
ATOM 2768 O O . LEU B 1 172 ? 35.844 15.963 34.064 1.00 29.79 336 LEU B O 1
ATOM 2773 N N . GLY B 1 173 ? 38.004 15.467 34.488 1.00 29.81 337 GLY B N 1
ATOM 2774 C CA . GLY B 1 173 ? 37.662 14.094 34.846 1.00 35.47 337 GLY B CA 1
ATOM 2775 C C . GLY B 1 173 ? 37.068 13.349 33.671 1.00 36.75 337 GLY B C 1
ATOM 2776 O O . GLY B 1 173 ? 36.117 12.573 33.841 1.00 39.58 337 GLY B O 1
ATOM 2777 N N . TYR B 1 174 ? 37.571 13.623 32.463 1.00 31.93 338 TYR B N 1
ATOM 2778 C CA . TYR B 1 174 ? 37.187 12.936 31.225 1.00 36.51 338 TYR B CA 1
ATOM 2779 C C . TYR B 1 174 ? 35.696 13.047 30.941 1.00 33.67 338 TYR B C 1
ATOM 2780 O O . TYR B 1 174 ? 35.155 12.310 30.116 1.00 41.90 338 TYR B O 1
ATOM 2789 N N . LYS B 1 175 ? 35.041 14.003 31.589 1.00 37.19 339 LYS B N 1
ATOM 2790 C CA . LYS B 1 175 ? 33.646 14.354 31.364 1.00 41.06 339 LYS B CA 1
ATOM 2791 C C . LYS B 1 175 ? 33.569 15.834 31.000 1.00 38.61 339 LYS B C 1
ATOM 2792 O O . LYS B 1 175 ? 34.494 16.598 31.274 1.00 38.92 339 LYS B O 1
ATOM 2798 N N . ASP B 1 176 ? 32.450 16.240 30.400 1.00 34.10 340 ASP B N 1
ATOM 2799 C CA . ASP B 1 176 ? 32.196 17.656 30.167 1.00 38.13 340 ASP B CA 1
ATOM 2800 C C . ASP B 1 176 ? 32.160 18.417 31.491 1.00 37.27 340 ASP B C 1
ATOM 2801 O O . ASP B 1 176 ? 31.562 17.956 32.472 1.00 34.75 340 ASP B O 1
ATOM 2806 N N . LEU B 1 177 ? 32.816 19.578 31.518 1.00 34.19 341 LEU B N 1
ATOM 2807 C CA . LEU B 1 177 ? 32.879 20.408 32.717 1.00 32.33 341 LEU B CA 1
ATOM 2808 C C . LEU B 1 177 ? 31.588 21.196 32.857 1.00 32.23 341 LEU B C 1
ATOM 2809 O O . LEU B 1 177 ? 31.195 21.921 31.942 1.00 32.22 341 LEU B O 1
ATOM 2814 N N . ASN B 1 178 ? 30.922 21.044 33.996 1.00 29.21 342 ASN B N 1
ATOM 2815 C CA . ASN B 1 178 ? 29.716 21.806 34.287 1.00 25.91 342 ASN B CA 1
ATOM 2816 C C . ASN B 1 178 ? 30.162 23.157 34.838 1.00 28.13 342 ASN B C 1
ATOM 2817 O O . ASN B 1 178 ? 30.492 23.273 36.024 1.00 23.73 342 ASN B O 1
ATOM 2822 N N . LEU B 1 179 ? 30.202 24.185 33.971 1.00 25.15 343 LEU B N 1
ATOM 2823 C CA . LEU B 1 179 ? 30.814 25.459 34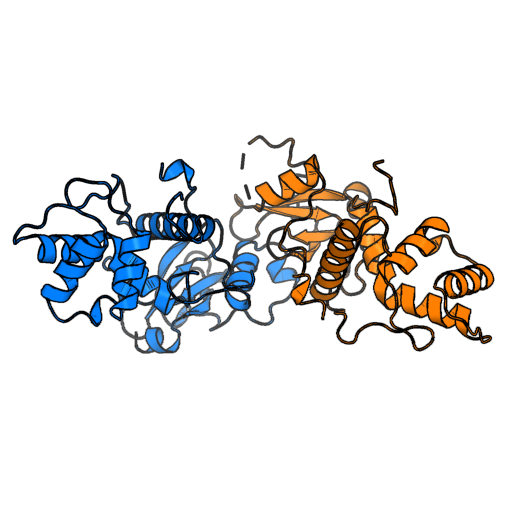.369 1.00 27.10 343 LEU B CA 1
ATOM 2824 C C . LEU B 1 179 ? 29.995 26.160 35.446 1.00 22.69 343 LEU B C 1
ATOM 2825 O O . LEU B 1 179 ? 30.554 26.659 36.425 1.00 25.96 343 LEU B O 1
ATOM 2830 N N . PHE B 1 180 ? 28.673 26.221 35.276 1.00 21.85 344 PHE B N 1
ATOM 2831 C CA . PHE B 1 180 ? 27.834 26.878 36.281 1.00 23.60 344 PHE B CA 1
ATOM 2832 C C . PHE B 1 180 ? 27.975 26.190 37.630 1.00 25.07 344 PHE B C 1
ATOM 2833 O O . PHE B 1 180 ? 28.073 26.853 38.661 1.00 23.23 344 PHE B O 1
ATOM 2841 N N . LYS B 1 181 ? 27.988 24.851 37.644 1.00 24.72 345 LYS B N 1
ATOM 2842 C CA . LYS B 1 181 ? 28.141 24.139 38.909 1.00 23.00 345 LYS B CA 1
ATOM 2843 C C . LYS B 1 181 ? 29.514 24.390 39.522 1.00 22.64 345 LYS B C 1
ATOM 2844 O O . LYS B 1 181 ? 29.628 24.599 40.733 1.00 22.75 345 LYS B O 1
ATOM 2850 N N . LEU B 1 182 ? 30.573 24.355 38.711 1.00 22.43 346 LEU B N 1
ATOM 2851 C CA . LEU B 1 182 ? 31.901 24.647 39.238 1.00 21.85 346 LEU B CA 1
ATOM 2852 C C . LEU B 1 182 ? 31.960 26.069 39.815 1.00 23.40 346 LEU B C 1
ATOM 2853 O O . LEU B 1 182 ? 32.453 26.283 40.927 1.00 25.69 346 LEU B O 1
ATOM 2858 N N . PHE B 1 183 ? 31.448 27.043 39.071 1.00 20.39 347 PHE B N 1
ATOM 2859 C CA . PHE B 1 183 ? 31.400 28.431 39.551 1.00 23.02 347 PHE B CA 1
ATOM 2860 C C . PHE B 1 183 ? 30.721 28.535 40.914 1.00 24.19 347 PHE B C 1
ATOM 2861 O O . PHE B 1 183 ? 31.257 29.150 41.846 1.00 22.64 347 PHE B O 1
ATOM 2869 N N . ARG B 1 184 ? 29.543 27.905 41.058 1.00 24.20 348 ARG B N 1
ATOM 2870 C CA . ARG B 1 184 ? 28.837 27.919 42.342 1.00 23.67 348 ARG B CA 1
ATOM 2871 C C . ARG B 1 184 ? 29.662 27.271 43.443 1.00 25.82 348 ARG B C 1
ATOM 2872 O O . ARG B 1 184 ? 29.732 27.788 44.564 1.00 26.42 348 ARG B O 1
ATOM 2880 N N . LEU B 1 185 ? 30.293 26.136 43.146 1.00 21.87 349 LEU B N 1
ATOM 2881 C CA . LEU B 1 185 ? 31.065 25.439 44.171 1.00 24.09 349 LEU B CA 1
ATOM 2882 C C . LEU B 1 185 ? 32.199 26.323 44.673 1.00 24.81 349 LEU B C 1
ATOM 2883 O O . LEU B 1 185 ? 32.467 26.393 45.881 1.00 23.35 349 LEU B O 1
ATOM 2888 N N . VAL B 1 186 ? 32.882 27.004 43.758 1.00 25.05 350 VAL B N 1
ATOM 2889 C CA . VAL B 1 186 ? 33.953 27.888 44.197 1.00 26.94 350 VAL B CA 1
ATOM 2890 C C . VAL B 1 186 ? 33.387 29.100 44.945 1.00 27.24 350 VAL B C 1
ATOM 2891 O O . VAL B 1 186 ? 33.984 29.554 45.931 1.00 26.00 350 VAL B O 1
ATOM 2895 N N . TYR B 1 187 ? 32.206 29.602 44.560 1.00 25.41 351 TYR B N 1
ATOM 2896 C CA . TYR B 1 187 ? 31.638 30.701 45.346 1.00 28.48 351 TYR B CA 1
ATOM 2897 C C . TYR B 1 187 ? 31.324 30.249 46.770 1.00 27.02 351 TYR B C 1
ATOM 2898 O O . TYR B 1 187 ? 31.506 31.016 47.719 1.00 27.80 351 TYR B O 1
ATOM 2907 N N . HIS B 1 188 ? 30.878 29.002 46.944 1.00 25.33 352 HIS B N 1
ATOM 2908 C CA . HIS B 1 188 ? 30.578 28.506 48.289 1.00 27.59 352 HIS B CA 1
ATOM 2909 C C . HIS B 1 188 ? 31.817 28.410 49.174 1.00 26.53 352 HIS B C 1
ATOM 2910 O O . HIS B 1 188 ? 31.688 28.412 50.401 1.00 29.58 352 HIS B O 1
ATOM 2917 N N . GLN B 1 189 ? 33.000 28.293 48.591 1.00 25.88 353 GLN B N 1
ATOM 2918 C CA . GLN B 1 189 ? 34.243 28.266 49.353 1.00 27.17 353 GLN B CA 1
ATOM 2919 C C . GLN B 1 189 ? 34.797 29.665 49.613 1.00 29.11 353 GLN B C 1
ATOM 2920 O O . GLN B 1 189 ? 35.891 29.788 50.177 1.00 27.65 353 GLN B O 1
ATOM 2926 N N . GLY B 1 190 ? 34.078 30.712 49.201 1.00 30.72 354 GLY B N 1
ATOM 2927 C CA . GLY B 1 190 ? 34.507 32.084 49.382 1.00 29.74 354 GLY B CA 1
ATOM 2928 C C . GLY B 1 190 ? 35.177 32.703 48.183 1.00 31.91 354 GLY B C 1
ATOM 2929 O O . GLY B 1 190 ? 35.766 33.785 48.310 1.00 31.45 354 GLY B O 1
ATOM 2930 N N . GLY B 1 191 ? 35.102 32.066 47.026 1.00 26.52 355 GLY B N 1
ATOM 2931 C CA . GLY B 1 191 ? 35.794 32.555 45.861 1.00 27.18 355 GLY B CA 1
ATOM 2932 C C . GLY B 1 191 ? 37.184 31.963 45.734 1.00 29.83 355 GLY B C 1
ATOM 2933 O O . GLY B 1 191 ? 37.789 31.501 46.700 1.00 32.02 355 GLY B O 1
ATOM 2934 N N . CYS B 1 192 ? 37.692 31.985 44.504 1.00 30.05 356 CYS B N 1
ATOM 2935 C CA . CYS B 1 192 ? 38.934 31.276 44.212 1.00 28.91 356 CYS B CA 1
ATOM 2936 C C . CYS B 1 192 ? 40.088 31.768 45.083 1.00 37.83 356 CYS B C 1
ATOM 2937 O O . CYS B 1 192 ? 40.868 30.963 45.610 1.00 33.02 356 CYS B O 1
ATOM 2940 N N . ASP B 1 193 ? 40.214 33.087 45.270 1.00 35.04 357 ASP B N 1
ATOM 2941 C CA . ASP B 1 193 ? 41.341 33.576 46.054 1.00 36.29 357 ASP B CA 1
ATOM 2942 C C . ASP B 1 193 ? 41.204 33.241 47.535 1.00 36.44 357 ASP B C 1
ATOM 2943 O O . ASP B 1 193 ? 42.189 33.343 48.269 1.00 42.13 357 ASP B O 1
ATOM 2948 N N . ASN B 1 194 ? 40.020 32.843 47.993 1.00 34.42 358 ASN B N 1
ATOM 2949 C CA . ASN B 1 194 ? 39.868 32.386 49.367 1.00 35.85 358 ASN B CA 1
ATOM 2950 C C . ASN B 1 194 ? 40.309 30.943 49.572 1.00 37.45 358 ASN B C 1
ATOM 2951 O O . ASN B 1 194 ? 40.351 30.480 50.718 1.00 39.30 358 ASN B O 1
ATOM 2956 N N . ILE B 1 195 ? 40.620 30.223 48.504 1.00 38.44 359 ILE B N 1
ATOM 2957 C CA . ILE B 1 195 ? 40.959 28.805 48.595 1.00 39.60 359 ILE B CA 1
ATOM 2958 C C . ILE B 1 195 ? 42.471 28.657 48.682 1.00 42.06 359 ILE B C 1
ATOM 2959 O O . ILE B 1 195 ? 43.197 28.990 47.738 1.00 39.48 359 ILE B O 1
ATOM 2964 N N . ASP B 1 196 ? 42.933 28.106 49.800 1.00 43.05 360 ASP B N 1
ATOM 2965 C CA . ASP B 1 196 ? 44.340 28.071 50.161 1.00 46.44 360 ASP B CA 1
ATOM 2966 C C . ASP B 1 196 ? 44.863 26.649 50.325 1.00 49.53 360 ASP B C 1
ATOM 2967 O O . ASP B 1 196 ? 45.994 26.468 50.795 1.00 47.18 360 ASP B O 1
ATOM 2972 N N . SER B 1 197 ? 44.067 25.637 49.976 1.00 44.91 361 SER B N 1
ATOM 2973 C CA . SER B 1 197 ? 44.386 24.259 50.324 1.00 44.45 361 SER B CA 1
ATOM 2974 C C . SER B 1 197 ? 44.077 23.320 49.169 1.00 37.52 361 SER B C 1
ATOM 2975 O O . SER B 1 197 ? 42.994 23.384 48.585 1.00 38.33 361 SER B O 1
ATOM 2978 N N . GLY B 1 198 ? 45.021 22.437 48.848 1.00 38.20 362 GLY B N 1
ATOM 2979 C CA . GLY B 1 198 ? 44.738 21.415 47.853 1.00 33.60 362 GLY B CA 1
ATOM 2980 C C . GLY B 1 198 ? 43.555 20.541 48.230 1.00 35.59 362 GLY B C 1
ATOM 2981 O O . GLY B 1 198 ? 42.852 20.023 47.352 1.00 32.60 362 GLY B O 1
ATOM 2982 N N . ALA B 1 199 ? 43.313 20.367 49.538 1.00 30.37 363 ALA B N 1
ATOM 2983 C CA . ALA B 1 199 ? 42.211 19.519 49.977 1.00 31.98 363 ALA B CA 1
ATOM 2984 C C . ALA B 1 199 ? 40.863 20.148 49.656 1.00 29.79 363 ALA B C 1
ATOM 2985 O O . ALA B 1 199 ? 39.893 19.426 49.400 1.00 26.70 363 ALA B O 1
ATOM 2987 N N . VAL B 1 200 ? 40.784 21.484 49.641 1.00 28.07 364 VAL B N 1
ATOM 2988 C CA . VAL B 1 200 ? 39.539 22.134 49.249 1.00 28.10 364 VAL B CA 1
ATOM 2989 C C . VAL B 1 200 ? 39.248 21.878 47.772 1.00 24.29 364 VAL B C 1
ATOM 2990 O O . VAL B 1 200 ? 38.108 21.578 47.402 1.00 27.12 364 VAL B O 1
ATOM 2994 N N . TRP B 1 201 ? 40.266 21.979 46.911 1.00 23.34 365 TRP B N 1
ATOM 2995 C CA . TRP B 1 201 ? 40.072 21.734 45.484 1.00 26.05 365 TRP B CA 1
ATOM 2996 C C . TRP B 1 201 ? 39.711 20.272 45.210 1.00 26.93 365 TRP B C 1
ATOM 2997 O O . TRP B 1 201 ? 38.903 19.974 44.323 1.00 24.18 365 TRP B O 1
ATOM 3008 N N . LYS B 1 202 ? 40.315 19.347 45.948 1.00 29.81 366 LYS B N 1
ATOM 3009 C CA . LYS B 1 202 ? 39.970 17.936 45.774 1.00 29.87 366 LYS B CA 1
ATOM 3010 C C . LYS B 1 202 ? 38.491 17.702 46.051 1.00 26.58 366 LYS B C 1
ATOM 3011 O O . LYS B 1 202 ? 37.820 16.972 45.315 1.00 25.77 366 LYS B O 1
ATOM 3017 N N . GLN B 1 203 ? 37.950 18.357 47.082 1.00 24.16 367 GLN B N 1
ATOM 3018 C CA . GLN B 1 203 ? 36.539 18.164 47.403 1.00 23.91 367 GLN B CA 1
ATOM 3019 C C . GLN B 1 203 ? 35.638 18.845 46.381 1.00 25.14 367 GLN B C 1
ATOM 3020 O O . GLN B 1 203 ? 34.557 18.329 46.077 1.00 26.11 367 GLN B O 1
ATOM 3026 N N . ILE B 1 204 ? 36.063 19.984 45.819 1.00 25.77 368 ILE B N 1
ATOM 3027 C CA . ILE B 1 204 ? 35.316 20.574 44.706 1.00 23.64 368 ILE B CA 1
ATOM 3028 C C . ILE B 1 204 ? 35.266 19.588 43.542 1.00 22.75 368 ILE B C 1
ATOM 3029 O O . ILE B 1 204 ? 34.224 19.390 42.912 1.00 22.44 368 ILE B O 1
ATOM 3034 N N . TYR B 1 205 ? 36.414 18.985 43.220 1.00 25.67 369 TYR B N 1
ATOM 3035 C CA . TYR B 1 205 ? 36.466 17.964 42.178 1.00 25.66 369 TYR B CA 1
ATOM 3036 C C . TYR B 1 205 ? 35.447 16.860 42.461 1.00 24.46 369 TYR B C 1
ATOM 3037 O O . TYR B 1 205 ? 34.681 16.464 41.578 1.00 23.75 369 TYR B O 1
ATOM 3046 N N . MET B 1 206 ? 35.378 16.404 43.718 1.00 24.48 370 MET B N 1
ATOM 3047 C CA . MET B 1 206 ? 34.435 15.343 44.075 1.00 25.94 370 MET B CA 1
ATOM 3048 C C . MET B 1 206 ? 32.991 15.814 43.963 1.00 25.15 370 MET B C 1
ATOM 3049 O O . MET B 1 206 ? 32.121 15.048 43.535 1.00 24.57 370 MET B O 1
ATOM 3054 N N . ASP B 1 207 ? 32.709 17.063 44.355 1.00 24.26 371 ASP B N 1
ATOM 3055 C CA . ASP B 1 207 ? 31.345 17.595 44.315 1.00 24.50 371 ASP B CA 1
ATOM 3056 C C . ASP B 1 207 ? 30.868 17.849 42.886 1.00 23.11 371 ASP B C 1
ATOM 3057 O O . ASP B 1 207 ? 29.674 18.090 42.677 1.00 22.78 371 ASP B O 1
ATOM 3062 N N . LEU B 1 208 ? 31.773 17.859 41.917 1.00 21.91 372 LEU B N 1
ATOM 3063 C CA . LEU B 1 208 ? 31.349 17.843 40.516 1.00 26.52 372 LEU B CA 1
ATOM 3064 C C . LEU B 1 208 ? 30.827 16.475 40.078 1.00 32.84 372 LEU B C 1
ATOM 3065 O O . LEU B 1 208 ? 30.388 16.337 38.932 1.00 34.79 372 LEU B O 1
ATOM 3070 N N . GLY B 1 209 ? 30.872 15.461 40.943 1.00 28.97 373 GLY B N 1
ATOM 3071 C CA . GLY B 1 209 ? 30.353 14.153 40.582 1.00 27.44 373 GLY B CA 1
ATOM 3072 C C . GLY B 1 209 ? 31.259 13.337 39.688 1.00 30.25 373 GLY B C 1
ATOM 3073 O O . GLY B 1 209 ? 30.767 12.511 38.931 1.00 32.11 373 GLY B O 1
ATOM 3074 N N . ILE B 1 210 ? 32.566 13.574 39.723 1.00 29.81 374 ILE B N 1
ATOM 3075 C CA . ILE B 1 210 ? 33.508 12.732 38.992 1.00 27.16 374 ILE B CA 1
ATOM 3076 C C . ILE B 1 210 ? 33.823 11.505 39.853 1.00 31.97 374 ILE B C 1
ATOM 3077 O O . ILE B 1 210 ? 34.223 11.661 41.020 1.00 28.91 374 ILE B O 1
ATOM 3082 N N . PRO B 1 211 ? 33.667 10.296 39.318 1.00 28.87 375 PRO B N 1
ATOM 3083 C CA . PRO B 1 211 ? 33.591 9.114 40.199 1.00 26.67 375 PRO B CA 1
ATOM 3084 C C . PRO B 1 211 ? 34.934 8.571 40.650 1.00 29.30 375 PRO B C 1
ATOM 3085 O O . PRO B 1 211 ? 34.973 7.777 41.604 1.00 30.62 375 PRO B O 1
ATOM 3089 N N . ILE B 1 212 ? 36.025 8.916 39.977 1.00 27.60 376 ILE B N 1
ATOM 3090 C CA . ILE B 1 212 ? 37.345 8.402 40.316 1.00 30.52 376 ILE B CA 1
ATOM 3091 C C . ILE B 1 212 ? 38.263 9.590 40.544 1.00 31.05 376 ILE B C 1
ATOM 3092 O O . ILE B 1 212 ? 38.309 10.507 39.714 1.00 30.81 376 ILE B O 1
ATOM 3097 N N . LEU B 1 213 ? 38.976 9.583 41.672 1.00 32.27 377 LEU B N 1
ATOM 3098 C CA . LEU B 1 213 ? 39.910 10.647 42.029 1.00 35.24 377 LEU B CA 1
ATOM 3099 C C . LEU B 1 213 ? 41.328 10.092 42.102 1.00 38.81 377 LEU B C 1
ATOM 3100 O O . LEU B 1 213 ? 41.600 9.175 42.886 1.00 39.74 377 LEU B O 1
ATOM 3105 N N . ASN B 1 214 ? 42.216 10.636 41.269 1.00 44.74 378 ASN B N 1
ATOM 3106 C CA . ASN B 1 214 ? 43.651 10.410 41.345 1.00 45.15 378 ASN B CA 1
ATOM 3107 C C . ASN B 1 214 ? 44.270 11.473 42.237 1.00 48.19 378 ASN B C 1
ATOM 3108 O O . ASN B 1 214 ? 43.588 12.370 42.741 1.00 44.86 378 ASN B O 1
ATOM 3113 N N . SER B 1 215 ? 45.596 11.400 42.388 1.00 49.60 379 SER B N 1
ATOM 3114 C CA . SER B 1 215 ? 46.315 12.403 43.161 1.00 46.49 379 SER B CA 1
ATOM 3115 C C . SER B 1 215 ? 46.364 13.747 42.448 1.00 45.47 379 SER B C 1
ATOM 3116 O O . SER B 1 215 ? 46.581 14.770 43.106 1.00 43.42 379 SER B O 1
ATOM 3119 N N . ALA B 1 216 ? 46.173 13.762 41.125 1.00 42.69 380 ALA B N 1
ATOM 3120 C CA . ALA B 1 216 ? 46.251 14.983 40.337 1.00 46.70 380 ALA B CA 1
ATOM 3121 C C . ALA B 1 216 ? 44.955 15.786 40.346 1.00 44.15 380 ALA B C 1
ATOM 3122 O O . ALA B 1 216 ? 44.958 16.923 39.858 1.00 39.95 380 ALA B O 1
ATOM 3124 N N . ALA B 1 217 ? 43.868 15.225 40.897 1.00 42.40 381 ALA B N 1
ATOM 3125 C CA . ALA B 1 217 ? 42.538 15.818 40.768 1.00 40.34 381 ALA B CA 1
ATOM 3126 C C . ALA B 1 217 ? 42.507 17.266 41.262 1.00 35.10 381 ALA B C 1
ATOM 3127 O O . ALA B 1 217 ? 41.952 18.145 40.594 1.00 35.61 381 ALA B O 1
ATOM 3129 N N . SER B 1 218 ? 43.116 17.527 42.420 1.00 32.92 382 SER B N 1
ATOM 3130 C CA . SER B 1 218 ? 43.126 18.865 43.004 1.00 36.76 382 SER B CA 1
ATOM 3131 C C . SER B 1 218 ? 43.790 19.867 42.064 1.00 40.46 382 SER B C 1
ATOM 3132 O O . SER B 1 218 ? 43.262 20.957 41.808 1.00 33.65 382 SER B O 1
ATOM 3135 N N . TYR B 1 219 ? 44.950 19.500 41.524 1.00 40.77 383 TYR B N 1
ATOM 3136 C CA . TYR B 1 219 ? 45.631 20.372 40.582 1.00 38.33 383 TYR B CA 1
ATOM 3137 C C . TYR B 1 219 ? 44.811 20.560 39.313 1.00 38.89 383 TYR B C 1
ATOM 3138 O O . TYR B 1 219 ? 44.795 21.653 38.735 1.00 39.19 383 TYR B O 1
ATOM 3147 N N . ASN B 1 220 ? 44.113 19.513 38.862 1.00 34.13 384 ASN B N 1
ATOM 3148 C CA . ASN B 1 220 ? 43.390 19.637 37.600 1.00 34.04 384 ASN B CA 1
ATOM 3149 C C . ASN B 1 220 ? 42.196 20.584 37.713 1.00 34.23 384 ASN B C 1
ATOM 3150 O O . ASN B 1 220 ? 41.913 21.345 36.782 1.00 30.19 384 ASN B O 1
ATOM 3155 N N . VAL B 1 221 ? 41.442 20.520 38.810 1.00 31.70 385 VAL B N 1
ATOM 3156 C CA . VAL B 1 221 ? 40.280 21.402 38.900 1.00 32.50 385 VAL B CA 1
ATOM 3157 C C . VAL B 1 221 ? 40.725 22.848 39.123 1.00 29.43 385 VAL B C 1
ATOM 3158 O O . VAL B 1 221 ? 40.152 23.769 38.550 1.00 28.32 385 VAL B O 1
ATOM 3162 N N . LYS B 1 222 ? 41.764 23.056 39.941 1.00 31.32 386 LYS B N 1
ATOM 3163 C CA . LYS B 1 222 ? 42.340 24.385 40.127 1.00 32.12 386 LYS B CA 1
ATOM 3164 C C . LYS B 1 222 ? 42.756 25.001 38.801 1.00 35.76 386 LYS B C 1
ATOM 3165 O O . LYS B 1 222 ? 42.477 26.180 38.535 1.00 32.02 386 LYS B O 1
ATOM 3171 N N . THR B 1 223 ? 43.410 24.211 37.948 1.00 32.77 387 THR B N 1
ATOM 3172 C CA . THR B 1 223 ? 43.852 24.718 36.656 1.00 34.94 387 THR B CA 1
ATOM 3173 C C . THR B 1 223 ? 42.674 24.972 35.720 1.00 33.79 387 THR B C 1
ATOM 3174 O O . THR B 1 223 ? 42.667 25.970 34.988 1.00 34.40 387 THR B O 1
ATOM 3178 N N . ALA B 1 224 ? 41.658 24.102 35.729 1.00 28.29 388 ALA B N 1
ATOM 3179 C CA . ALA B 1 224 ? 40.497 24.371 34.887 1.00 28.08 388 ALA B CA 1
ATOM 3180 C C . ALA B 1 224 ? 39.733 25.620 35.350 1.00 31.71 388 ALA B C 1
ATOM 3181 O O . ALA B 1 224 ? 39.198 26.361 34.512 1.00 30.51 388 ALA B O 1
ATOM 3183 N N . TYR B 1 225 ? 39.641 25.856 36.670 1.00 26.84 389 TYR B N 1
ATOM 3184 C CA . TYR B 1 225 ? 38.976 27.074 37.152 1.00 29.69 389 TYR B CA 1
ATOM 3185 C C . TYR B 1 225 ? 39.746 28.322 36.744 1.00 26.47 389 TYR B C 1
ATOM 3186 O O . TYR B 1 225 ? 39.153 29.313 36.307 1.00 31.32 389 TYR B O 1
ATOM 3195 N N . ARG B 1 226 ? 41.063 28.312 36.928 1.00 30.11 390 ARG B N 1
ATOM 3196 C CA . ARG B 1 226 ? 41.862 29.475 36.555 1.00 28.22 390 ARG B CA 1
ATOM 3197 C C . ARG B 1 226 ? 41.721 29.770 35.071 1.00 33.81 390 ARG B C 1
ATOM 3198 O O . ARG B 1 226 ? 41.606 30.935 34.668 1.00 34.76 390 ARG B O 1
ATOM 3200 N N . LYS B 1 227 ? 41.687 28.719 34.250 1.00 30.64 391 LYS B N 1
ATOM 3201 C CA . LYS B 1 227 ? 41.584 28.881 32.808 1.00 28.89 391 LYS B CA 1
ATOM 3202 C C . LYS B 1 227 ? 40.232 29.442 32.409 1.00 34.22 391 LYS B C 1
ATOM 3203 O O . LYS B 1 227 ? 40.154 30.449 31.691 1.00 32.71 391 LYS B O 1
ATOM 3209 N N . TYR B 1 228 ? 39.150 28.812 32.866 1.00 26.75 392 TYR B N 1
ATOM 3210 C CA . TYR B 1 228 ? 37.850 29.083 32.276 1.00 31.40 392 TYR B CA 1
ATOM 3211 C C . TYR B 1 228 ? 36.988 30.061 33.063 1.00 26.94 392 TYR B C 1
ATOM 3212 O O . TYR B 1 228 ? 36.041 30.597 32.490 1.00 29.98 392 TYR B O 1
ATOM 3221 N N . LEU B 1 229 ? 37.250 30.269 34.352 1.00 25.93 393 LEU B N 1
ATOM 3222 C CA . LEU B 1 229 ? 36.278 30.945 35.204 1.00 27.25 393 LEU B CA 1
ATOM 3223 C C . LEU B 1 229 ? 36.835 32.066 36.066 1.00 25.75 393 LEU B C 1
ATOM 3224 O O . LEU B 1 229 ? 36.047 32.916 36.494 1.00 26.79 393 LEU B O 1
ATOM 3229 N N . TYR B 1 230 ? 38.130 32.082 36.374 1.00 25.89 394 TYR B N 1
ATOM 3230 C CA . TYR B 1 230 ? 38.628 33.050 37.343 1.00 27.42 394 TYR B CA 1
ATOM 3231 C C . TYR B 1 230 ? 38.458 34.480 36.823 1.00 26.61 394 TYR B C 1
ATOM 3232 O O . TYR B 1 230 ? 37.954 35.354 37.532 1.00 27.58 394 TYR B O 1
ATOM 3241 N N . GLY B 1 231 ? 38.844 34.721 35.568 1.00 27.76 395 GLY B N 1
ATOM 3242 C CA . GLY B 1 231 ? 38.589 36.018 34.957 1.00 26.56 395 GLY B CA 1
ATOM 3243 C C . GLY B 1 231 ? 37.142 36.436 35.072 1.00 26.87 395 GLY B C 1
ATOM 3244 O O . GLY B 1 231 ? 36.835 37.541 35.537 1.00 28.76 395 GLY B O 1
ATOM 3245 N N . PHE B 1 232 ? 36.221 35.537 34.705 1.00 23.92 396 PHE B N 1
ATOM 3246 C CA . PHE B 1 232 ? 34.799 35.863 34.776 1.00 24.11 396 PHE B CA 1
ATOM 3247 C C . PHE B 1 232 ? 34.351 36.139 36.211 1.00 26.45 396 PHE B C 1
ATOM 3248 O O . PHE B 1 232 ? 33.497 37.005 36.442 1.00 28.21 396 PHE B O 1
ATOM 3256 N N . GLU B 1 233 ? 34.911 35.416 37.187 1.00 25.95 397 GLU B N 1
ATOM 3257 C CA . GLU B 1 233 ? 34.574 35.671 38.588 1.00 25.34 397 GLU B CA 1
ATOM 3258 C C . GLU B 1 233 ? 34.985 37.076 39.010 1.00 25.88 397 GLU B C 1
ATOM 3259 O O . GLU B 1 233 ? 34.232 37.771 39.701 1.00 29.29 397 GLU B O 1
ATOM 3265 N N . GLU B 1 234 ? 36.220 37.464 38.684 1.00 26.20 398 GLU B N 1
ATOM 3266 C CA . GLU B 1 234 ? 36.699 38.819 38.958 1.00 28.03 398 GLU B CA 1
ATOM 3267 C C . GLU B 1 234 ? 35.830 39.856 38.262 1.00 25.58 398 GLU B C 1
ATOM 3268 O O . GLU B 1 234 ? 35.418 40.846 38.871 1.00 30.22 398 GLU B O 1
ATOM 3274 N N . TYR B 1 235 ? 35.517 39.617 36.990 1.00 24.53 399 TYR B N 1
ATOM 3275 C CA . TYR B 1 235 ? 34.670 40.506 36.209 1.00 23.45 399 TYR B CA 1
ATOM 3276 C C . TYR B 1 235 ? 33.308 40.702 36.868 1.00 25.84 399 TYR B C 1
ATOM 3277 O O . TYR B 1 235 ? 32.849 41.838 37.048 1.00 23.47 399 TYR B O 1
ATOM 3286 N N . CYS B 1 236 ? 32.631 39.601 37.224 1.00 23.91 400 CYS B N 1
ATOM 3287 C CA . CYS B 1 236 ? 31.277 39.720 37.762 1.00 23.21 400 CYS B CA 1
ATOM 3288 C C . CYS B 1 236 ? 31.270 40.419 39.124 1.00 22.63 400 CYS B C 1
ATOM 3289 O O . CYS B 1 236 ? 30.397 41.256 39.393 1.00 20.41 400 CYS B O 1
ATOM 3292 N N . ARG B 1 237 ? 32.183 40.042 40.021 1.00 20.54 401 ARG B N 1
ATOM 3293 C CA . ARG B 1 237 ? 32.204 40.682 41.329 1.00 26.36 401 ARG B CA 1
ATOM 3294 C C . ARG B 1 237 ? 32.398 42.188 41.186 1.00 22.79 401 ARG B C 1
ATOM 3295 O O . ARG B 1 237 ? 31.669 42.976 41.797 1.00 27.98 401 ARG B O 1
ATOM 3303 N N . SER B 1 238 ? 33.361 42.600 40.357 1.00 21.59 402 SER B N 1
ATOM 3304 C CA . SER B 1 238 ? 33.661 44.030 40.221 1.00 24.20 402 SER B CA 1
ATOM 3305 C C . SER B 1 238 ? 32.577 44.769 39.444 1.00 24.39 402 SER B C 1
ATOM 3306 O O . SER B 1 238 ? 32.323 45.947 39.717 1.00 27.31 402 SER B O 1
ATOM 3309 N N . ALA B 1 239 ? 31.909 44.102 38.494 1.00 24.35 403 ALA B N 1
ATOM 3310 C CA . ALA B 1 239 ? 30.765 44.687 37.793 1.00 21.30 403 ALA B CA 1
ATOM 3311 C C . ALA B 1 239 ? 29.471 44.650 38.600 1.00 25.72 403 ALA B C 1
ATOM 3312 O O . ALA B 1 239 ? 28.459 45.184 38.131 1.00 24.29 403 ALA B O 1
ATOM 3314 N N . ASN B 1 240 ? 29.464 44.001 39.758 1.00 25.06 404 ASN B N 1
ATOM 3315 C CA . ASN B 1 240 ? 28.234 43.815 40.573 1.00 24.50 404 ASN B CA 1
ATOM 3316 C C . ASN B 1 240 ? 27.206 42.947 39.820 1.00 24.28 404 ASN B C 1
ATOM 3317 O O . ASN B 1 240 ? 26.026 43.240 39.928 1.00 24.20 404 ASN B O 1
ATOM 3322 N N . ILE B 1 241 ? 27.666 41.942 39.079 1.00 23.27 405 ILE B N 1
ATOM 3323 C CA . ILE B 1 241 ? 26.760 40.975 38.455 1.00 21.35 405 ILE B CA 1
ATOM 3324 C C . ILE B 1 241 ? 26.639 39.736 39.350 1.00 20.32 405 ILE B C 1
ATOM 3325 O O . ILE B 1 241 ? 27.645 39.117 39.715 1.00 23.99 405 ILE B O 1
ATOM 3330 N N . GLN B 1 242 ? 25.410 39.370 39.700 1.00 23.72 406 GLN B N 1
ATOM 3331 C CA . GLN B 1 242 ? 25.136 38.193 40.517 1.00 23.34 406 GLN B CA 1
ATOM 3332 C C . GLN B 1 242 ? 24.173 37.258 39.803 1.00 24.90 406 GLN B C 1
ATOM 3333 O O . GLN B 1 242 ? 23.366 37.686 38.978 1.00 22.98 406 GLN B O 1
ATOM 3339 N N . PHE B 1 243 ? 24.222 35.976 40.187 1.00 23.43 407 PHE B N 1
ATOM 3340 C CA . PHE B 1 243 ? 23.399 34.936 39.580 1.00 23.67 407 PHE B CA 1
ATOM 3341 C C . PHE B 1 243 ? 22.551 34.250 40.636 1.00 22.79 407 PHE B C 1
ATOM 3342 O O . PHE B 1 243 ? 23.060 33.868 41.696 1.00 22.17 407 PHE B O 1
ATOM 3350 N N . ARG B 1 244 ? 21.260 34.123 40.351 1.00 23.51 408 ARG B N 1
ATOM 3351 C CA . ARG B 1 244 ? 20.381 33.311 41.179 1.00 26.24 408 ARG B CA 1
ATOM 3352 C C . ARG B 1 244 ? 20.938 31.898 41.321 1.00 26.23 408 ARG B C 1
ATOM 3353 O O . ARG B 1 244 ? 21.571 31.362 40.405 1.00 23.61 408 ARG B O 1
ATOM 3361 N N . THR B 1 245 ? 20.696 31.316 42.501 1.00 25.62 409 THR B N 1
ATOM 3362 C CA . THR B 1 245 ? 21.180 30.016 42.971 1.00 26.53 409 THR B CA 1
ATOM 3363 C C . THR B 1 245 ? 22.673 30.061 43.252 1.00 26.86 409 THR B C 1
ATOM 3364 O O . THR B 1 245 ? 23.220 29.088 43.775 1.00 29.26 409 THR B O 1
ATOM 3368 N N . VAL B 1 246 ? 23.349 31.175 42.931 1.00 22.05 410 VAL B N 1
ATOM 3369 C CA . VAL B 1 246 ? 24.747 31.322 43.341 1.00 22.07 410 VAL B CA 1
ATOM 3370 C C . VAL B 1 246 ? 24.843 32.349 44.470 1.00 27.93 410 VAL B C 1
ATOM 3371 O O . VAL B 1 246 ? 25.018 31.983 45.640 1.00 26.60 410 VAL B O 1
ATOM 3375 N N . HIS B 1 247 ? 24.695 33.637 44.133 1.00 24.43 411 HIS B N 1
ATOM 3376 C CA . HIS B 1 247 ? 24.888 34.705 45.108 1.00 23.87 411 HIS B CA 1
ATOM 3377 C C . HIS B 1 247 ? 23.635 34.994 45.908 1.00 26.65 411 HIS B C 1
ATOM 3378 O O . HIS B 1 247 ? 23.724 35.465 47.047 1.00 26.90 411 HIS B O 1
ATOM 3385 N N . HIS B 1 248 ? 22.467 34.712 45.343 1.00 26.52 412 HIS B N 1
ATOM 3386 C CA . HIS B 1 248 ? 21.231 35.031 46.025 1.00 26.25 412 HIS B CA 1
ATOM 3387 C C . HIS B 1 248 ? 20.150 34.070 45.571 1.00 27.15 412 HIS B C 1
ATOM 3388 O O . HIS B 1 248 ? 20.322 33.286 44.626 1.00 26.77 412 HIS B O 1
ATOM 3395 N N . HIS B 1 249 ? 19.012 34.172 46.236 1.00 23.48 413 HIS B N 1
ATOM 3396 C CA . HIS B 1 249 ? 17.927 33.234 46.034 1.00 31.71 413 HIS B CA 1
ATOM 3397 C C . HIS B 1 249 ? 16.619 34.005 45.999 1.00 32.51 413 HIS B C 1
ATOM 3398 O O . HIS B 1 249 ? 16.416 34.936 46.784 1.00 33.06 413 HIS B O 1
ATOM 3405 N N . GLU B 1 250 ? 15.736 33.623 45.087 1.00 30.98 414 GLU B N 1
ATOM 3406 C CA . GLU B 1 250 ? 14.446 34.287 44.927 1.00 35.57 414 GLU B CA 1
ATOM 3407 C C . GLU B 1 250 ? 13.339 33.248 44.928 1.00 36.64 414 GLU B C 1
ATOM 3408 O O . GLU B 1 250 ? 12.708 32.991 43.898 1.00 38.58 414 GLU B O 1
ATOM 3414 N N . PRO B 1 251 ? 13.063 32.638 46.088 1.00 39.14 415 PRO B N 1
ATOM 3415 C CA . PRO B 1 251 ? 12.003 31.632 46.201 1.00 43.68 415 PRO B CA 1
ATOM 3416 C C . PRO B 1 251 ? 10.615 32.286 46.162 1.00 43.90 415 PRO B C 1
ATOM 3417 O O . PRO B 1 251 ? 9.692 31.704 45.598 1.00 48.93 415 PRO B O 1
#

Secondary structure (DSSP, 8-state):
-HHHHHTTT-EEEEE-SS-TT-EEEEEEE-GGG-TTS---TTEEEEEETTT--EEEEEGGGEEES---S--HHHHHT-HHHHHHHHHHHH-PPPGGGS--HHHH---S-S-HHHHHHHHHHHHHHHHHHT----S--BSSSSB--HHHHHHHHHHTT-GGG---HHHHHHHHHHTT-S---TTHHHHHHHHHHHHTHHHHHHHHHHT---BTTTB--TT-/-HHHHHHTT-EEEEEPSS-TT-EEEEEEE-GGG-SSS---TTEEEEEETTT--EEEEEGGGEEES-GGG---HHHHHHHHHH----GGGS--GGG----S-HHHHHHHHHHHHHHHHHTT----SPPEETTEE--HHHHHHHHHHTT-GGG---HHHHHHHHHHTT-S---TTHHHHHHHHHHHHTHHHHHHHHHHT---BTTTB---

Sequence (428 aa):
SRLNDELLGKVVSVVSATERTEWYPALVISPSCNDDITVKKDQCLVRSFIDSKFYSIARKDIKEVDILNLPESELSTKPGLQKASIFLKTRVVPDNWKMDISEILPEEELDPEERDNFLQQLYKFMEDRGTPINKPPVLGYKDLNLFKLFRLVYHQGGCDNIDSGAVWKQIYMDLGIPILNSAASYNVKTAYRKYLYGFEEYCRSANIQFRTVHHHEPKVSRLNDELLGKVVSVVSATERTEWYPALVISPSCNDDITVKKDQCLVRSFIDSKFYSIARKDIKEVDILNLPGLQKASIFLKTRVVPDNWKMDISEILEELDPEERDNFLQQLYKFMEDRGTPINKPPVLGYKDLNLFKLFRLVYHQGGCDNIDSGAVWKQIYMDLGIPILNSAASYNVKTAYRKYLYGFEEYCRSANIQFRTVHHHEP

Solvent-accessible surface area: 22233 Å² total; per-residue (Å²): 45,76,38,0,99,142,16,71,14,80,6,0,2,1,40,19,110,134,68,89,113,83,21,33,5,0,0,0,0,15,43,44,0,5,129,107,49,102,26,140,80,88,50,0,1,0,2,2,0,59,60,3,83,12,82,40,12,29,133,173,33,10,103,87,65,43,12,103,150,58,80,58,88,50,23,7,20,32,13,6,2,0,48,0,23,28,2,62,122,95,101,89,14,6,100,42,1,56,18,92,62,86,113,26,172,114,112,103,25,167,29,49,137,6,32,44,36,0,29,31,4,0,21,31,0,5,77,15,30,52,52,61,24,136,68,89,7,93,13,23,226,92,96,16,68,8,1,66,0,6,41,29,0,91,104,80,51,7,12,106,98,23,138,40,37,73,40,6,101,82,2,10,87,60,12,45,8,112,139,55,91,120,43,0,22,142,57,0,91,61,10,1,130,125,30,0,28,4,1,24,8,1,1,134,7,0,77,7,107,0,78,21,2,45,59,128,95,136,108,113,59,170,42,0,80,95,16,65,12,83,2,0,0,0,37,10,70,55,39,95,98,43,66,4,8,0,0,0,0,14,46,50,0,8,142,106,40,96,28,142,86,56,53,0,0,0,2,0,2,31,13,0,55,8,8,29,2,24,139,169,12,10,110,63,51,68,10,84,129,51,177,22,96,146,78,0,24,83,3,45,136,91,99,89,11,10,120,38,1,58,28,94,73,67,120,33,195,221,39,157,27,67,69,11,64,43,35,0,31,34,6,0,30,33,0,4,87,16,39,53,51,64,19,130,129,87,6,86,13,14,211,86,110,16,69,8,1,62,0,5,38,25,0,95,111,75,50,8,21,113,94,21,137,44,47,73,42,11,102,82,4,7,86,63,18,47,12,113,127,55,91,121,49,2,23,137,63,0,91,61,9,1,60,110,17,1,53,6,0,21,7,1,2,134,6,1,79,6,103,0,73,18,4,44,56,131,130,174

B-factor: mean 34.89, std 11.45, range [15.76, 82.06]